Protein AF-A0A5W3F1K7-F1 (afdb_monomer_lite)

pLDDT: mean 73.41, std 22.52, range [25.25, 96.25]

Structure (mmCIF, N/CA/C/O backbone):
data_AF-A0A5W3F1K7-F1
#
_entry.id   AF-A0A5W3F1K7-F1
#
loop_
_atom_site.group_PDB
_atom_site.id
_atom_site.type_symbol
_atom_site.label_atom_id
_atom_site.label_alt_id
_atom_site.label_comp_id
_atom_site.label_asym_id
_atom_site.label_entity_id
_atom_site.label_seq_id
_atom_site.pdbx_PDB_ins_code
_atom_site.Cartn_x
_atom_site.Cartn_y
_atom_site.Cartn_z
_atom_site.occupancy
_atom_site.B_iso_or_equiv
_atom_site.auth_seq_id
_atom_site.auth_comp_id
_atom_site.auth_asym_id
_atom_site.auth_atom_id
_atom_site.pdbx_PDB_model_num
ATOM 1 N N . MET A 1 1 ? 1.608 -6.387 -35.316 1.00 31.89 1 MET A N 1
ATOM 2 C CA . MET A 1 1 ? 2.518 -5.251 -35.550 1.00 31.89 1 MET A CA 1
ATOM 3 C C . MET A 1 1 ? 3.594 -5.347 -34.490 1.00 31.89 1 MET A C 1
ATOM 5 O O . MET A 1 1 ? 3.282 -5.123 -33.333 1.00 31.89 1 MET A O 1
ATOM 9 N N . GLY A 1 2 ? 4.788 -5.819 -34.853 1.00 34.72 2 GLY A N 1
ATOM 10 C CA . GLY A 1 2 ? 5.923 -5.915 -33.933 1.00 34.72 2 GLY A CA 1
ATOM 11 C C . GLY A 1 2 ? 6.684 -4.600 -33.973 1.00 34.72 2 GLY A C 1
ATOM 12 O O . GLY A 1 2 ? 7.502 -4.395 -34.863 1.00 34.72 2 GLY A O 1
ATOM 13 N N . LEU A 1 3 ? 6.334 -3.673 -33.089 1.00 39.06 3 LEU A N 1
ATOM 14 C CA . LEU A 1 3 ? 7.047 -2.409 -32.954 1.00 39.06 3 LEU A CA 1
ATOM 15 C C . LEU A 1 3 ? 8.225 -2.642 -32.007 1.00 39.06 3 LEU A C 1
ATOM 17 O O . LEU A 1 3 ? 8.038 -2.975 -30.844 1.00 39.06 3 LEU A O 1
ATOM 21 N N . TYR A 1 4 ? 9.432 -2.514 -32.552 1.00 50.59 4 TYR A N 1
ATOM 22 C CA . TYR A 1 4 ? 10.702 -2.402 -31.829 1.00 50.59 4 TYR A CA 1
ATOM 23 C C . TYR A 1 4 ? 11.109 -3.557 -30.898 1.00 50.59 4 TYR A C 1
ATOM 25 O O . TYR A 1 4 ? 12.055 -3.418 -30.136 1.00 50.59 4 TYR A O 1
ATOM 33 N N . SER A 1 5 ? 10.494 -4.735 -31.009 1.00 47.91 5 SER A N 1
ATOM 34 C CA . SER A 1 5 ? 10.812 -5.904 -30.175 1.00 47.91 5 SER A CA 1
ATOM 35 C C . SER A 1 5 ? 12.094 -6.648 -30.580 1.00 47.91 5 SER A C 1
ATOM 37 O O . SER A 1 5 ? 12.280 -7.795 -30.172 1.00 47.91 5 SER A O 1
ATOM 39 N N . ALA A 1 6 ? 12.944 -6.045 -31.409 1.00 60.03 6 ALA A N 1
ATOM 40 C CA . ALA A 1 6 ? 14.171 -6.658 -31.896 1.00 60.03 6 ALA A CA 1
ATOM 41 C C . ALA A 1 6 ? 15.360 -6.308 -30.978 1.00 60.03 6 ALA A C 1
ATOM 43 O O . ALA A 1 6 ? 15.364 -5.232 -30.376 1.00 60.03 6 ALA A O 1
ATOM 44 N N . PRO A 1 7 ? 16.382 -7.175 -30.868 1.00 72.56 7 PRO A N 1
ATOM 45 C CA . PRO A 1 7 ? 17.605 -6.865 -30.131 1.00 72.56 7 PRO A CA 1
ATOM 46 C C . PRO A 1 7 ? 18.214 -5.521 -30.561 1.00 72.56 7 PRO A C 1
ATOM 48 O O . PRO A 1 7 ? 18.131 -5.148 -31.733 1.00 72.56 7 PRO A O 1
ATOM 51 N N . GLU A 1 8 ? 18.885 -4.814 -29.642 1.00 74.69 8 GLU A N 1
ATOM 52 C CA . GLU A 1 8 ? 19.428 -3.458 -29.874 1.00 74.69 8 GLU A CA 1
ATOM 53 C C . GLU A 1 8 ? 20.233 -3.336 -31.187 1.00 74.69 8 GLU A C 1
ATOM 55 O O . GLU A 1 8 ? 20.180 -2.317 -31.867 1.00 74.69 8 GLU A O 1
ATOM 60 N N . LEU A 1 9 ? 20.954 -4.382 -31.601 1.00 78.31 9 LEU A N 1
ATOM 61 C CA . LEU A 1 9 ? 21.750 -4.348 -32.830 1.00 78.31 9 LEU A CA 1
ATOM 62 C C . LEU A 1 9 ? 20.906 -4.438 -34.117 1.00 78.31 9 LEU A C 1
ATOM 64 O O . LEU A 1 9 ? 21.270 -3.854 -35.138 1.00 78.31 9 LEU A O 1
ATOM 68 N N . GLU A 1 10 ? 19.778 -5.146 -34.084 1.00 81.56 10 GLU A N 1
ATOM 69 C CA . GLU A 1 10 ? 18.846 -5.220 -35.215 1.00 81.56 10 GLU A CA 1
ATOM 70 C C . GLU A 1 10 ? 18.107 -3.895 -35.399 1.00 81.56 10 GLU A C 1
ATOM 72 O O . GLU A 1 10 ? 17.997 -3.398 -36.522 1.00 81.56 10 GLU A O 1
ATOM 77 N N . LEU A 1 11 ? 17.673 -3.283 -34.295 1.00 82.00 11 LEU A N 1
ATOM 78 C CA . LEU A 1 11 ? 17.058 -1.956 -34.306 1.00 82.00 11 LEU A CA 1
ATOM 79 C C . LEU A 1 11 ? 18.028 -0.887 -34.809 1.00 82.00 11 LEU A C 1
ATOM 81 O O . LEU A 1 11 ? 17.640 -0.054 -35.628 1.00 82.00 11 LEU A O 1
ATOM 85 N N . LEU A 1 12 ? 19.300 -0.954 -34.401 1.00 84.31 12 LEU A N 1
ATOM 86 C CA . LEU A 1 12 ? 20.344 -0.084 -34.937 1.00 84.31 12 LEU A CA 1
ATOM 87 C C . LEU A 1 12 ? 20.450 -0.222 -36.461 1.00 84.31 12 LEU A C 1
ATOM 89 O O . LEU A 1 12 ? 20.467 0.785 -37.164 1.00 84.31 12 LEU A O 1
ATOM 93 N N . CYS A 1 13 ? 20.488 -1.450 -36.992 1.00 83.06 13 CYS A N 1
ATOM 94 C CA . CYS A 1 13 ? 20.560 -1.671 -38.440 1.00 83.06 13 CYS A CA 1
ATOM 95 C C . CYS A 1 13 ? 19.361 -1.049 -39.166 1.00 83.06 13 CYS A C 1
ATOM 97 O O . CYS A 1 13 ? 19.538 -0.405 -40.197 1.00 83.06 13 CYS A O 1
ATOM 99 N N . GLN A 1 14 ? 18.151 -1.198 -38.623 1.00 83.75 14 GLN A N 1
ATOM 100 C CA . GLN A 1 14 ? 16.940 -0.616 -39.208 1.00 83.75 14 GLN A CA 1
ATOM 101 C C . GLN A 1 14 ? 16.981 0.918 -39.210 1.00 83.75 14 GLN A C 1
ATOM 103 O O . GLN A 1 14 ? 16.665 1.532 -40.228 1.00 83.75 14 GLN A O 1
ATOM 108 N N . GLN A 1 15 ? 17.410 1.542 -38.107 1.00 85.31 15 GLN A N 1
ATOM 109 C CA . GLN A 1 15 ? 17.556 2.999 -38.009 1.00 85.31 15 GLN A CA 1
ATOM 110 C C . GLN A 1 15 ? 18.620 3.525 -38.980 1.00 85.31 15 GLN A C 1
ATOM 112 O O . GLN A 1 15 ? 18.383 4.499 -39.692 1.00 85.31 15 GLN A O 1
ATOM 117 N N . VAL A 1 16 ? 19.767 2.846 -39.070 1.00 85.25 16 VAL A N 1
ATOM 118 C CA . VAL A 1 16 ? 20.843 3.223 -39.993 1.00 85.25 16 VAL A CA 1
ATOM 119 C C . VAL A 1 16 ? 20.390 3.093 -41.445 1.00 85.25 16 VAL A C 1
ATOM 121 O O . VAL A 1 16 ? 20.633 4.019 -42.209 1.00 85.25 16 VAL A O 1
ATOM 124 N N . VAL A 1 17 ? 19.705 2.009 -41.831 1.00 87.00 17 VAL A N 1
ATOM 125 C CA . VAL A 1 17 ? 19.189 1.822 -43.204 1.00 87.00 17 VAL A CA 1
ATOM 126 C C . VAL A 1 17 ? 18.092 2.831 -43.545 1.00 87.00 17 VAL A C 1
ATOM 128 O O . VAL A 1 17 ? 18.068 3.330 -44.667 1.00 87.00 17 VAL A O 1
ATOM 131 N N . ARG A 1 18 ? 17.208 3.172 -42.597 1.00 85.75 18 ARG A N 1
ATOM 132 C CA . ARG A 1 18 ? 16.209 4.241 -42.778 1.00 85.75 18 ARG A CA 1
ATOM 133 C C . ARG A 1 18 ? 16.887 5.562 -43.141 1.00 85.75 18 ARG A C 1
ATOM 135 O O . ARG A 1 18 ? 16.413 6.282 -44.014 1.00 85.75 18 ARG A O 1
ATOM 142 N N . ASP A 1 19 ? 17.986 5.865 -42.460 1.00 85.38 19 ASP A N 1
ATOM 143 C CA . ASP A 1 19 ? 18.653 7.159 -42.557 1.00 85.38 19 ASP A CA 1
ATOM 144 C C . ASP A 1 19 ? 19.750 7.221 -43.629 1.00 85.38 19 ASP A C 1
ATOM 146 O O . ASP A 1 19 ? 20.108 8.319 -44.062 1.00 85.38 19 ASP A O 1
ATOM 150 N N . ASN A 1 20 ? 20.238 6.055 -44.062 1.00 85.69 20 ASN A N 1
ATOM 151 C CA . ASN A 1 20 ? 21.285 5.832 -45.062 1.00 85.69 20 ASN A CA 1
ATOM 152 C C . ASN A 1 20 ? 20.852 4.672 -45.994 1.00 85.69 20 ASN A C 1
ATOM 154 O O . ASN A 1 20 ? 21.341 3.539 -45.856 1.00 85.69 20 ASN A O 1
ATOM 158 N N . PRO A 1 21 ? 19.892 4.899 -46.916 1.00 84.94 21 PRO A N 1
ATOM 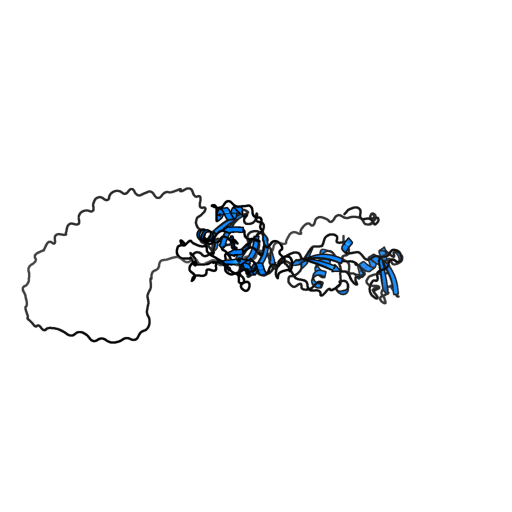159 C CA . PRO A 1 21 ? 19.308 3.845 -47.754 1.00 84.94 21 PRO A CA 1
ATOM 160 C C . PRO A 1 21 ? 20.319 3.082 -48.624 1.00 84.94 21 PRO A C 1
ATOM 162 O O . PRO A 1 21 ? 20.082 1.935 -48.995 1.00 84.94 21 PRO A O 1
ATOM 165 N N . GLU A 1 22 ? 21.475 3.670 -48.924 1.00 84.06 22 GLU A N 1
ATOM 166 C CA . GLU A 1 22 ? 22.583 3.053 -49.663 1.00 84.06 22 GLU A CA 1
ATOM 167 C C . GLU A 1 22 ? 23.257 1.881 -48.927 1.00 84.06 22 GLU A C 1
ATOM 169 O O . GLU A 1 22 ? 23.996 1.097 -49.534 1.00 84.06 22 GLU A O 1
ATOM 174 N N . LEU A 1 23 ? 23.014 1.748 -47.621 1.00 81.06 23 LEU A N 1
ATOM 175 C CA . LEU A 1 23 ? 23.479 0.628 -46.802 1.00 81.06 23 LEU A CA 1
ATOM 176 C C . LEU A 1 23 ? 22.462 -0.524 -46.744 1.00 81.06 23 LEU A C 1
ATOM 178 O O . LEU A 1 23 ? 22.773 -1.582 -46.185 1.00 81.06 23 LEU A O 1
ATOM 182 N N . ALA A 1 24 ? 21.276 -0.366 -47.346 1.00 80.44 24 ALA A N 1
ATOM 183 C CA . ALA A 1 24 ? 20.254 -1.408 -47.406 1.00 80.44 24 ALA A CA 1
ATOM 184 C C . ALA A 1 24 ? 20.806 -2.701 -48.034 1.00 80.44 24 ALA A C 1
ATOM 186 O O . ALA A 1 24 ? 21.442 -2.689 -49.087 1.00 80.44 24 ALA A O 1
ATOM 187 N N . GLY A 1 25 ? 20.590 -3.837 -47.363 1.00 77.31 25 GLY A N 1
ATOM 188 C CA . GLY A 1 25 ? 21.069 -5.152 -47.807 1.00 77.31 25 GLY A CA 1
ATOM 189 C C . GLY A 1 25 ? 22.576 -5.398 -47.638 1.00 77.31 25 GLY A C 1
ATOM 190 O O . GLY A 1 25 ? 23.028 -6.515 -47.875 1.00 77.31 25 GLY A O 1
ATOM 191 N N . ARG A 1 26 ? 23.357 -4.396 -47.205 1.00 77.00 26 ARG A N 1
ATOM 192 C CA . ARG A 1 26 ? 24.807 -4.519 -46.951 1.00 77.00 26 ARG A CA 1
ATOM 193 C C . ARG A 1 26 ? 25.146 -4.723 -45.477 1.00 77.00 26 ARG A C 1
ATOM 195 O O . ARG A 1 26 ? 26.200 -5.275 -45.170 1.00 77.00 26 ARG A O 1
ATOM 202 N N . ILE A 1 27 ? 24.269 -4.279 -44.580 1.00 81.31 27 ILE A N 1
ATOM 203 C CA . ILE A 1 27 ? 24.433 -4.405 -43.130 1.00 81.31 27 ILE A CA 1
ATOM 204 C C . ILE A 1 27 ? 23.324 -5.269 -42.528 1.00 81.31 27 ILE A C 1
ATOM 206 O O . ILE A 1 27 ? 22.162 -5.183 -42.922 1.00 81.31 27 ILE A O 1
ATOM 210 N N . SER A 1 28 ? 23.696 -6.110 -41.571 1.00 81.06 28 SER A N 1
ATOM 211 C CA . SER A 1 28 ? 22.798 -6.906 -40.739 1.00 81.06 28 SER A CA 1
ATOM 212 C C . SER A 1 28 ? 23.427 -7.077 -39.356 1.00 81.06 28 SER A C 1
ATOM 214 O O . SER A 1 28 ? 24.641 -6.932 -39.205 1.00 81.06 28 SER A O 1
ATOM 216 N N . ALA A 1 29 ? 22.630 -7.423 -38.342 1.00 78.06 29 ALA A N 1
ATOM 217 C CA . ALA A 1 29 ? 23.138 -7.622 -36.980 1.00 78.06 29 ALA A CA 1
ATOM 218 C C . ALA A 1 29 ? 24.255 -8.692 -36.904 1.00 78.06 29 ALA A C 1
ATOM 220 O O . ALA A 1 29 ? 25.193 -8.592 -36.105 1.00 78.06 29 ALA A O 1
ATOM 221 N N . ASP A 1 30 ? 24.216 -9.677 -37.801 1.00 78.75 30 ASP A N 1
ATOM 222 C CA . ASP A 1 30 ? 25.241 -10.716 -37.913 1.00 78.75 30 ASP A CA 1
ATOM 223 C C . ASP A 1 30 ? 26.513 -10.259 -38.638 1.00 78.75 30 ASP A C 1
ATOM 225 O O . ASP A 1 30 ? 27.569 -10.864 -38.436 1.00 78.75 30 ASP A O 1
ATOM 229 N N . SER A 1 31 ? 26.444 -9.214 -39.470 1.00 78.12 31 SER A N 1
ATOM 230 C CA . SER A 1 31 ? 27.573 -8.743 -40.282 1.00 78.12 31 SER A CA 1
ATOM 231 C C . SER A 1 31 ? 28.354 -7.590 -39.668 1.00 78.12 31 SER A C 1
ATOM 233 O O . SER A 1 31 ? 29.496 -7.361 -40.070 1.00 78.12 31 SER A O 1
ATOM 235 N N . ILE A 1 32 ? 27.793 -6.900 -38.671 1.00 81.81 32 ILE A N 1
ATOM 236 C CA . ILE A 1 32 ? 28.414 -5.721 -38.059 1.00 81.81 32 ILE A CA 1
ATOM 237 C C . ILE A 1 32 ? 28.608 -5.869 -36.545 1.00 81.81 32 ILE A C 1
ATOM 239 O O . ILE A 1 32 ? 27.873 -6.572 -35.850 1.00 81.81 32 ILE A O 1
ATOM 243 N N . GLY A 1 33 ? 29.619 -5.181 -36.031 1.00 80.38 33 GLY A N 1
ATOM 244 C CA . GLY A 1 33 ? 29.800 -4.819 -34.632 1.00 80.38 33 GLY A CA 1
ATOM 245 C C . GLY A 1 33 ? 29.885 -3.300 -34.488 1.00 80.38 33 GLY A C 1
ATOM 246 O O . GLY A 1 33 ? 30.044 -2.574 -35.470 1.00 80.38 33 GLY A O 1
ATOM 247 N N . VAL A 1 34 ? 29.782 -2.818 -33.255 1.00 83.19 34 VAL A N 1
ATOM 248 C CA . VAL A 1 34 ? 29.863 -1.391 -32.927 1.00 83.19 34 VAL A CA 1
ATOM 249 C C . VAL A 1 34 ? 31.197 -1.112 -32.245 1.00 83.19 34 VAL A C 1
ATOM 251 O O . VAL A 1 34 ? 31.593 -1.848 -31.340 1.00 83.19 34 VAL A O 1
ATOM 254 N N . ARG A 1 35 ? 31.894 -0.052 -32.668 1.00 81.06 35 ARG A N 1
ATOM 255 C CA . ARG A 1 35 ? 33.133 0.410 -32.035 1.00 81.06 35 ARG A CA 1
ATOM 256 C C . ARG A 1 35 ? 32.896 1.732 -31.314 1.00 81.06 35 ARG A C 1
ATOM 258 O O . ARG A 1 35 ? 32.593 2.741 -31.943 1.00 81.06 35 ARG A O 1
ATOM 265 N N . GLY A 1 36 ? 33.109 1.721 -29.999 1.00 79.88 36 GLY A N 1
ATOM 266 C CA . GLY A 1 36 ? 32.899 2.882 -29.133 1.00 79.88 36 GLY A CA 1
ATOM 267 C C . GLY A 1 36 ? 31.440 3.054 -28.705 1.00 79.88 36 GLY A C 1
ATOM 268 O O . GLY A 1 36 ? 30.644 2.123 -28.801 1.00 79.88 36 GLY A O 1
ATOM 269 N N . ILE A 1 37 ? 31.116 4.250 -28.213 1.00 84.38 37 ILE A N 1
ATOM 270 C CA . ILE A 1 37 ? 29.768 4.638 -27.780 1.00 84.38 37 ILE A CA 1
ATOM 271 C C . ILE A 1 37 ? 29.162 5.649 -28.768 1.00 84.38 37 ILE A C 1
ATOM 273 O O . ILE A 1 37 ? 29.914 6.420 -29.372 1.00 84.38 37 ILE A O 1
ATOM 277 N N . PRO A 1 38 ? 27.830 5.670 -28.952 1.00 86.94 38 PRO A N 1
ATOM 278 C CA . PRO A 1 38 ? 27.174 6.662 -29.799 1.00 86.94 38 PRO A CA 1
ATOM 279 C C . PRO A 1 38 ? 27.434 8.083 -29.287 1.00 86.94 38 PRO A C 1
ATOM 281 O O . PRO A 1 38 ? 27.225 8.362 -28.106 1.00 86.94 38 PRO A O 1
ATOM 284 N N . ALA A 1 39 ? 27.843 8.988 -30.174 1.00 87.44 39 ALA A N 1
ATOM 285 C CA . ALA A 1 39 ? 28.064 10.392 -29.837 1.00 87.44 39 ALA A CA 1
ATOM 286 C C . ALA A 1 39 ? 26.958 11.277 -30.421 1.00 87.44 39 ALA A C 1
ATOM 288 O O . ALA A 1 39 ? 26.474 11.035 -31.529 1.00 87.44 39 ALA A O 1
ATOM 289 N N . GLU A 1 40 ? 26.567 12.316 -29.683 1.00 87.75 40 GLU A N 1
ATOM 290 C CA . GLU A 1 40 ? 25.610 13.307 -30.176 1.00 87.75 40 GLU A CA 1
ATOM 291 C C . GLU A 1 40 ? 26.223 14.145 -31.303 1.00 87.75 40 GLU A C 1
ATOM 293 O O . GLU A 1 40 ? 27.400 14.517 -31.276 1.00 87.75 40 GLU A O 1
ATOM 298 N N . THR A 1 41 ? 25.423 14.447 -32.319 1.00 88.38 41 THR A N 1
ATOM 299 C CA . THR A 1 41 ? 25.839 15.291 -33.438 1.00 88.38 41 THR A CA 1
ATOM 300 C C . THR A 1 41 ? 24.652 16.067 -33.994 1.00 88.38 41 THR A C 1
ATOM 302 O O . THR A 1 41 ? 23.507 15.782 -33.670 1.00 88.38 41 THR A O 1
ATOM 305 N N . THR A 1 42 ? 24.940 17.072 -34.814 1.00 86.69 42 THR A N 1
ATOM 306 C CA . THR A 1 42 ? 23.955 17.793 -35.639 1.00 86.69 42 THR A CA 1
ATOM 307 C C . THR A 1 42 ? 24.349 17.772 -37.118 1.00 86.69 42 THR A C 1
ATOM 309 O O . THR A 1 42 ? 23.733 18.428 -37.960 1.00 86.69 42 THR A O 1
ATOM 312 N N . LYS A 1 43 ? 25.411 17.026 -37.456 1.00 81.88 43 LYS A N 1
ATOM 313 C CA . LYS A 1 43 ? 25.895 16.895 -38.829 1.00 81.88 43 LYS A CA 1
ATOM 314 C C . LYS A 1 43 ? 24.863 16.154 -39.674 1.00 81.88 43 LYS A C 1
ATOM 316 O O . LYS A 1 43 ? 24.262 15.184 -39.224 1.00 81.88 43 LYS A O 1
ATOM 321 N N . ASN A 1 44 ? 24.683 16.614 -40.911 1.00 79.12 44 ASN A N 1
ATOM 322 C CA . ASN A 1 44 ? 23.749 16.044 -41.887 1.00 79.12 44 ASN A CA 1
ATOM 323 C C . ASN A 1 44 ? 22.286 15.988 -41.403 1.00 79.12 44 ASN A C 1
ATOM 325 O O . ASN A 1 44 ? 21.525 15.144 -41.863 1.00 79.12 44 ASN A O 1
ATOM 329 N N . GLY A 1 45 ? 21.900 16.861 -40.461 1.00 82.31 45 GLY A N 1
ATOM 330 C CA . GLY A 1 45 ? 20.554 16.861 -39.881 1.00 82.31 45 GLY A CA 1
ATOM 331 C C . GLY A 1 45 ? 20.250 15.642 -39.005 1.00 82.31 45 GLY A C 1
ATOM 332 O O . GLY A 1 45 ? 19.088 15.408 -38.701 1.00 82.31 45 GLY A O 1
ATOM 333 N N . ARG A 1 46 ? 21.275 14.872 -38.614 1.00 87.31 46 ARG A N 1
ATOM 334 C CA . ARG A 1 46 ? 21.153 13.677 -37.772 1.00 87.31 46 ARG A CA 1
ATOM 335 C C . ARG A 1 46 ? 21.571 13.965 -36.343 1.00 87.31 46 ARG A C 1
ATOM 337 O O . ARG A 1 46 ? 22.436 14.809 -36.117 1.00 87.31 46 ARG A O 1
ATOM 344 N N . ASN A 1 47 ? 20.997 13.226 -35.401 1.00 86.69 47 ASN A N 1
ATOM 345 C CA . ASN A 1 47 ? 21.214 13.419 -33.971 1.00 86.69 47 ASN A CA 1
ATOM 346 C C . ASN A 1 47 ? 22.350 12.562 -33.379 1.00 86.69 47 ASN A C 1
ATOM 348 O O . ASN A 1 47 ? 22.824 12.857 -32.279 1.00 86.69 47 ASN A O 1
ATOM 352 N N . THR A 1 48 ? 22.801 11.515 -34.080 1.00 91.06 48 THR A N 1
ATOM 353 C CA . THR A 1 48 ? 23.803 10.563 -33.575 1.00 91.06 48 THR A CA 1
ATOM 354 C C . THR A 1 48 ? 24.837 10.185 -34.640 1.00 91.06 48 THR A C 1
ATOM 356 O O . THR A 1 48 ? 24.530 10.079 -35.828 1.00 91.06 48 THR A O 1
ATOM 359 N N . VAL A 1 49 ? 26.081 9.955 -34.205 1.00 91.81 49 VAL A N 1
ATOM 360 C CA . VAL A 1 49 ? 27.166 9.365 -35.004 1.00 91.81 49 VAL A CA 1
ATOM 361 C C . VAL A 1 49 ? 27.748 8.135 -34.305 1.00 91.81 49 VAL A C 1
ATOM 363 O O . VAL A 1 49 ? 27.913 8.126 -33.082 1.00 91.81 49 VAL A O 1
ATOM 366 N N . ILE A 1 50 ? 28.064 7.090 -35.076 1.00 91.06 50 ILE A N 1
ATOM 367 C CA . ILE A 1 50 ? 28.713 5.872 -34.570 1.00 91.06 50 ILE A CA 1
ATOM 368 C C . ILE A 1 50 ? 29.603 5.221 -35.634 1.00 91.06 50 ILE A C 1
ATOM 370 O O . ILE A 1 50 ? 29.376 5.400 -36.831 1.00 91.06 50 ILE A O 1
ATOM 374 N N . THR A 1 51 ? 30.596 4.441 -35.201 1.00 89.50 51 THR A N 1
ATOM 375 C CA . THR A 1 51 ? 31.451 3.652 -36.097 1.00 89.50 51 THR A CA 1
ATOM 376 C C . THR A 1 51 ? 31.044 2.182 -36.064 1.00 89.50 51 THR A C 1
ATOM 378 O O . THR A 1 51 ? 31.116 1.519 -35.026 1.00 89.50 51 THR A O 1
ATOM 381 N N . LEU A 1 52 ? 30.634 1.669 -37.220 1.00 86.88 52 LEU A N 1
ATOM 382 C CA . LEU A 1 52 ? 30.337 0.261 -37.458 1.00 86.88 52 LEU A CA 1
ATOM 383 C C . LEU A 1 52 ? 31.594 -0.452 -37.961 1.00 86.88 52 LEU A C 1
ATOM 385 O O . LEU A 1 52 ? 32.339 0.093 -38.776 1.00 86.88 52 LEU A O 1
ATOM 389 N N . VAL A 1 53 ? 31.812 -1.682 -37.509 1.00 84.56 53 VAL A N 1
ATOM 390 C CA . VAL A 1 53 ? 32.946 -2.528 -37.907 1.00 84.56 53 VAL A CA 1
ATOM 391 C C . VAL A 1 53 ? 32.418 -3.840 -38.461 1.00 84.56 53 VAL A C 1
ATOM 393 O O . VAL A 1 53 ? 31.575 -4.482 -37.841 1.00 84.56 53 VAL A O 1
ATOM 396 N N . GLY A 1 54 ? 32.914 -4.263 -39.620 1.00 82.69 54 GLY A N 1
ATOM 397 C CA . GLY A 1 54 ? 32.541 -5.551 -40.199 1.00 82.69 54 GLY A CA 1
ATOM 398 C C . GLY A 1 54 ? 33.055 -6.745 -39.414 1.00 82.69 54 GLY A C 1
ATOM 399 O O . GLY A 1 54 ? 34.233 -6.822 -39.066 1.00 82.69 54 GLY A O 1
ATOM 400 N N . LYS A 1 55 ? 32.164 -7.707 -39.172 1.00 79.19 55 LYS A N 1
ATOM 401 C CA . LYS A 1 55 ? 32.520 -9.024 -38.650 1.00 79.19 55 LYS A CA 1
ATOM 402 C C . LYS A 1 55 ? 33.136 -9.853 -39.788 1.00 79.19 55 LYS A C 1
ATOM 404 O O . LYS A 1 55 ? 32.505 -10.007 -40.840 1.00 79.19 55 LYS A O 1
ATOM 409 N N . PRO A 1 56 ? 34.348 -10.412 -39.606 1.00 72.69 56 PRO A N 1
ATOM 410 C CA . PRO A 1 56 ? 35.003 -11.214 -40.636 1.00 72.69 56 PRO A CA 1
ATOM 411 C C . PRO A 1 56 ? 34.110 -12.352 -41.154 1.00 72.69 56 PRO A C 1
ATOM 413 O O . PRO A 1 56 ? 33.470 -13.057 -40.377 1.00 72.69 56 PRO A O 1
ATOM 416 N N . GLY A 1 57 ? 34.072 -12.540 -42.477 1.00 68.62 57 GLY A N 1
ATOM 417 C CA . GLY A 1 57 ? 33.348 -13.648 -43.117 1.00 68.62 57 GLY A CA 1
ATOM 418 C C . GLY A 1 57 ? 31.824 -13.489 -43.217 1.00 68.62 57 GLY A C 1
ATOM 419 O O . GLY A 1 57 ? 31.151 -14.443 -43.599 1.00 68.62 57 GLY A O 1
ATOM 420 N N . LYS A 1 58 ? 31.264 -12.312 -42.898 1.00 73.00 58 LYS A N 1
ATOM 421 C CA . LYS A 1 58 ? 29.807 -12.065 -42.885 1.00 73.00 58 LYS A CA 1
ATOM 422 C C . LYS A 1 58 ? 29.327 -10.993 -43.876 1.00 73.00 58 LYS A C 1
ATOM 424 O O . LYS A 1 58 ? 28.246 -10.443 -43.716 1.00 73.00 58 LYS A O 1
ATOM 429 N N . GLY A 1 59 ? 30.105 -10.713 -44.925 1.00 64.25 59 GLY A N 1
ATOM 430 C CA . GLY A 1 59 ? 29.670 -9.888 -46.066 1.00 64.25 59 GLY A CA 1
ATOM 431 C C . GLY A 1 59 ? 29.849 -8.369 -45.920 1.00 64.25 59 GLY A C 1
ATOM 432 O O . GLY A 1 59 ? 29.738 -7.661 -46.918 1.00 64.25 59 GLY A O 1
ATOM 433 N N . PHE A 1 60 ? 30.206 -7.866 -44.734 1.00 71.56 60 PHE A N 1
ATOM 434 C CA . PHE A 1 60 ? 30.630 -6.478 -44.516 1.00 71.56 60 PHE A CA 1
ATOM 435 C C . PHE A 1 60 ? 32.074 -6.465 -43.997 1.00 71.56 60 PHE A C 1
ATOM 437 O O . PHE A 1 60 ? 32.418 -7.231 -43.098 1.00 71.56 60 PHE A O 1
ATOM 444 N N . SER A 1 61 ? 32.938 -5.633 -44.583 1.00 71.06 61 SER A N 1
ATOM 445 C CA . SER A 1 61 ? 34.365 -5.563 -44.244 1.00 71.06 61 SER A CA 1
ATOM 446 C C . SER A 1 61 ? 34.820 -4.112 -44.154 1.00 71.06 61 SER A C 1
ATOM 448 O O . SER A 1 61 ? 34.468 -3.299 -45.007 1.00 71.06 61 SER A O 1
ATOM 450 N N . GLY A 1 62 ? 35.643 -3.817 -43.149 1.00 80.75 62 GLY A N 1
ATOM 451 C CA . GLY A 1 62 ? 36.152 -2.476 -42.865 1.00 80.75 62 GLY A CA 1
ATOM 452 C C . GLY A 1 62 ? 35.363 -1.741 -41.781 1.00 80.75 62 GLY A C 1
ATOM 453 O O . GLY A 1 62 ? 34.462 -2.300 -41.153 1.00 80.75 62 GLY A O 1
ATOM 454 N N . GLU A 1 63 ? 35.746 -0.487 -41.555 1.00 86.19 63 GLU A N 1
ATOM 455 C CA . GLU A 1 63 ? 35.080 0.426 -40.627 1.00 86.19 63 GLU A CA 1
ATOM 456 C C . GLU A 1 63 ? 34.294 1.479 -41.413 1.00 86.19 63 GLU A C 1
ATOM 458 O O . GLU A 1 63 ? 34.767 1.987 -42.432 1.00 86.19 63 GLU A O 1
ATOM 463 N N . CYS A 1 64 ? 33.095 1.815 -40.946 1.00 85.62 64 CYS A N 1
ATOM 464 C CA . CYS A 1 64 ? 32.242 2.827 -41.555 1.00 85.62 64 CYS A CA 1
ATOM 465 C C . CYS A 1 64 ? 31.631 3.712 -40.468 1.00 85.62 64 CYS A C 1
ATOM 467 O O . CYS A 1 64 ? 30.989 3.214 -39.544 1.00 85.62 64 CYS A O 1
ATOM 469 N N . THR A 1 65 ? 31.824 5.024 -40.585 1.00 88.62 65 THR A N 1
ATOM 470 C CA . THR A 1 65 ? 31.175 6.006 -39.714 1.00 88.62 65 THR A CA 1
ATOM 471 C C . THR A 1 65 ? 29.832 6.395 -40.313 1.00 88.62 65 THR A C 1
ATOM 473 O O . THR A 1 65 ? 29.785 6.890 -41.439 1.00 88.62 65 THR A O 1
ATOM 476 N N . VAL A 1 66 ? 28.755 6.200 -39.556 1.00 88.88 66 VAL A N 1
ATOM 477 C CA . VAL A 1 66 ? 27.382 6.486 -39.992 1.00 88.88 66 VAL A CA 1
ATOM 478 C C . VAL A 1 66 ? 26.740 7.561 -39.122 1.00 88.88 66 VAL A C 1
ATOM 480 O O . VAL A 1 66 ? 27.020 7.661 -37.925 1.00 88.88 66 VAL A O 1
ATOM 483 N N . TYR A 1 67 ? 25.862 8.348 -39.742 1.00 91.06 67 TYR A N 1
ATOM 484 C CA . TYR A 1 67 ? 25.045 9.374 -39.098 1.00 91.06 67 TYR A CA 1
ATOM 485 C C . TYR A 1 67 ? 23.579 8.934 -39.160 1.00 91.06 67 TYR A C 1
ATOM 487 O O . TYR A 1 67 ? 23.087 8.602 -40.237 1.00 91.06 67 TYR A O 1
ATOM 495 N N . TYR A 1 68 ? 22.886 8.896 -38.026 1.00 90.81 68 TYR A N 1
ATOM 496 C CA . TYR A 1 68 ? 21.508 8.398 -37.930 1.00 90.81 68 TYR A CA 1
ATOM 497 C C . TYR A 1 68 ? 20.782 9.015 -36.730 1.00 90.81 68 TYR A C 1
ATOM 499 O O . TYR A 1 68 ? 21.405 9.651 -35.876 1.00 90.81 68 TYR A O 1
ATOM 507 N N . ASP A 1 69 ? 19.466 8.826 -36.668 1.00 87.12 69 ASP A N 1
ATOM 508 C CA . ASP A 1 69 ? 18.620 9.340 -35.595 1.00 87.12 69 ASP A CA 1
ATOM 509 C C . ASP A 1 69 ? 18.200 8.241 -34.614 1.00 87.12 69 ASP A C 1
ATOM 511 O O . ASP A 1 69 ? 17.368 7.382 -34.936 1.00 87.12 69 ASP A O 1
ATOM 515 N N . ARG A 1 70 ? 18.730 8.321 -33.383 1.00 89.75 70 ARG A N 1
ATOM 516 C CA . ARG A 1 70 ? 18.252 7.541 -32.230 1.00 89.75 70 ARG A CA 1
ATOM 517 C C . ARG A 1 70 ? 16.858 7.996 -31.816 1.00 89.75 70 ARG A C 1
ATOM 519 O O . ARG A 1 70 ? 16.534 9.183 -31.900 1.00 89.75 70 ARG A O 1
ATOM 526 N N . LEU A 1 71 ? 16.067 7.054 -31.311 1.00 87.94 71 LEU A N 1
ATOM 527 C CA . LEU A 1 71 ? 14.717 7.301 -30.817 1.00 87.94 71 LEU A CA 1
ATOM 528 C C . LEU A 1 71 ? 14.760 7.936 -29.424 1.00 87.94 71 LEU A C 1
ATOM 530 O O . LEU A 1 71 ? 15.410 7.423 -28.510 1.00 87.94 71 LEU A O 1
ATOM 534 N N . THR A 1 72 ? 14.043 9.041 -29.244 1.00 88.31 72 THR A N 1
ATOM 535 C CA . THR A 1 72 ? 13.917 9.701 -27.942 1.00 88.31 72 THR A CA 1
ATOM 536 C C . THR A 1 72 ? 12.838 9.009 -27.110 1.00 88.31 72 THR A C 1
ATOM 538 O O . THR A 1 72 ? 11.654 9.063 -27.440 1.00 88.31 72 THR A O 1
ATOM 541 N N . LEU A 1 73 ? 13.227 8.374 -26.003 1.00 87.19 73 LEU A N 1
ATOM 542 C CA . LEU A 1 73 ? 12.306 7.609 -25.153 1.00 87.19 73 LEU A CA 1
ATOM 543 C C . LEU A 1 73 ? 11.197 8.472 -24.540 1.00 87.19 73 LEU A C 1
ATOM 545 O O . LEU A 1 73 ? 10.050 8.040 -24.487 1.00 87.19 73 LEU A O 1
ATOM 549 N N . SER A 1 74 ? 11.505 9.712 -24.161 1.00 86.38 74 SER A N 1
ATOM 550 C CA . SER A 1 74 ? 10.525 10.658 -23.615 1.00 86.38 74 SER A CA 1
ATOM 551 C C . SER A 1 74 ? 9.523 11.162 -24.659 1.00 86.38 74 SER A C 1
ATOM 553 O O . SER A 1 74 ? 8.512 11.771 -24.307 1.00 86.38 74 SER A O 1
ATOM 555 N N . ASP A 1 75 ? 9.797 10.939 -25.947 1.00 86.31 75 ASP A N 1
ATOM 556 C CA . ASP A 1 75 ? 8.848 11.216 -27.026 1.00 86.31 75 ASP A CA 1
ATOM 557 C C . ASP A 1 75 ? 7.963 10.016 -27.332 1.00 86.31 75 ASP A C 1
ATOM 559 O O . ASP A 1 75 ? 6.779 10.198 -27.604 1.00 86.31 75 ASP A O 1
ATOM 563 N N . LEU A 1 76 ? 8.506 8.805 -27.195 1.00 83.62 76 LEU A N 1
ATOM 564 C CA . LEU A 1 76 ? 7.757 7.559 -27.342 1.00 83.62 76 LEU A CA 1
ATOM 565 C C . LEU A 1 76 ? 6.815 7.290 -26.157 1.00 83.62 76 LEU A C 1
ATOM 567 O O . LEU A 1 76 ? 5.705 6.806 -26.357 1.00 83.62 76 LEU A O 1
ATOM 571 N N . PHE A 1 77 ? 7.234 7.620 -24.933 1.00 84.19 77 PHE A N 1
ATOM 572 C CA . PHE A 1 77 ? 6.500 7.336 -23.697 1.00 84.19 77 PHE A CA 1
ATOM 573 C C . PHE A 1 77 ? 6.112 8.628 -22.974 1.00 84.19 77 PHE A C 1
ATOM 575 O O . PHE A 1 77 ? 6.704 9.009 -21.964 1.00 84.19 77 PHE A O 1
ATOM 582 N N . LYS A 1 78 ? 5.092 9.316 -23.505 1.00 80.56 78 LYS A N 1
ATOM 583 C CA . LYS A 1 78 ? 4.505 10.517 -22.877 1.00 80.56 78 LYS A CA 1
ATOM 584 C C . LYS A 1 78 ? 3.766 10.201 -21.575 1.00 80.56 78 LYS A C 1
ATOM 586 O O . LYS A 1 78 ? 3.727 11.031 -20.671 1.00 80.56 78 LYS A O 1
ATOM 591 N N . ILE A 1 79 ? 3.207 8.996 -21.478 1.00 84.31 79 ILE A N 1
ATOM 592 C CA . ILE A 1 79 ? 2.611 8.441 -20.262 1.00 84.31 79 ILE A CA 1
ATOM 593 C C . ILE A 1 79 ? 3.572 7.382 -19.730 1.00 84.31 79 ILE A C 1
ATOM 595 O O . ILE A 1 79 ? 4.071 6.568 -20.506 1.00 84.31 79 ILE A O 1
ATOM 599 N N . ALA A 1 80 ? 3.827 7.400 -18.420 1.00 87.00 80 ALA A N 1
ATOM 600 C CA . ALA A 1 80 ? 4.699 6.427 -17.776 1.00 87.00 80 ALA A CA 1
ATOM 601 C C . ALA A 1 80 ? 4.100 5.011 -17.900 1.00 87.00 80 ALA A C 1
ATOM 603 O O . ALA A 1 80 ? 3.030 4.768 -17.331 1.00 87.00 80 ALA A O 1
ATOM 604 N N . PRO A 1 81 ? 4.738 4.074 -18.627 1.00 88.62 81 PRO A N 1
ATOM 605 C CA . PRO A 1 81 ? 4.351 2.672 -18.611 1.00 88.62 81 PRO A CA 1
ATOM 606 C C . PRO A 1 81 ? 4.332 2.112 -17.193 1.00 88.62 81 PRO A C 1
ATOM 608 O O . PRO A 1 81 ? 5.237 2.367 -16.393 1.00 88.62 81 PRO A O 1
ATOM 611 N N . ARG A 1 82 ? 3.315 1.295 -16.915 1.00 89.50 82 ARG A N 1
ATOM 612 C CA . ARG A 1 82 ? 3.217 0.536 -15.673 1.00 89.50 82 ARG A CA 1
ATOM 613 C C . ARG A 1 82 ? 3.820 -0.851 -15.847 1.00 89.50 82 ARG A C 1
ATOM 615 O O . ARG A 1 82 ? 3.489 -1.538 -16.814 1.00 89.50 82 ARG A O 1
ATOM 622 N N . VAL A 1 83 ? 4.678 -1.253 -14.916 1.00 89.75 83 VAL A N 1
ATOM 623 C CA . VAL A 1 83 ? 5.300 -2.584 -14.885 1.00 89.75 83 VAL A CA 1
ATOM 624 C C . VAL A 1 83 ? 5.117 -3.231 -13.520 1.00 89.75 83 VAL A C 1
ATOM 626 O O . VAL A 1 83 ? 5.178 -2.561 -12.490 1.00 89.75 83 VAL A O 1
ATOM 629 N N . TYR A 1 84 ? 4.900 -4.542 -13.532 1.00 88.00 84 TYR A N 1
ATOM 630 C CA . TYR A 1 84 ? 4.866 -5.360 -12.328 1.00 88.00 84 TYR A CA 1
ATOM 631 C C . TYR A 1 84 ? 6.211 -6.056 -12.177 1.00 88.00 84 TYR A C 1
ATOM 633 O O . TYR A 1 84 ? 6.770 -6.534 -13.166 1.00 88.00 84 TYR A O 1
ATOM 641 N N . VAL A 1 85 ? 6.750 -6.052 -10.961 1.00 87.81 85 VAL A N 1
ATOM 642 C CA . VAL A 1 85 ? 8.080 -6.593 -10.675 1.00 87.81 85 VAL A CA 1
ATOM 643 C C . VAL A 1 85 ? 8.004 -7.689 -9.619 1.00 87.81 85 VAL A C 1
ATOM 645 O O . VAL A 1 85 ? 7.205 -7.578 -8.683 1.00 87.81 85 VAL A O 1
ATOM 648 N N . PRO A 1 86 ? 8.844 -8.732 -9.716 1.00 85.81 86 PRO A N 1
ATOM 649 C CA . PRO A 1 86 ? 8.923 -9.745 -8.675 1.00 85.81 86 PRO A CA 1
ATOM 650 C C . PRO A 1 86 ? 9.278 -9.123 -7.321 1.00 85.81 86 PRO A C 1
ATOM 652 O O . PRO A 1 86 ? 10.095 -8.206 -7.246 1.00 85.81 86 PRO A O 1
ATOM 655 N N . GLN A 1 87 ? 8.759 -9.689 -6.231 1.00 81.75 87 GLN A N 1
ATOM 656 C CA . GLN A 1 87 ? 9.056 -9.245 -4.856 1.00 81.75 87 GLN A CA 1
ATOM 657 C C . GLN A 1 87 ? 10.561 -9.299 -4.514 1.00 81.75 87 GLN A C 1
ATOM 659 O O . GLN A 1 87 ? 11.028 -8.640 -3.589 1.00 81.75 87 GLN A O 1
ATOM 664 N N . THR A 1 88 ? 11.343 -10.079 -5.266 1.00 84.56 88 THR A N 1
ATOM 665 C CA . THR A 1 88 ? 12.799 -10.199 -5.117 1.00 84.56 88 THR A CA 1
ATOM 666 C C . THR A 1 88 ? 13.592 -9.113 -5.843 1.00 84.56 88 THR A C 1
ATOM 668 O O . THR A 1 88 ? 14.816 -9.100 -5.709 1.00 84.56 88 THR A O 1
ATOM 671 N N . ALA A 1 89 ? 12.944 -8.245 -6.625 1.00 86.50 89 ALA A N 1
ATOM 672 C CA . ALA A 1 89 ? 13.602 -7.163 -7.349 1.00 86.50 89 ALA A CA 1
ATOM 673 C C . ALA A 1 89 ? 14.242 -6.174 -6.364 1.00 86.50 89 ALA A C 1
ATOM 675 O O . ALA A 1 89 ? 13.622 -5.772 -5.376 1.00 86.50 89 ALA A O 1
ATOM 676 N N . LYS A 1 90 ? 15.500 -5.805 -6.615 1.00 88.31 90 LYS A N 1
ATOM 677 C CA . LYS A 1 90 ? 16.299 -4.925 -5.743 1.00 88.31 90 LYS A CA 1
ATOM 678 C C . LYS A 1 90 ? 16.951 -3.777 -6.489 1.00 88.31 90 LYS A C 1
ATOM 680 O O . LYS A 1 90 ? 17.325 -2.793 -5.857 1.00 88.31 90 LYS A O 1
ATOM 685 N N . THR A 1 91 ? 17.116 -3.890 -7.803 1.00 92.25 91 THR A N 1
ATOM 686 C CA . THR A 1 91 ? 17.842 -2.904 -8.609 1.00 92.25 91 THR A CA 1
ATOM 687 C C . THR A 1 91 ? 17.095 -2.535 -9.884 1.00 92.25 91 THR A C 1
ATOM 689 O O . THR A 1 91 ? 16.201 -3.251 -10.328 1.00 92.25 91 THR A O 1
ATOM 692 N N . VAL A 1 92 ? 17.492 -1.425 -10.509 1.00 90.81 92 VAL A N 1
ATOM 693 C CA . VAL A 1 92 ? 16.956 -0.984 -11.810 1.00 90.81 92 VAL A CA 1
ATOM 694 C C . VAL A 1 92 ? 17.078 -2.066 -12.890 1.00 90.81 92 VAL A C 1
ATOM 696 O O . VAL A 1 92 ? 16.185 -2.200 -13.726 1.00 90.81 92 VAL A O 1
ATOM 699 N N . ARG A 1 93 ? 18.138 -2.877 -12.844 1.00 91.44 93 ARG A N 1
ATOM 700 C CA . ARG A 1 93 ? 18.339 -4.056 -13.700 1.00 91.44 93 ARG A CA 1
ATOM 701 C C . ARG A 1 93 ? 17.120 -4.976 -13.755 1.00 91.44 93 ARG A C 1
ATOM 703 O O . ARG A 1 93 ? 16.766 -5.463 -14.826 1.00 91.44 93 ARG A O 1
ATOM 710 N N . ASP A 1 94 ? 16.465 -5.180 -12.616 1.00 90.12 94 ASP A N 1
ATOM 711 C CA . ASP A 1 94 ? 15.344 -6.112 -12.479 1.00 90.12 94 ASP A CA 1
ATOM 712 C C . ASP A 1 94 ? 14.076 -5.605 -13.193 1.00 90.12 94 ASP A C 1
ATOM 714 O O . ASP A 1 94 ? 13.166 -6.383 -13.471 1.00 90.12 94 ASP A O 1
ATOM 718 N N . LEU A 1 95 ? 14.030 -4.314 -13.552 1.00 88.69 95 LEU A N 1
ATOM 719 C CA . LEU A 1 95 ? 12.937 -3.696 -14.312 1.00 88.69 95 LEU A CA 1
ATOM 720 C C . LEU A 1 95 ? 13.054 -3.937 -15.825 1.00 88.69 95 LEU A C 1
ATOM 722 O O . LEU A 1 95 ? 12.050 -3.907 -16.541 1.00 88.69 95 LEU A O 1
ATOM 726 N N . LEU A 1 96 ? 14.275 -4.148 -16.332 1.00 89.38 96 LEU A N 1
ATOM 727 C CA . LEU A 1 96 ? 14.551 -4.202 -17.773 1.00 89.38 96 LEU A CA 1
ATOM 728 C C . LEU A 1 96 ? 13.840 -5.369 -18.483 1.00 89.38 96 LEU A C 1
ATOM 730 O O . LEU A 1 96 ? 13.272 -5.134 -19.553 1.00 89.38 96 LEU A O 1
ATOM 734 N N . PRO A 1 97 ? 13.788 -6.597 -17.921 1.00 88.81 97 PRO A N 1
ATOM 735 C CA . PRO A 1 97 ? 13.035 -7.694 -18.527 1.00 88.81 97 PRO A CA 1
ATOM 736 C C . PRO A 1 97 ? 11.542 -7.381 -18.671 1.00 88.81 97 PRO A C 1
ATOM 738 O O . PRO A 1 97 ? 10.977 -7.612 -19.735 1.00 88.81 97 PRO A O 1
ATOM 741 N N . ALA A 1 98 ? 10.919 -6.786 -17.648 1.00 87.06 98 ALA A N 1
ATOM 742 C CA . ALA A 1 98 ? 9.496 -6.447 -17.681 1.00 87.06 98 ALA A CA 1
ATOM 743 C C . ALA A 1 98 ? 9.181 -5.390 -18.754 1.00 87.06 98 ALA A C 1
ATOM 745 O O . ALA A 1 98 ? 8.188 -5.506 -19.473 1.00 87.06 98 ALA A O 1
ATOM 746 N N . LEU A 1 99 ? 10.047 -4.383 -18.916 1.00 87.75 99 LEU A N 1
ATOM 747 C CA . LEU A 1 99 ? 9.906 -3.373 -19.972 1.00 87.75 99 LEU A CA 1
ATOM 748 C C . LEU A 1 99 ? 10.058 -3.965 -21.373 1.00 87.75 99 LEU A C 1
ATOM 750 O O . LEU A 1 99 ? 9.315 -3.595 -22.286 1.00 87.75 99 LEU A O 1
ATOM 754 N N . ARG A 1 100 ? 10.997 -4.896 -21.540 1.00 86.38 100 ARG A N 1
ATOM 755 C CA . ARG A 1 100 ? 11.189 -5.617 -22.796 1.00 86.38 100 ARG A CA 1
ATOM 756 C C . ARG A 1 100 ? 9.964 -6.456 -23.141 1.00 86.38 100 ARG A C 1
ATOM 758 O O . ARG A 1 100 ? 9.476 -6.370 -24.263 1.00 86.38 100 ARG A O 1
ATOM 765 N N . ASP A 1 101 ? 9.472 -7.246 -22.195 1.00 84.31 101 ASP A N 1
ATOM 766 C CA . ASP A 1 101 ? 8.429 -8.236 -22.463 1.00 84.31 101 ASP A CA 1
ATOM 767 C C . ASP A 1 101 ? 7.052 -7.573 -22.668 1.00 84.31 101 ASP A C 1
ATOM 769 O O . ASP A 1 101 ? 6.280 -8.019 -23.516 1.00 84.31 101 ASP A O 1
ATOM 773 N N . LEU A 1 102 ? 6.758 -6.475 -21.957 1.00 83.06 102 LEU A N 1
ATOM 774 C CA . LEU A 1 102 ? 5.476 -5.760 -22.058 1.00 83.06 102 LEU A CA 1
ATOM 775 C C . LEU A 1 102 ? 5.452 -4.686 -23.151 1.00 83.06 102 LEU A C 1
ATOM 777 O O . LEU A 1 102 ? 4.453 -4.547 -23.854 1.00 83.06 102 LEU A O 1
ATOM 781 N N . TYR A 1 103 ? 6.530 -3.909 -23.284 1.00 83.31 103 TYR A N 1
ATOM 782 C CA . TYR A 1 103 ? 6.563 -2.724 -24.149 1.00 83.31 103 TYR A CA 1
ATOM 783 C C . TYR A 1 103 ? 7.529 -2.860 -25.330 1.00 83.31 103 TYR A C 1
ATOM 785 O O . TYR A 1 103 ? 7.631 -1.941 -26.141 1.00 83.31 103 TYR A O 1
ATOM 793 N N . GLY A 1 104 ? 8.246 -3.982 -25.448 1.00 81.19 104 GLY A N 1
ATOM 794 C CA . GLY A 1 104 ? 9.214 -4.205 -26.522 1.00 81.19 104 GLY A CA 1
ATOM 795 C C . GLY A 1 104 ? 10.465 -3.333 -26.415 1.00 81.19 104 GLY A C 1
ATOM 796 O O . GLY A 1 104 ? 11.220 -3.245 -27.377 1.00 81.19 104 GLY A O 1
ATOM 797 N N . VAL A 1 105 ? 10.706 -2.671 -25.279 1.00 84.00 105 VAL A N 1
ATOM 798 C CA . VAL A 1 105 ? 11.850 -1.764 -25.115 1.00 84.00 105 VAL A CA 1
ATOM 799 C C . VAL A 1 105 ? 13.084 -2.561 -24.709 1.00 84.00 105 VAL A C 1
ATOM 801 O O . VAL A 1 105 ? 13.240 -2.965 -23.559 1.00 84.00 105 VAL A O 1
ATOM 804 N N . TRP A 1 106 ? 13.984 -2.778 -25.664 1.00 81.94 106 TRP A N 1
ATOM 805 C CA . TRP A 1 106 ? 15.251 -3.467 -25.430 1.00 81.94 106 TRP A CA 1
ATOM 806 C C . TRP A 1 106 ? 16.324 -2.504 -24.924 1.00 81.94 106 TRP A C 1
ATOM 808 O O . TRP A 1 106 ? 16.950 -1.804 -25.712 1.00 81.94 106 TRP A O 1
ATOM 818 N N . LEU A 1 107 ? 16.547 -2.492 -23.611 1.00 85.69 107 LEU A N 1
ATOM 819 C CA . LEU A 1 107 ? 17.662 -1.793 -22.972 1.00 85.69 107 LEU A CA 1
ATOM 820 C C . LEU A 1 107 ? 18.565 -2.817 -22.282 1.00 85.69 107 LEU A C 1
ATOM 822 O O . LEU A 1 107 ? 18.113 -3.550 -21.405 1.00 85.69 107 LEU A O 1
ATOM 826 N N . SER A 1 108 ? 19.831 -2.880 -22.689 1.00 85.75 108 SER A N 1
ATOM 827 C CA . SER A 1 108 ? 20.854 -3.674 -21.998 1.00 85.75 108 SER A CA 1
ATOM 828 C C . SER A 1 108 ? 21.405 -2.952 -20.762 1.00 85.75 108 SER A C 1
ATOM 830 O O . SER A 1 108 ? 21.252 -1.739 -20.617 1.00 85.75 108 SER A O 1
ATOM 832 N N . ASP A 1 109 ? 22.109 -3.673 -19.885 1.00 86.94 109 ASP A N 1
ATOM 833 C CA . ASP A 1 109 ? 22.705 -3.089 -18.673 1.00 86.94 109 ASP A CA 1
ATOM 834 C C . ASP A 1 109 ? 23.626 -1.901 -18.980 1.00 86.94 109 ASP A C 1
ATOM 836 O O . ASP A 1 109 ? 23.612 -0.888 -18.286 1.00 86.94 109 ASP A O 1
ATOM 840 N N . SER A 1 110 ? 24.410 -2.001 -20.059 1.00 86.19 110 SER A N 1
ATOM 841 C CA . SER A 1 110 ? 25.299 -0.929 -20.514 1.00 86.19 110 SER A CA 1
ATOM 842 C C . SER A 1 110 ? 24.556 0.271 -21.103 1.00 86.19 110 SER A C 1
ATOM 844 O O . SER A 1 110 ? 25.122 1.363 -21.182 1.00 86.19 110 SER A O 1
ATOM 846 N N . SER A 1 111 ? 23.309 0.076 -21.533 1.00 86.62 111 SER A N 1
ATOM 847 C CA . SER A 1 111 ? 22.474 1.092 -22.172 1.00 86.62 111 SER A CA 1
ATOM 848 C C . SER A 1 111 ? 21.756 1.997 -21.172 1.00 86.62 111 SER A C 1
ATOM 850 O O . SER A 1 111 ? 21.225 3.028 -21.587 1.00 86.62 111 SER A O 1
ATOM 852 N N . VAL A 1 112 ? 21.759 1.659 -19.880 1.00 90.62 112 VAL A N 1
ATOM 853 C CA . VAL A 1 112 ? 21.029 2.377 -18.827 1.00 90.62 112 VAL A CA 1
ATOM 854 C C . VAL A 1 112 ? 21.997 2.987 -17.820 1.00 90.62 112 VAL A C 1
ATOM 856 O O . VAL A 1 112 ? 22.952 2.356 -17.370 1.00 90.62 112 VAL A O 1
ATOM 859 N N . GLN A 1 113 ? 21.755 4.241 -17.452 1.00 91.94 113 GLN A N 1
ATOM 860 C CA . GLN A 1 113 ? 22.522 4.902 -16.404 1.00 91.94 113 GLN A CA 1
ATOM 861 C C . GLN A 1 113 ? 22.190 4.307 -15.029 1.00 91.94 113 GLN A C 1
ATOM 863 O O . GLN A 1 113 ? 21.021 4.142 -14.693 1.00 91.94 113 GLN A O 1
ATOM 868 N N . SER A 1 114 ? 23.214 4.049 -14.208 1.00 90.12 114 SER A N 1
ATOM 869 C CA . SER A 1 114 ? 23.052 3.579 -12.822 1.00 90.12 114 SER A CA 1
ATOM 870 C C . SER A 1 114 ? 22.176 2.322 -12.699 1.00 90.12 114 SER A C 1
ATOM 872 O O . SER A 1 114 ? 21.302 2.252 -11.841 1.00 90.12 114 SER A O 1
ATOM 874 N N . VAL A 1 115 ? 22.406 1.319 -13.551 1.00 90.38 115 VAL A N 1
ATOM 875 C CA . VAL A 1 115 ? 21.605 0.079 -13.606 1.00 90.38 115 VAL A CA 1
ATOM 876 C C . VAL A 1 115 ? 21.559 -0.706 -12.282 1.00 90.38 115 VAL A C 1
ATOM 878 O O . VAL A 1 115 ? 20.575 -1.384 -11.994 1.00 90.38 115 VAL A O 1
ATOM 881 N N . ASP A 1 116 ? 22.584 -0.570 -11.441 1.00 92.25 116 ASP A N 1
ATOM 882 C CA . ASP A 1 116 ? 22.644 -1.207 -10.120 1.00 92.25 116 ASP A CA 1
ATOM 883 C C . ASP A 1 116 ? 22.105 -0.296 -8.996 1.00 92.25 116 ASP A C 1
ATOM 885 O O . ASP A 1 116 ? 22.268 -0.597 -7.813 1.00 92.25 116 ASP A O 1
ATOM 889 N N . ALA A 1 117 ? 21.469 0.833 -9.340 1.00 90.38 117 ALA A N 1
ATOM 890 C CA . ALA A 1 117 ? 20.815 1.687 -8.356 1.00 90.38 117 ALA A CA 1
ATOM 891 C C . ALA A 1 117 ? 19.705 0.905 -7.633 1.00 90.38 117 ALA A C 1
ATOM 893 O O . ALA A 1 117 ? 18.926 0.201 -8.290 1.00 90.38 117 ALA A O 1
ATOM 894 N N . PRO A 1 118 ? 19.617 1.026 -6.296 1.00 89.50 118 PRO A N 1
ATOM 895 C CA . PRO A 1 118 ? 18.625 0.304 -5.522 1.00 89.50 118 PRO A CA 1
ATOM 896 C C . PRO A 1 118 ? 17.220 0.822 -5.834 1.00 89.50 118 PRO A C 1
ATOM 898 O O . PRO A 1 118 ? 16.993 2.032 -5.906 1.00 89.50 118 PRO A O 1
ATOM 901 N N . ILE A 1 119 ? 16.273 -0.100 -5.967 1.00 88.69 119 ILE A N 1
ATOM 902 C CA . ILE A 1 119 ? 14.839 0.195 -5.998 1.00 88.69 119 ILE A CA 1
ATOM 903 C C . ILE A 1 119 ? 14.186 -0.359 -4.735 1.00 88.69 119 ILE A C 1
ATOM 905 O O . ILE A 1 119 ? 14.666 -1.333 -4.150 1.00 88.69 119 ILE A O 1
ATOM 909 N N . LYS A 1 120 ? 13.088 0.270 -4.307 1.00 81.69 120 LYS A N 1
ATOM 910 C CA . LYS A 1 120 ? 12.274 -0.237 -3.203 1.00 81.69 120 LYS A CA 1
ATOM 911 C C . LYS A 1 120 ? 11.004 -0.831 -3.786 1.00 81.69 120 LYS A C 1
ATOM 913 O O . LYS A 1 120 ? 10.184 -0.118 -4.351 1.00 81.69 120 LYS A O 1
ATOM 918 N N . SER A 1 121 ? 10.878 -2.139 -3.660 1.00 79.25 121 SER A N 1
ATOM 919 C CA . SER A 1 121 ? 9.737 -2.913 -4.132 1.00 79.25 121 SER A CA 1
ATOM 920 C C . SER A 1 121 ? 8.529 -2.625 -3.235 1.00 79.25 121 SER A C 1
ATOM 922 O O . SER A 1 121 ? 8.454 -3.144 -2.124 1.00 79.25 121 SER A O 1
ATOM 924 N N . LEU A 1 122 ? 7.613 -1.766 -3.696 1.00 86.00 122 LEU A N 1
ATOM 925 C CA . LEU A 1 122 ? 6.444 -1.290 -2.945 1.00 86.00 122 LEU A CA 1
ATOM 926 C C . LEU A 1 122 ? 5.124 -1.754 -3.581 1.00 86.00 122 LEU A C 1
ATOM 928 O O . LEU A 1 122 ? 4.997 -1.864 -4.802 1.00 86.00 122 LEU A O 1
ATOM 932 N N . ALA A 1 123 ? 4.103 -1.940 -2.742 1.00 86.06 123 ALA A N 1
ATOM 933 C CA . ALA A 1 123 ? 2.719 -2.214 -3.141 1.00 86.06 123 ALA A CA 1
ATOM 934 C C . ALA A 1 123 ? 2.035 -1.017 -3.829 1.00 86.06 123 ALA A C 1
ATOM 936 O O . ALA A 1 123 ? 1.009 -1.169 -4.490 1.00 86.06 123 ALA A O 1
ATOM 937 N N . THR A 1 124 ? 2.591 0.183 -3.671 1.00 86.50 124 THR A N 1
ATOM 938 C CA . THR A 1 124 ? 2.128 1.411 -4.324 1.00 86.50 124 THR A CA 1
ATOM 939 C C . THR A 1 124 ? 3.007 1.734 -5.529 1.00 86.50 124 THR A C 1
ATOM 941 O O . THR A 1 124 ? 4.234 1.677 -5.397 1.00 86.50 124 THR A O 1
ATOM 944 N N . PRO A 1 125 ? 2.421 2.140 -6.673 1.00 87.75 125 PRO A N 1
ATOM 945 C CA . PRO A 1 125 ? 3.188 2.506 -7.857 1.00 87.75 125 PRO A CA 1
ATOM 946 C C . PRO A 1 125 ? 4.246 3.564 -7.549 1.00 87.75 125 PRO A C 1
ATOM 948 O O . PRO A 1 125 ? 3.933 4.640 -7.037 1.00 87.75 125 PRO A O 1
ATOM 951 N N . THR A 1 126 ? 5.494 3.258 -7.884 1.00 87.50 126 THR A N 1
ATOM 952 C CA . THR A 1 126 ? 6.637 4.145 -7.676 1.00 87.50 126 THR A CA 1
ATOM 953 C C . THR A 1 126 ? 7.223 4.535 -9.021 1.00 87.50 126 THR A C 1
ATOM 955 O O . THR A 1 126 ? 7.474 3.684 -9.872 1.00 87.50 126 THR A O 1
ATOM 958 N N . ARG A 1 127 ? 7.437 5.837 -9.224 1.00 88.75 127 ARG A N 1
ATOM 959 C CA . ARG A 1 127 ? 7.986 6.360 -10.474 1.00 88.75 127 ARG A CA 1
ATOM 960 C C . ARG A 1 127 ? 9.506 6.376 -10.448 1.00 88.75 127 ARG A C 1
ATOM 962 O O . ARG A 1 127 ? 10.108 6.883 -9.505 1.00 88.75 127 ARG A O 1
ATOM 969 N N . ILE A 1 128 ? 10.117 5.908 -11.528 1.00 89.25 128 ILE A N 1
ATOM 970 C CA . ILE A 1 128 ? 11.548 6.033 -11.794 1.00 89.25 128 ILE A CA 1
ATOM 971 C C . ILE A 1 128 ? 11.781 6.485 -13.234 1.00 89.25 128 ILE A C 1
ATOM 973 O O . ILE A 1 128 ? 11.075 6.067 -14.145 1.00 89.25 128 ILE A O 1
ATOM 977 N N . ASN A 1 129 ? 12.776 7.342 -13.452 1.00 91.31 129 ASN A N 1
ATOM 978 C CA . ASN A 1 129 ? 13.193 7.735 -14.795 1.00 91.31 129 ASN A CA 1
ATOM 979 C C . ASN A 1 129 ? 14.424 6.919 -15.184 1.00 91.31 129 ASN A C 1
ATOM 981 O O . ASN A 1 129 ? 15.496 7.106 -14.607 1.00 91.31 129 ASN A O 1
ATOM 985 N N . LEU A 1 130 ? 14.277 6.025 -16.161 1.00 91.88 130 LEU A N 1
ATOM 986 C CA . LEU A 1 130 ? 15.394 5.247 -16.689 1.00 91.88 130 LEU A CA 1
ATOM 987 C C . LEU A 1 130 ? 16.055 6.030 -17.818 1.00 91.88 130 LEU A C 1
ATOM 989 O O . LEU A 1 130 ? 15.494 6.162 -18.907 1.00 91.88 130 LEU A O 1
ATOM 993 N N . THR A 1 131 ? 17.239 6.571 -17.550 1.00 92.19 131 THR A N 1
ATOM 994 C CA . THR A 1 131 ? 17.998 7.360 -18.524 1.00 92.19 131 THR A CA 1
ATOM 995 C C . THR A 1 131 ? 18.820 6.447 -19.427 1.00 92.19 131 THR A C 1
ATOM 997 O O . THR A 1 131 ? 19.648 5.665 -18.951 1.00 92.19 131 THR A O 1
ATOM 1000 N N . ALA A 1 132 ? 18.624 6.573 -20.739 1.00 90.88 132 ALA A N 1
ATOM 1001 C CA . ALA A 1 132 ? 19.464 5.927 -21.735 1.00 90.88 132 ALA A CA 1
ATOM 1002 C C . ALA A 1 132 ? 20.843 6.604 -21.767 1.00 90.88 132 ALA A C 1
ATOM 1004 O O . ALA A 1 132 ? 20.938 7.822 -21.927 1.00 90.88 132 ALA A O 1
ATOM 1005 N N . TYR A 1 133 ? 21.908 5.812 -21.632 1.00 87.38 133 TYR A N 1
ATOM 1006 C CA . TYR A 1 133 ? 23.290 6.295 -21.587 1.00 87.38 133 TYR A CA 1
ATOM 1007 C C . TYR A 1 133 ? 24.076 5.865 -22.833 1.00 87.38 133 TYR A C 1
ATOM 1009 O O . TYR A 1 133 ? 24.148 6.621 -23.801 1.00 87.38 133 TYR A O 1
ATOM 1017 N N . ASN A 1 134 ? 24.587 4.629 -22.876 1.00 86.81 134 ASN A N 1
ATOM 1018 C CA . ASN A 1 134 ? 25.338 4.118 -24.034 1.00 86.81 134 ASN A CA 1
ATOM 1019 C C . ASN A 1 134 ? 24.460 3.390 -25.062 1.00 86.81 134 ASN A C 1
ATOM 1021 O O . ASN A 1 134 ? 24.977 2.645 -25.896 1.00 86.81 134 ASN A O 1
ATOM 1025 N N . SER A 1 135 ? 23.137 3.577 -25.013 1.00 88.31 135 SER A N 1
ATOM 1026 C CA . SER A 1 135 ? 22.237 2.888 -25.935 1.00 88.31 135 SER A CA 1
ATOM 1027 C C . SER A 1 135 ? 22.458 3.345 -27.372 1.00 88.31 135 SER A C 1
ATOM 1029 O O . SER A 1 135 ? 22.388 4.536 -27.690 1.00 88.31 135 SER A O 1
ATOM 1031 N N . VAL A 1 136 ? 22.670 2.370 -28.256 1.00 86.94 136 VAL A N 1
ATOM 1032 C CA . VAL A 1 136 ? 22.804 2.587 -29.701 1.00 86.94 136 VAL A CA 1
ATOM 1033 C C . VAL A 1 136 ? 21.471 2.929 -30.369 1.00 86.94 136 VAL A C 1
ATOM 1035 O O . VAL A 1 136 ? 21.471 3.521 -31.434 1.00 86.94 136 VAL A O 1
ATOM 1038 N N . CYS A 1 137 ? 20.334 2.611 -29.747 1.00 86.56 137 CYS A N 1
ATOM 1039 C CA . CYS A 1 137 ? 19.010 2.837 -30.344 1.00 86.56 137 CYS A CA 1
ATOM 1040 C C . CYS A 1 137 ? 18.257 4.011 -29.732 1.00 86.56 137 CYS A C 1
ATOM 1042 O O . CYS A 1 137 ? 17.441 4.644 -30.408 1.00 86.56 137 CYS A O 1
ATOM 1044 N N . TYR A 1 138 ? 18.503 4.263 -28.447 1.00 89.88 138 TYR A N 1
ATOM 1045 C CA . TYR A 1 138 ? 17.669 5.120 -27.621 1.00 89.88 138 TYR A CA 1
ATOM 1046 C C . TYR A 1 138 ? 18.460 6.289 -27.038 1.00 89.88 138 TYR A C 1
ATOM 1048 O O . TYR A 1 138 ? 19.658 6.188 -26.766 1.00 89.88 138 TYR A O 1
ATOM 1056 N N . ARG A 1 139 ? 17.772 7.409 -26.823 1.00 90.50 139 ARG A N 1
ATOM 1057 C CA . ARG A 1 139 ? 18.274 8.572 -26.082 1.00 90.50 139 ARG A CA 1
ATOM 1058 C C . ARG A 1 139 ? 17.199 9.134 -25.151 1.00 90.50 139 ARG A C 1
ATOM 1060 O O . ARG A 1 139 ? 16.017 8.823 -25.295 1.00 90.50 139 ARG A O 1
ATOM 1067 N N . GLY A 1 140 ? 17.608 10.004 -24.231 1.00 90.81 140 GLY A N 1
ATOM 1068 C CA . GLY A 1 140 ? 16.708 10.607 -23.247 1.00 90.81 140 GLY A CA 1
ATOM 1069 C C . GLY A 1 140 ? 16.390 9.641 -22.110 1.00 90.81 140 GLY A C 1
ATOM 1070 O O . GLY A 1 140 ? 17.244 8.851 -21.714 1.00 90.81 140 GLY A O 1
ATOM 1071 N N . TYR A 1 141 ? 15.172 9.701 -21.579 1.00 92.00 141 TYR A N 1
ATOM 1072 C CA . TYR A 1 141 ? 14.731 8.832 -20.490 1.00 92.00 141 TYR A CA 1
ATOM 1073 C C . TYR A 1 141 ? 13.331 8.281 -20.750 1.00 92.00 141 TYR A C 1
ATOM 1075 O O . TYR A 1 141 ? 12.539 8.905 -21.456 1.00 92.00 141 TYR A O 1
ATOM 1083 N N . ILE A 1 142 ? 13.026 7.131 -20.156 1.00 91.12 142 ILE A N 1
ATOM 1084 C CA . ILE A 1 142 ? 11.671 6.584 -20.069 1.00 91.12 142 ILE A CA 1
ATOM 1085 C C . ILE A 1 142 ? 11.186 6.697 -18.616 1.00 91.12 142 ILE A C 1
ATOM 1087 O O . ILE A 1 142 ? 11.853 6.176 -17.718 1.00 91.12 142 ILE A O 1
ATOM 1091 N N . PRO A 1 143 ? 10.072 7.401 -18.340 1.00 91.38 143 PRO A N 1
ATOM 1092 C CA . PRO A 1 143 ? 9.441 7.342 -17.028 1.00 91.38 143 PRO A CA 1
ATOM 1093 C C . PRO A 1 143 ? 8.743 5.988 -16.872 1.00 91.38 143 PRO A C 1
ATOM 1095 O O . PRO A 1 143 ? 8.013 5.572 -17.761 1.00 91.38 143 PRO A O 1
ATOM 1098 N N . VAL A 1 144 ? 8.946 5.295 -15.759 1.00 90.94 144 VAL A N 1
ATOM 1099 C CA . VAL A 1 144 ? 8.371 3.971 -15.493 1.00 90.94 144 VAL A CA 1
ATOM 1100 C C . VAL A 1 144 ? 7.709 3.990 -14.126 1.00 90.94 144 VAL A C 1
ATOM 1102 O O . VAL A 1 144 ? 8.344 4.362 -13.141 1.00 90.94 144 VAL A O 1
ATOM 1105 N N . ASP A 1 145 ? 6.450 3.567 -14.067 1.00 91.19 145 ASP A N 1
ATOM 1106 C CA . ASP A 1 145 ? 5.739 3.322 -12.815 1.00 91.19 145 ASP A CA 1
ATOM 1107 C C . ASP A 1 145 ? 5.828 1.830 -12.497 1.00 91.19 145 ASP A C 1
ATOM 1109 O O . ASP A 1 145 ? 5.112 1.018 -13.085 1.00 91.19 145 ASP A O 1
ATOM 1113 N N . TYR A 1 146 ? 6.710 1.452 -11.579 1.00 90.06 146 TYR A N 1
ATOM 1114 C CA . TYR A 1 146 ? 6.847 0.060 -11.162 1.00 90.06 146 TYR A CA 1
ATOM 1115 C C . TYR A 1 146 ? 6.063 -0.206 -9.876 1.00 90.06 146 TYR A C 1
ATOM 1117 O O . TYR A 1 146 ? 5.928 0.672 -9.021 1.00 90.06 146 TYR A O 1
ATOM 1125 N N . LEU A 1 147 ? 5.529 -1.418 -9.747 1.00 88.81 147 LEU A N 1
ATOM 1126 C CA . LEU A 1 147 ? 4.900 -1.907 -8.523 1.00 88.81 147 LEU A CA 1
ATOM 1127 C C . LEU A 1 147 ? 5.139 -3.407 -8.357 1.00 88.81 147 LEU A C 1
ATOM 1129 O O . LEU A 1 147 ? 5.393 -4.103 -9.340 1.00 88.81 147 LEU A O 1
ATOM 1133 N N . ASN A 1 148 ? 5.030 -3.922 -7.138 1.00 87.12 148 ASN A N 1
ATOM 1134 C CA . ASN A 1 148 ? 5.240 -5.350 -6.930 1.00 87.12 148 ASN A CA 1
ATOM 1135 C C . ASN A 1 148 ? 4.101 -6.197 -7.499 1.00 87.12 148 ASN A C 1
ATOM 1137 O O . ASN A 1 148 ? 2.924 -5.839 -7.432 1.00 87.12 148 ASN A O 1
ATOM 1141 N N . GLU A 1 149 ? 4.459 -7.373 -7.997 1.00 88.69 149 GLU A N 1
ATOM 1142 C CA . GLU A 1 149 ? 3.506 -8.447 -8.236 1.00 88.69 149 GLU A CA 1
ATOM 1143 C C . GLU A 1 149 ? 2.822 -8.863 -6.935 1.00 88.69 149 GLU A C 1
ATOM 1145 O O . GLU A 1 149 ? 3.424 -8.868 -5.858 1.00 88.69 149 GLU A O 1
ATOM 1150 N N . ALA A 1 150 ? 1.552 -9.247 -7.038 1.00 89.12 150 ALA A N 1
ATOM 1151 C CA . ALA A 1 150 ? 0.818 -9.765 -5.898 1.00 89.12 150 ALA A CA 1
ATOM 1152 C C . ALA A 1 150 ? 1.493 -11.030 -5.344 1.00 89.12 150 ALA A C 1
ATOM 1154 O O . ALA A 1 150 ? 1.831 -11.947 -6.089 1.00 89.12 150 ALA A O 1
ATOM 1155 N N . VAL A 1 151 ? 1.628 -11.095 -4.022 1.00 89.69 151 VAL A N 1
ATOM 1156 C CA . VAL A 1 151 ? 2.152 -12.250 -3.282 1.00 89.69 151 VAL A CA 1
ATOM 1157 C C . VAL A 1 151 ? 1.203 -13.446 -3.391 1.00 89.69 151 VAL A C 1
ATOM 1159 O O . VAL A 1 151 ? 1.639 -14.592 -3.456 1.00 89.69 151 VAL A O 1
ATOM 1162 N N . GLY A 1 152 ? -0.107 -13.193 -3.409 1.00 90.31 152 GLY A N 1
ATOM 1163 C CA . GLY A 1 152 ? -1.116 -14.244 -3.483 1.00 90.31 152 GLY A CA 1
ATOM 1164 C C . GLY A 1 152 ? -2.518 -13.710 -3.745 1.00 90.31 152 GLY A C 1
ATOM 1165 O O . GLY A 1 152 ? -2.771 -12.510 -3.638 1.00 90.31 152 GLY A O 1
ATOM 1166 N N . TYR A 1 153 ? -3.433 -14.616 -4.088 1.00 92.81 153 TYR A N 1
ATOM 1167 C CA . TYR A 1 153 ? -4.836 -14.310 -4.362 1.00 92.81 153 TYR A CA 1
ATOM 1168 C C . TYR A 1 153 ? -5.747 -14.988 -3.334 1.00 92.81 153 TYR A C 1
ATOM 1170 O O . TYR A 1 153 ? -5.711 -16.206 -3.174 1.00 92.81 153 TYR A O 1
ATOM 1178 N N . TYR A 1 154 ? -6.575 -14.187 -2.663 1.00 91.44 154 TYR A N 1
ATOM 1179 C CA . TYR A 1 154 ? -7.464 -14.593 -1.576 1.00 91.44 154 TYR A CA 1
ATOM 1180 C C . TYR A 1 154 ? -8.902 -14.139 -1.886 1.00 91.44 154 TYR A C 1
ATOM 1182 O O . TYR A 1 154 ? -9.319 -13.060 -1.445 1.00 91.44 154 TYR A O 1
ATOM 1190 N N . PRO A 1 155 ? -9.679 -14.923 -2.658 1.00 87.88 155 PRO A N 1
ATOM 1191 C CA . PRO A 1 155 ? -11.009 -14.519 -3.128 1.00 87.88 155 PRO A CA 1
ATOM 1192 C C . PRO A 1 155 ? -12.001 -14.264 -1.982 1.00 87.88 155 PRO A C 1
ATOM 1194 O O . PRO A 1 155 ? -12.797 -13.325 -2.041 1.00 87.88 155 PRO A O 1
ATOM 1197 N N . ASP A 1 156 ? -11.892 -15.042 -0.905 1.00 83.88 156 ASP A N 1
ATOM 1198 C CA . ASP A 1 156 ? -12.796 -14.998 0.247 1.00 83.88 156 ASP A CA 1
ATOM 1199 C C . ASP A 1 156 ? -12.362 -14.035 1.362 1.00 83.88 156 ASP A C 1
ATOM 1201 O O . ASP A 1 156 ? -12.963 -14.030 2.430 1.00 83.88 156 ASP A O 1
ATOM 1205 N N . SER A 1 157 ? -11.366 -13.178 1.119 1.00 86.81 157 SER A N 1
ATOM 1206 C CA . SER A 1 157 ? -10.785 -12.257 2.116 1.00 86.81 157 SER A CA 1
ATOM 1207 C C . SER A 1 157 ? -11.672 -11.063 2.520 1.00 86.81 157 SER A C 1
ATOM 1209 O O . SER A 1 157 ? -11.142 -10.044 2.948 1.00 86.81 157 SER A O 1
ATOM 1211 N N . GLY A 1 158 ? -12.989 -11.125 2.316 1.00 85.94 158 GLY A N 1
ATOM 1212 C CA . GLY A 1 158 ? -13.890 -9.996 2.586 1.00 85.94 158 GLY A CA 1
ATOM 1213 C C . GLY A 1 158 ? -13.698 -8.796 1.642 1.00 85.94 158 GLY A C 1
ATOM 1214 O O . GLY A 1 158 ? -12.962 -8.914 0.655 1.00 85.94 158 GLY A O 1
ATOM 1215 N N . PRO A 1 159 ? -14.382 -7.664 1.876 1.00 88.94 159 PRO A N 1
ATOM 1216 C CA . PRO A 1 159 ? -14.418 -6.505 0.976 1.00 88.94 159 PRO A CA 1
ATOM 1217 C C . PRO A 1 159 ? -13.053 -5.960 0.521 1.00 88.94 159 PRO A C 1
ATOM 1219 O O . PRO A 1 159 ? -12.011 -6.184 1.143 1.00 88.94 159 PRO A O 1
ATOM 1222 N N . GLY A 1 160 ? -13.063 -5.241 -0.603 1.00 89.31 160 GLY A N 1
ATOM 1223 C CA . GLY A 1 160 ? -11.872 -4.641 -1.207 1.00 89.31 160 GLY A CA 1
ATOM 1224 C C . GLY A 1 160 ? -10.968 -5.624 -1.958 1.00 89.31 160 GLY A C 1
ATOM 1225 O O . GLY A 1 160 ? -11.386 -6.714 -2.364 1.00 89.31 160 GLY A O 1
ATOM 1226 N N . ASN A 1 161 ? -9.704 -5.231 -2.159 1.00 91.06 161 ASN A N 1
ATOM 1227 C CA . ASN A 1 161 ? -8.747 -5.985 -2.971 1.00 91.06 161 ASN A CA 1
ATOM 1228 C C . ASN A 1 161 ? -8.552 -7.429 -2.461 1.00 91.06 161 ASN A C 1
ATOM 1230 O O . ASN A 1 161 ? -8.470 -7.686 -1.257 1.00 91.06 161 ASN A O 1
ATOM 1234 N N . LYS A 1 162 ? -8.478 -8.379 -3.400 1.00 92.50 162 LYS A N 1
ATOM 1235 C CA . LYS A 1 162 ? -8.294 -9.820 -3.148 1.00 92.50 162 LYS A CA 1
ATOM 1236 C C . LYS A 1 162 ? -6.846 -10.269 -3.304 1.00 92.50 162 LYS A C 1
ATOM 1238 O O . LYS A 1 162 ? -6.513 -11.397 -2.957 1.00 92.50 162 LYS A O 1
ATOM 1243 N N . TYR A 1 163 ? -5.997 -9.407 -3.848 1.00 92.75 163 TYR A N 1
ATOM 1244 C CA . TYR A 1 163 ? -4.582 -9.675 -4.025 1.00 92.75 163 TYR A CA 1
ATOM 1245 C C . TYR A 1 163 ? -3.798 -9.159 -2.824 1.00 92.75 163 TYR A C 1
ATOM 1247 O O . TYR A 1 163 ? -3.898 -7.986 -2.467 1.00 92.75 163 TYR A O 1
ATOM 1255 N N . LEU A 1 164 ? -3.003 -10.037 -2.220 1.00 93.44 164 LEU A N 1
ATOM 1256 C CA . LEU A 1 164 ? -2.041 -9.656 -1.197 1.00 93.44 164 LEU A CA 1
ATOM 1257 C C . LEU A 1 164 ? -0.868 -8.953 -1.883 1.00 93.44 164 LEU A C 1
ATOM 1259 O O . LEU A 1 164 ? -0.212 -9.553 -2.729 1.00 93.44 164 LEU A O 1
ATOM 1263 N N . LEU A 1 165 ? -0.623 -7.687 -1.560 1.00 92.06 165 LEU A N 1
ATOM 1264 C CA . LEU A 1 165 ? 0.363 -6.852 -2.252 1.00 92.06 165 LEU A CA 1
ATOM 1265 C C . LEU A 1 165 ? 1.740 -6.876 -1.575 1.00 92.06 165 LEU A C 1
ATOM 1267 O O . LEU A 1 165 ? 2.761 -6.750 -2.250 1.00 92.06 165 LEU A O 1
ATOM 1271 N N . ALA A 1 166 ? 1.774 -7.047 -0.254 1.00 91.56 166 ALA A N 1
ATOM 1272 C CA . ALA A 1 166 ? 3.003 -7.153 0.527 1.00 91.56 166 ALA A CA 1
ATOM 1273 C C . ALA A 1 166 ? 2.797 -8.019 1.780 1.00 91.56 166 ALA A C 1
ATOM 1275 O O . ALA A 1 166 ? 1.668 -8.177 2.248 1.00 91.56 166 ALA A O 1
ATOM 1276 N N . GLY A 1 167 ? 3.891 -8.548 2.332 1.00 90.88 167 GLY A N 1
ATOM 1277 C CA . GLY A 1 167 ? 3.870 -9.425 3.506 1.00 90.88 167 GLY A CA 1
ATOM 1278 C C . GLY A 1 167 ? 3.364 -10.837 3.198 1.00 90.88 167 GLY A C 1
ATOM 1279 O O . GLY A 1 167 ? 3.522 -11.328 2.082 1.00 90.88 167 GLY A O 1
ATOM 1280 N N . ASP A 1 168 ? 2.777 -11.497 4.193 1.00 91.62 168 ASP A N 1
ATOM 1281 C CA . ASP A 1 168 ? 2.289 -12.876 4.118 1.00 91.62 168 ASP A CA 1
ATOM 1282 C C . ASP A 1 168 ? 0.921 -13.047 4.814 1.00 91.62 168 ASP A C 1
ATOM 1284 O O . ASP A 1 168 ? 0.256 -12.073 5.172 1.00 91.62 168 ASP A O 1
ATOM 1288 N N . SER A 1 169 ? 0.463 -14.293 4.973 1.00 88.88 169 SER A N 1
ATOM 1289 C CA . SER A 1 169 ? -0.798 -14.605 5.659 1.00 88.88 169 SER A CA 1
ATOM 1290 C C . SER A 1 169 ? -0.758 -14.349 7.168 1.00 88.88 169 SER A C 1
ATOM 1292 O O . SER A 1 169 ? -1.807 -14.281 7.800 1.00 88.88 169 SER A O 1
ATOM 1294 N N . THR A 1 170 ? 0.426 -14.224 7.768 1.00 92.31 170 THR A N 1
ATOM 1295 C CA . THR A 1 170 ? 0.577 -13.846 9.177 1.00 92.31 170 THR A CA 1
ATOM 1296 C C . THR A 1 170 ? 0.423 -12.342 9.305 1.00 92.31 170 THR A C 1
ATOM 1298 O O . THR A 1 170 ? -0.411 -11.877 10.069 1.00 92.31 170 THR A O 1
ATOM 1301 N N . ASN A 1 171 ? 1.192 -11.573 8.538 1.00 93.69 171 ASN A N 1
ATOM 1302 C CA . ASN A 1 171 ? 1.099 -10.123 8.506 1.00 93.69 171 ASN A CA 1
ATOM 1303 C C . ASN A 1 171 ? 1.303 -9.631 7.081 1.00 93.69 171 ASN A C 1
ATOM 1305 O O . ASN A 1 171 ? 2.381 -9.798 6.506 1.00 93.69 171 ASN A O 1
ATOM 1309 N N . GLY A 1 172 ? 0.290 -8.981 6.523 1.00 94.00 172 GLY A N 1
ATOM 1310 C CA . GLY A 1 172 ? 0.343 -8.579 5.127 1.00 94.00 172 GLY A CA 1
ATOM 1311 C C . GLY A 1 172 ? -0.648 -7.491 4.771 1.00 94.00 172 GLY A C 1
ATOM 1312 O O . GLY A 1 172 ? -1.533 -7.161 5.554 1.00 94.00 172 GLY A O 1
ATOM 1313 N N . TYR A 1 173 ? -0.478 -6.912 3.590 1.00 95.00 173 TYR A N 1
ATOM 1314 C CA . TYR A 1 173 ? -1.187 -5.720 3.146 1.00 95.00 173 TYR A CA 1
ATOM 1315 C C . TYR A 1 173 ? -1.872 -5.946 1.800 1.00 95.00 173 TYR A C 1
ATOM 1317 O O . TYR A 1 173 ? -1.235 -6.356 0.830 1.00 95.00 173 TYR A O 1
ATOM 1325 N N . PHE A 1 174 ? -3.170 -5.654 1.736 1.00 94.50 174 PHE A N 1
ATOM 1326 C CA . PHE A 1 174 ? -3.991 -5.800 0.529 1.00 94.50 174 PHE A CA 1
ATOM 1327 C C . PHE A 1 174 ? -4.193 -4.488 -0.230 1.00 94.50 174 PHE A C 1
ATOM 1329 O O . PHE A 1 174 ? -4.541 -4.516 -1.411 1.00 94.50 174 PHE A O 1
ATOM 1336 N N . GLY A 1 175 ? -3.998 -3.343 0.422 1.00 93.56 175 GLY A N 1
ATOM 1337 C CA . GLY A 1 175 ? -4.304 -2.042 -0.163 1.00 93.56 175 GLY A CA 1
ATOM 1338 C C . GLY A 1 175 ? -5.459 -1.319 0.522 1.00 93.56 175 GLY A C 1
ATOM 1339 O O . GLY A 1 175 ? -5.905 -1.679 1.616 1.00 93.56 175 GLY A O 1
ATOM 1340 N N . HIS A 1 176 ? -5.939 -0.300 -0.183 1.00 93.50 176 HIS A N 1
ATOM 1341 C CA . HIS A 1 176 ? -7.071 0.523 0.214 1.00 93.50 176 HIS A CA 1
ATOM 1342 C C . HIS A 1 176 ? -8.395 -0.156 -0.142 1.00 93.50 176 HIS A C 1
ATOM 1344 O O . HIS A 1 176 ? -8.495 -0.921 -1.105 1.00 93.50 176 HIS A O 1
ATOM 1350 N N . VAL A 1 177 ? -9.413 0.168 0.640 1.00 93.75 177 VAL A N 1
ATOM 1351 C CA . VAL A 1 177 ? -10.801 -0.252 0.497 1.00 93.75 177 VAL A CA 1
ATOM 1352 C C . VAL A 1 177 ? -11.664 0.986 0.688 1.00 93.75 177 VAL A C 1
ATOM 1354 O O . VAL A 1 177 ? -11.488 1.756 1.639 1.00 93.75 177 VAL A O 1
ATOM 1357 N N . SER A 1 178 ? -12.592 1.212 -0.235 1.00 91.19 178 SER A N 1
ATOM 1358 C CA . SER A 1 178 ? -13.445 2.394 -0.171 1.00 91.19 178 SER A CA 1
ATOM 1359 C C . SER A 1 178 ? -14.457 2.288 0.977 1.00 91.19 178 SER A C 1
ATOM 1361 O O . SER A 1 178 ? -14.844 1.202 1.410 1.00 91.19 178 SER A O 1
ATOM 1363 N N . GLN A 1 179 ? -14.956 3.431 1.456 1.00 88.56 179 GLN A N 1
ATOM 1364 C CA . GLN A 1 179 ? -16.035 3.450 2.456 1.00 88.56 179 GLN A CA 1
ATOM 1365 C C . GLN A 1 179 ? -17.315 2.757 1.976 1.00 88.56 179 GLN A C 1
ATOM 1367 O O . GLN A 1 179 ? -18.079 2.247 2.787 1.00 88.56 179 GLN A O 1
ATOM 1372 N N . GLN A 1 180 ? -17.566 2.774 0.666 1.00 85.44 180 GLN A N 1
ATOM 1373 C CA . GLN A 1 180 ? -18.769 2.186 0.079 1.00 85.44 180 GLN A CA 1
ATOM 1374 C C . GLN A 1 180 ? -18.719 0.656 0.120 1.00 85.44 180 GLN A C 1
ATOM 1376 O O . GLN A 1 180 ? -19.747 0.025 0.346 1.00 85.44 180 GLN A O 1
ATOM 1381 N N . GLU A 1 181 ? -17.528 0.078 -0.055 1.00 87.62 181 GLU A N 1
ATOM 1382 C CA . GLU A 1 181 ? -17.308 -1.371 -0.014 1.00 87.62 181 GLU A CA 1
ATOM 1383 C C . GLU A 1 181 ? -17.342 -1.936 1.412 1.00 87.62 181 GLU A C 1
ATOM 1385 O O . GLU A 1 181 ? -17.759 -3.073 1.597 1.00 87.62 181 GLU A O 1
ATOM 1390 N N . LEU A 1 182 ? -16.925 -1.161 2.423 1.00 89.81 182 LEU A N 1
ATOM 1391 C CA . LEU A 1 182 ? -16.920 -1.604 3.822 1.00 89.81 182 LEU A CA 1
ATOM 1392 C C . LEU A 1 182 ? -17.943 -0.835 4.672 1.00 89.81 182 LEU A C 1
ATOM 1394 O O . LEU A 1 182 ? -19.120 -1.188 4.697 1.00 89.81 182 LEU A O 1
ATOM 1398 N N .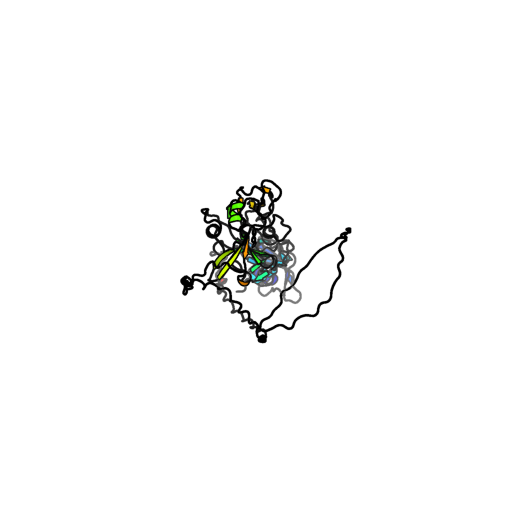 PHE A 1 183 ? -17.520 0.226 5.360 1.00 89.56 183 PHE A N 1
ATOM 1399 C CA . PHE A 1 183 ? -18.408 1.090 6.136 1.00 89.56 183 PHE A CA 1
ATOM 1400 C C . PHE A 1 183 ? -18.135 2.558 5.847 1.00 89.56 183 PHE A C 1
ATOM 1402 O O . PHE A 1 183 ? -16.998 3.034 5.935 1.00 89.56 183 PHE A O 1
ATOM 1409 N N . THR A 1 184 ? -19.200 3.300 5.578 1.00 88.50 184 THR A N 1
ATOM 1410 C CA . THR A 1 184 ? -19.175 4.755 5.655 1.00 88.50 184 THR A CA 1
ATOM 1411 C C . THR A 1 184 ? -19.138 5.201 7.109 1.00 88.50 184 THR A C 1
ATOM 1413 O O . THR A 1 184 ? -19.550 4.485 8.024 1.00 88.50 184 THR A O 1
ATOM 1416 N N . PHE A 1 185 ? -18.678 6.433 7.324 1.00 80.75 185 PHE A N 1
ATOM 1417 C CA . PHE A 1 185 ? -18.676 7.031 8.654 1.00 80.75 185 PHE A CA 1
ATOM 1418 C C . PHE A 1 185 ? -20.066 7.008 9.317 1.00 80.75 185 PHE A C 1
ATOM 1420 O O . PHE A 1 185 ? -20.193 6.661 10.488 1.00 80.75 185 PHE A O 1
ATOM 1427 N N . ALA A 1 186 ? -21.110 7.355 8.560 1.00 84.38 186 ALA A N 1
ATOM 1428 C CA . ALA A 1 186 ? -22.471 7.424 9.080 1.00 84.38 186 ALA A CA 1
ATOM 1429 C C . ALA A 1 186 ? -23.010 6.042 9.479 1.00 84.38 186 ALA A C 1
ATOM 1431 O O . ALA A 1 186 ? -23.633 5.921 10.528 1.00 84.38 186 ALA A O 1
ATOM 1432 N N . GLU A 1 187 ? -22.743 5.005 8.679 1.00 87.69 187 GLU A N 1
ATOM 1433 C CA . GLU A 1 187 ? -23.137 3.629 9.007 1.00 87.69 187 GLU A CA 1
ATOM 1434 C C . GLU A 1 187 ? -22.472 3.162 10.302 1.00 87.69 187 GLU A C 1
ATOM 1436 O O . GLU A 1 187 ? -23.160 2.707 11.212 1.00 87.69 187 GLU A O 1
ATOM 1441 N N . LEU A 1 188 ? -21.152 3.338 10.421 1.00 86.25 188 LEU A N 1
ATOM 1442 C CA . LEU A 1 188 ? -20.414 2.909 11.607 1.00 86.25 188 LEU A CA 1
ATOM 1443 C C . LEU A 1 188 ? -20.857 3.674 12.861 1.00 86.25 188 LEU A C 1
ATOM 1445 O O . LEU A 1 188 ? -21.051 3.079 13.918 1.00 86.25 188 LEU A O 1
ATOM 1449 N N . ASN A 1 189 ? -21.069 4.986 12.742 1.00 86.06 189 ASN A N 1
ATOM 1450 C CA . ASN A 1 189 ? -21.566 5.799 13.845 1.00 86.06 189 ASN A CA 1
ATOM 1451 C C . ASN A 1 189 ? -22.970 5.363 14.282 1.00 86.06 189 ASN A C 1
ATOM 1453 O O . ASN A 1 189 ? -23.205 5.208 15.471 1.00 86.06 189 ASN A O 1
ATOM 1457 N N . ASN A 1 190 ? -23.890 5.107 13.352 1.00 86.25 190 ASN A N 1
ATOM 1458 C CA . ASN A 1 190 ? -25.248 4.682 13.699 1.00 86.25 190 ASN A CA 1
ATOM 1459 C C . ASN A 1 190 ? -25.290 3.314 14.397 1.00 86.25 190 ASN A C 1
ATOM 1461 O O . ASN A 1 190 ? -26.195 3.071 15.189 1.00 86.25 190 ASN A O 1
ATOM 1465 N N . LEU A 1 191 ? -24.319 2.438 14.125 1.00 84.25 191 LEU A N 1
ATOM 1466 C CA . LEU A 1 191 ? -24.221 1.124 14.764 1.00 84.25 191 LEU A CA 1
ATOM 1467 C C . LEU A 1 191 ? -23.664 1.186 16.194 1.00 84.25 191 LEU A C 1
ATOM 1469 O O . LEU A 1 191 ? -23.964 0.309 16.995 1.00 84.25 191 LEU A O 1
ATOM 1473 N N . ILE A 1 192 ? -22.854 2.198 16.518 1.00 83.06 192 ILE A N 1
ATOM 1474 C CA . ILE A 1 192 ? -22.062 2.227 17.764 1.00 83.06 192 ILE A CA 1
ATOM 1475 C C . ILE A 1 192 ? -22.476 3.385 18.676 1.00 83.06 192 ILE A C 1
ATOM 1477 O O . ILE A 1 192 ? -22.513 3.244 19.896 1.00 83.06 192 ILE A O 1
ATOM 1481 N N . ARG A 1 193 ? -22.773 4.546 18.089 1.00 83.31 193 ARG A N 1
ATOM 1482 C CA . ARG A 1 193 ? -23.138 5.805 18.752 1.00 83.31 193 ARG A CA 1
ATOM 1483 C C . ARG A 1 193 ? -24.294 6.504 18.018 1.00 83.31 193 ARG A C 1
ATOM 1485 O O . ARG A 1 193 ? -24.123 7.615 17.510 1.00 83.31 193 ARG A O 1
ATOM 1492 N N . PRO A 1 194 ? -25.492 5.887 17.969 1.00 81.56 194 PRO A N 1
ATOM 1493 C CA . PRO A 1 194 ? -26.671 6.503 17.352 1.00 81.56 194 PRO A CA 1
ATOM 1494 C C . PRO A 1 194 ? -27.125 7.786 18.071 1.00 81.56 194 PRO A C 1
ATOM 1496 O O . PRO A 1 194 ? -27.903 8.561 17.521 1.00 81.56 194 PRO A O 1
ATOM 1499 N N . ASP A 1 195 ? -26.641 8.023 19.292 1.00 79.88 195 ASP A N 1
ATOM 1500 C CA . ASP A 1 195 ? -26.890 9.222 20.092 1.00 79.88 195 ASP A CA 1
ATOM 1501 C C . ASP A 1 195 ? -26.150 10.471 19.578 1.00 79.88 195 ASP A C 1
ATOM 1503 O O . ASP A 1 195 ? -26.480 11.589 19.977 1.00 79.88 195 ASP A O 1
ATOM 1507 N N . VAL A 1 196 ? -25.166 10.305 18.689 1.00 76.50 196 VAL A N 1
ATOM 1508 C CA . VAL A 1 196 ? -24.373 11.400 18.123 1.00 76.50 196 VAL A CA 1
ATOM 1509 C C . VAL A 1 196 ? -24.688 11.554 16.642 1.00 76.50 196 VAL A C 1
ATOM 1511 O O . VAL A 1 196 ? -24.543 10.614 15.868 1.00 76.50 196 VAL A O 1
ATOM 1514 N N . SER A 1 197 ? -25.060 12.762 16.214 1.00 78.69 197 SER A N 1
ATOM 1515 C CA . SER A 1 197 ? -25.229 13.055 14.788 1.00 78.69 197 SER A CA 1
ATOM 1516 C C . SER A 1 197 ? -23.878 13.003 14.061 1.00 78.69 197 SER A C 1
ATOM 1518 O O . SER A 1 197 ? -22.967 13.750 14.432 1.00 78.69 197 SER A O 1
ATOM 1520 N N . PRO A 1 198 ? -23.728 12.187 13.004 1.00 71.69 198 PRO A N 1
ATOM 1521 C CA . PRO A 1 198 ? -22.461 12.074 12.301 1.00 71.69 198 PRO A CA 1
ATOM 1522 C C . PRO A 1 198 ? -22.159 13.343 11.486 1.00 71.69 198 PRO A C 1
ATOM 1524 O O . PRO A 1 198 ? -22.896 13.704 10.568 1.00 71.69 198 PRO A O 1
ATOM 1527 N N . THR A 1 199 ? -21.026 13.993 11.759 1.00 68.56 199 THR A N 1
ATOM 1528 C CA . THR A 1 199 ? -20.453 15.014 10.866 1.00 68.56 199 THR A CA 1
ATOM 1529 C C . THR A 1 199 ? -19.673 14.323 9.752 1.00 68.56 199 THR A C 1
ATOM 1531 O O . THR A 1 199 ? -18.775 13.536 10.034 1.00 68.56 199 THR A O 1
ATOM 1534 N N . LYS A 1 200 ? -20.002 14.595 8.483 1.00 62.44 200 LYS A N 1
ATOM 1535 C CA . LYS A 1 200 ? -19.380 13.923 7.330 1.00 62.44 200 LYS A CA 1
ATOM 1536 C C . LYS A 1 200 ? -17.846 13.980 7.407 1.00 62.44 200 LYS A C 1
ATOM 1538 O O . LYS A 1 200 ? -17.265 15.056 7.294 1.00 62.44 200 LYS A O 1
ATOM 1543 N N . MET A 1 201 ? -17.219 12.813 7.540 1.00 71.38 201 MET A N 1
ATOM 1544 C CA . MET A 1 201 ? -15.771 12.630 7.473 1.00 71.38 201 MET A CA 1
ATOM 1545 C C . MET A 1 201 ? -15.415 11.672 6.339 1.00 71.38 201 MET A C 1
ATOM 1547 O O . MET A 1 201 ? -16.019 10.607 6.186 1.00 71.38 201 MET A O 1
ATOM 1551 N N . THR A 1 202 ? -14.437 12.074 5.532 1.00 79.62 202 THR A N 1
ATOM 1552 C CA . THR A 1 202 ? -13.909 11.268 4.430 1.00 79.62 202 THR A CA 1
ATOM 1553 C C . THR A 1 202 ? -12.631 10.591 4.896 1.00 79.62 202 THR A C 1
ATOM 1555 O O . THR A 1 202 ? -11.715 11.256 5.371 1.00 79.62 202 THR A O 1
ATOM 1558 N N . PHE A 1 203 ? -12.580 9.276 4.756 1.00 88.44 203 PHE A N 1
ATOM 1559 C CA . PHE A 1 203 ? -11.428 8.437 5.057 1.00 88.44 203 PHE A CA 1
ATOM 1560 C C . PHE A 1 203 ? -11.495 7.184 4.183 1.00 88.44 203 PHE A C 1
ATOM 1562 O O . PHE A 1 203 ? -12.535 6.915 3.587 1.00 88.44 203 PHE A O 1
ATOM 1569 N N . GLU A 1 204 ? -10.424 6.409 4.118 1.00 92.19 204 GLU A N 1
ATOM 1570 C CA . GLU A 1 204 ? -10.415 5.108 3.444 1.00 92.19 204 GLU A CA 1
ATOM 1571 C C . GLU A 1 204 ? -10.074 4.016 4.451 1.00 92.19 204 GLU A C 1
ATOM 1573 O O . GLU A 1 204 ? -9.506 4.287 5.510 1.00 92.19 204 GLU A O 1
ATOM 1578 N N . TRP A 1 205 ? -10.450 2.782 4.144 1.00 94.31 205 TRP A N 1
ATOM 1579 C CA . TRP A 1 205 ? -10.053 1.627 4.933 1.00 94.31 205 TRP A CA 1
ATOM 1580 C C . TRP A 1 205 ? -8.794 1.017 4.335 1.00 94.31 205 TRP A C 1
ATOM 1582 O O . TRP A 1 205 ? -8.642 0.928 3.124 1.00 94.31 205 TRP A O 1
ATOM 1592 N N . LEU A 1 206 ? -7.898 0.561 5.189 1.00 95.25 206 LEU A N 1
ATOM 1593 C CA . LEU A 1 206 ? -6.720 -0.207 4.836 1.00 95.25 206 LEU A CA 1
ATOM 1594 C C . LEU A 1 206 ? -6.954 -1.640 5.273 1.00 95.25 206 LEU A C 1
ATOM 1596 O O . LEU A 1 206 ? -7.357 -1.881 6.412 1.00 95.25 206 LEU A O 1
ATOM 1600 N N . LYS A 1 207 ? -6.703 -2.582 4.371 1.00 95.88 207 LYS A N 1
ATOM 1601 C CA . LYS A 1 207 ? -6.942 -4.003 4.605 1.00 95.88 207 LYS A CA 1
ATOM 1602 C C . LYS A 1 207 ? -5.632 -4.746 4.814 1.00 95.88 207 LYS A C 1
ATOM 1604 O O . LYS A 1 207 ? -4.713 -4.653 3.995 1.00 95.88 207 LYS A O 1
ATOM 1609 N N . PHE A 1 208 ? -5.586 -5.539 5.877 1.00 96.25 208 PHE A N 1
ATOM 1610 C CA . PHE A 1 208 ? -4.413 -6.298 6.281 1.00 96.25 208 PHE A CA 1
ATOM 1611 C C . PHE A 1 208 ? -4.747 -7.745 6.631 1.00 96.25 208 PHE A C 1
ATOM 1613 O O . PHE A 1 208 ? -5.869 -8.062 7.023 1.00 96.25 208 PHE A O 1
ATOM 1620 N N . PHE A 1 209 ? -3.732 -8.600 6.553 1.00 95.38 209 PHE A N 1
ATOM 1621 C CA . PHE A 1 209 ? -3.648 -9.791 7.386 1.00 95.38 209 PHE A CA 1
ATOM 1622 C C . PHE A 1 209 ? -3.008 -9.438 8.726 1.00 95.38 209 PHE A C 1
ATOM 1624 O O . PHE A 1 209 ? -2.000 -8.729 8.763 1.00 95.38 209 PHE A O 1
ATOM 1631 N N . LYS A 1 210 ? -3.571 -9.983 9.802 1.00 92.94 210 LYS A N 1
ATOM 1632 C CA . LYS A 1 210 ? -2.990 -9.997 11.139 1.00 92.94 210 LYS A CA 1
ATOM 1633 C C . LYS A 1 210 ? -3.265 -11.348 11.794 1.00 92.94 210 LYS A C 1
ATOM 1635 O O . LYS A 1 210 ? -4.416 -11.696 12.042 1.00 92.94 210 LYS A O 1
ATOM 1640 N N . ASP A 1 211 ? -2.209 -12.099 12.071 1.00 89.75 211 ASP A N 1
ATOM 1641 C CA . ASP A 1 211 ? -2.237 -13.442 12.655 1.00 89.75 211 ASP A CA 1
ATOM 1642 C C . ASP A 1 211 ? -3.209 -14.398 11.927 1.00 89.75 211 ASP A C 1
ATOM 1644 O O . ASP A 1 211 ? -3.968 -15.135 12.554 1.00 89.75 211 ASP A O 1
ATOM 1648 N N . GLY A 1 212 ? -3.231 -14.363 10.587 1.00 87.69 212 GLY A N 1
ATOM 1649 C CA . GLY A 1 212 ? -4.129 -15.191 9.767 1.00 87.69 212 GLY A CA 1
ATOM 1650 C C . GLY A 1 212 ? -5.542 -14.636 9.580 1.00 87.69 212 GLY A C 1
ATOM 1651 O O . GLY A 1 212 ? -6.312 -15.191 8.798 1.00 87.69 212 GLY A O 1
ATOM 1652 N N . LYS A 1 213 ? -5.892 -13.538 10.255 1.00 90.88 213 LYS A N 1
ATOM 1653 C CA . LYS A 1 213 ? -7.214 -12.908 10.173 1.00 90.88 213 LYS A CA 1
ATOM 1654 C C . LYS A 1 213 ? -7.183 -11.645 9.331 1.00 90.88 213 LYS A C 1
ATOM 1656 O O . LYS A 1 213 ? -6.158 -10.971 9.252 1.00 90.88 213 LYS A O 1
ATOM 1661 N N . ILE A 1 214 ? -8.317 -11.306 8.726 1.00 94.00 214 ILE A N 1
ATOM 1662 C CA . ILE A 1 214 ? -8.457 -10.054 7.985 1.00 94.00 214 ILE A CA 1
ATOM 1663 C C . ILE A 1 214 ? -8.814 -8.935 8.960 1.00 94.00 214 ILE A C 1
ATOM 1665 O O . ILE A 1 214 ? -9.769 -9.047 9.728 1.00 94.00 214 ILE A O 1
ATOM 1669 N N . VAL A 1 215 ? -8.044 -7.852 8.916 1.00 95.56 215 VAL A N 1
ATOM 1670 C CA . VAL A 1 215 ? -8.251 -6.665 9.745 1.00 95.56 215 VAL A CA 1
ATOM 1671 C C . VAL A 1 215 ? -8.334 -5.427 8.861 1.00 95.56 215 VAL A C 1
ATOM 1673 O O . VAL A 1 215 ? -7.532 -5.259 7.940 1.00 95.56 215 VAL A O 1
ATOM 1676 N N . TYR A 1 216 ? -9.283 -4.545 9.167 1.00 95.88 216 TYR A N 1
ATOM 1677 C CA . TYR A 1 216 ? -9.453 -3.255 8.512 1.00 95.88 216 TYR A CA 1
ATOM 1678 C C . TYR A 1 216 ? -9.166 -2.117 9.488 1.00 95.88 216 TYR A C 1
ATOM 1680 O O . TYR A 1 216 ? -9.648 -2.111 10.624 1.00 95.88 216 TYR A O 1
ATOM 1688 N N . LEU A 1 217 ? -8.381 -1.148 9.026 1.00 94.31 217 LEU A N 1
ATOM 1689 C CA . LEU A 1 217 ? -7.930 0.012 9.791 1.00 94.31 217 LEU A CA 1
ATOM 1690 C C . LEU A 1 217 ? -8.208 1.285 8.987 1.00 94.31 217 LEU A C 1
ATOM 1692 O O . LEU A 1 217 ? -7.872 1.316 7.807 1.00 94.31 217 LEU A O 1
ATOM 1696 N N . PRO A 1 218 ? -8.802 2.343 9.551 1.00 93.25 218 PRO A N 1
ATOM 1697 C CA . PRO A 1 218 ? -9.086 3.544 8.781 1.00 93.25 218 PRO A CA 1
ATOM 1698 C C . PRO A 1 218 ? -7.832 4.412 8.634 1.00 93.25 218 PRO A C 1
ATOM 1700 O O . PRO A 1 218 ? -6.961 4.428 9.507 1.00 93.25 218 PRO A O 1
ATOM 1703 N N . THR A 1 219 ? -7.759 5.199 7.562 1.00 91.88 219 THR A N 1
ATOM 1704 C CA . THR A 1 219 ? -6.618 6.091 7.294 1.00 91.88 219 THR A CA 1
ATOM 1705 C C . THR A 1 219 ? -6.540 7.298 8.238 1.00 91.88 219 THR A C 1
ATOM 1707 O O . THR A 1 219 ? -5.514 7.977 8.310 1.00 91.88 219 THR A O 1
ATOM 1710 N N . THR A 1 220 ? -7.610 7.567 8.993 1.00 88.88 220 THR A N 1
ATOM 1711 C CA . THR A 1 220 ? -7.701 8.657 9.972 1.00 88.88 220 THR A CA 1
ATOM 1712 C C . THR A 1 220 ? -8.584 8.291 11.166 1.00 88.88 220 THR A C 1
ATOM 1714 O O . THR A 1 220 ? -9.246 7.253 11.177 1.00 88.88 220 THR A O 1
ATOM 1717 N N . GLY A 1 221 ? -8.586 9.146 12.190 1.00 83.31 221 GLY A N 1
ATOM 1718 C CA . GLY A 1 221 ? -9.524 9.054 13.305 1.00 83.31 221 GLY A CA 1
ATOM 1719 C C . GLY A 1 221 ? -10.951 9.290 12.819 1.00 83.31 221 GLY A C 1
ATOM 1720 O O . GLY A 1 221 ? -11.217 10.249 12.104 1.00 83.31 221 GLY A O 1
ATOM 1721 N N . THR A 1 222 ? -11.865 8.403 13.195 1.00 80.62 222 THR A N 1
ATOM 1722 C CA . THR A 1 222 ? -13.209 8.350 12.610 1.00 80.62 222 THR A CA 1
ATOM 1723 C C . THR A 1 222 ? -14.217 9.215 13.350 1.00 80.62 222 THR A C 1
ATOM 1725 O O . THR A 1 222 ? -14.953 9.928 12.695 1.00 80.62 222 THR A O 1
ATOM 1728 N N . LEU A 1 223 ? -14.261 9.190 14.685 1.00 81.19 223 LEU A N 1
ATOM 1729 C CA . LEU A 1 223 ? -15.227 9.924 15.521 1.00 81.19 223 LEU A CA 1
ATOM 1730 C C . LEU A 1 223 ? -14.506 10.534 16.720 1.00 81.19 223 LEU A C 1
ATOM 1732 O O . LEU A 1 223 ? -13.586 9.915 17.226 1.00 81.19 223 LEU A O 1
ATOM 1736 N N . THR A 1 224 ? -14.940 11.669 17.258 1.00 85.38 224 THR A N 1
ATOM 1737 C CA . THR A 1 224 ? -14.456 12.126 18.572 1.00 85.38 224 THR A CA 1
ATOM 1738 C C . THR A 1 224 ? -15.359 11.576 19.683 1.00 85.38 224 THR A C 1
ATOM 1740 O O . THR A 1 224 ? -16.563 11.824 19.674 1.00 85.38 224 THR A O 1
ATOM 1743 N N . ALA A 1 225 ? -14.805 10.836 20.645 1.00 88.00 225 ALA A N 1
ATOM 1744 C CA . ALA A 1 225 ? -15.554 10.241 21.755 1.00 88.00 225 ALA A CA 1
ATOM 1745 C C . ALA A 1 225 ? -14.736 10.227 23.056 1.00 88.00 225 ALA A C 1
ATOM 1747 O O . ALA A 1 225 ? -13.521 10.428 23.048 1.00 88.00 225 ALA A O 1
ATOM 1748 N N . THR A 1 226 ? -15.412 10.001 24.183 1.00 91.44 226 THR A N 1
ATOM 1749 C CA . THR A 1 226 ? -14.764 9.688 25.464 1.00 91.44 226 THR A CA 1
ATOM 1750 C C . THR A 1 226 ? -14.551 8.184 25.582 1.00 91.44 226 THR A C 1
ATOM 1752 O O . THR A 1 226 ? -15.270 7.396 24.959 1.00 91.44 226 THR A O 1
ATOM 1755 N N . TRP A 1 227 ? -13.581 7.770 26.399 1.00 91.94 227 TRP A N 1
ATOM 1756 C CA . TRP A 1 227 ? -13.301 6.349 26.596 1.00 91.94 227 TRP A CA 1
ATOM 1757 C C . TRP A 1 227 ? -14.509 5.628 27.194 1.00 91.94 227 TRP A C 1
ATOM 1759 O O . TRP A 1 227 ? -14.912 4.580 26.699 1.00 91.94 227 TRP A O 1
ATOM 1769 N N . THR A 1 228 ? -15.147 6.236 28.200 1.00 90.06 228 THR A N 1
ATOM 1770 C CA . THR A 1 228 ? -16.329 5.669 28.863 1.00 90.06 228 THR A CA 1
ATOM 1771 C C . THR A 1 228 ? -17.470 5.414 27.883 1.00 90.06 228 THR A C 1
ATOM 1773 O O . THR A 1 228 ? -18.104 4.368 27.957 1.00 90.06 228 THR A O 1
ATOM 1776 N N . ALA A 1 229 ? -17.719 6.325 26.938 1.00 90.19 229 ALA A N 1
ATOM 1777 C CA . ALA A 1 229 ? -18.805 6.148 25.978 1.00 90.19 229 ALA A CA 1
ATOM 1778 C C . ALA A 1 229 ? -18.535 5.005 24.983 1.00 90.19 229 ALA A C 1
ATOM 1780 O O . ALA A 1 229 ? -19.458 4.294 24.603 1.00 90.19 229 ALA A O 1
ATOM 1781 N N . LEU A 1 230 ? -17.276 4.804 24.582 1.00 90.44 230 LEU A N 1
ATOM 1782 C CA . LEU A 1 230 ? -16.885 3.680 23.725 1.00 90.44 230 LEU A CA 1
ATOM 1783 C C . LEU A 1 230 ? -16.879 2.346 24.485 1.00 90.44 230 LEU A C 1
ATOM 1785 O O . LEU A 1 230 ? -17.258 1.323 23.921 1.00 90.44 230 LEU A O 1
ATOM 1789 N N . TYR A 1 231 ? -16.489 2.360 25.762 1.00 92.25 231 TYR A N 1
ATOM 1790 C CA . TYR A 1 231 ? -16.545 1.184 26.630 1.00 92.25 231 TYR A CA 1
ATOM 1791 C C . TYR A 1 231 ? -17.988 0.711 26.838 1.00 92.25 231 TYR A C 1
ATOM 1793 O O . TYR A 1 231 ? -18.268 -0.472 26.686 1.00 92.25 231 TYR A O 1
ATOM 1801 N N . GLN A 1 232 ? -18.919 1.633 27.104 1.00 90.38 232 GLN A N 1
ATOM 1802 C CA . GLN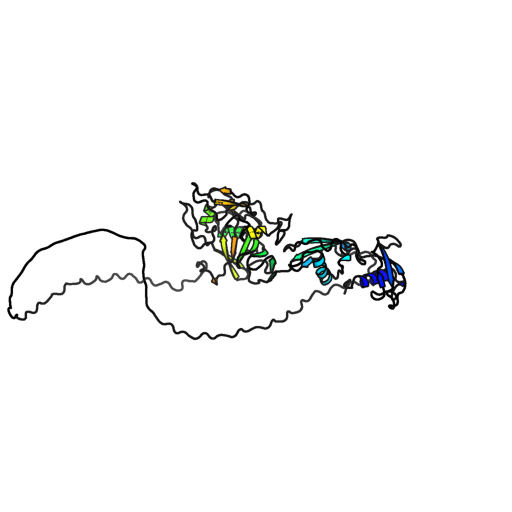 A 1 232 ? -20.348 1.320 27.246 1.00 90.38 232 GLN A CA 1
ATOM 1803 C C . GLN A 1 232 ? -20.986 0.815 25.942 1.00 90.38 232 GLN A C 1
ATOM 1805 O O . GLN A 1 232 ? -21.986 0.108 25.984 1.00 90.38 232 GLN A O 1
ATOM 1810 N N . ALA A 1 233 ? -20.396 1.138 24.788 1.00 89.31 233 ALA A N 1
ATOM 1811 C CA . ALA A 1 233 ? -20.785 0.564 23.503 1.00 89.31 233 ALA A CA 1
ATOM 1812 C C . ALA A 1 233 ? -20.151 -0.819 23.231 1.00 89.31 233 ALA A C 1
ATOM 1814 O O . ALA A 1 233 ? -20.478 -1.437 22.225 1.00 89.31 233 ALA A O 1
ATOM 1815 N N . GLY A 1 234 ? -19.232 -1.302 24.078 1.00 91.00 234 GLY A N 1
ATOM 1816 C CA . GLY A 1 234 ? -18.526 -2.576 23.885 1.00 91.00 234 GLY A CA 1
ATOM 1817 C C . GLY A 1 234 ? -17.406 -2.538 22.834 1.00 91.00 234 GLY A C 1
ATOM 1818 O O . GLY A 1 234 ? -17.018 -3.580 22.315 1.00 91.00 234 GLY A O 1
ATOM 1819 N N . ALA A 1 235 ? -16.898 -1.350 22.478 1.00 91.19 235 ALA A N 1
ATOM 1820 C CA . ALA A 1 235 ? -16.030 -1.135 21.311 1.00 91.19 235 ALA A CA 1
ATOM 1821 C C . ALA A 1 235 ? -14.527 -0.961 21.634 1.00 91.19 235 ALA A C 1
ATOM 1823 O O . ALA A 1 235 ? -13.769 -0.502 20.774 1.00 91.19 235 ALA A O 1
ATOM 1824 N N . ILE A 1 236 ? -14.077 -1.259 22.862 1.00 91.94 236 ILE A N 1
ATOM 1825 C CA . ILE A 1 236 ? -12.681 -1.030 23.284 1.00 91.94 236 ILE A CA 1
ATOM 1826 C C . ILE A 1 236 ? -11.819 -2.282 23.110 1.00 91.94 236 ILE A C 1
ATOM 1828 O O . ILE A 1 236 ? -10.820 -2.240 22.389 1.00 91.94 236 ILE A O 1
ATOM 1832 N N . PHE A 1 237 ? -12.172 -3.384 23.774 1.00 90.12 237 PHE A N 1
ATOM 1833 C CA . PHE A 1 237 ? -11.249 -4.513 23.936 1.00 90.12 237 PHE A CA 1
ATOM 1834 C C . PHE A 1 237 ? -11.402 -5.608 22.875 1.00 90.12 237 PHE A C 1
ATOM 1836 O O . PHE A 1 237 ? -10.410 -6.245 22.523 1.00 90.12 237 PHE A O 1
ATOM 1843 N N . GLY A 1 238 ? -12.600 -5.810 22.319 1.00 88.25 238 GLY A N 1
ATOM 1844 C CA . GLY A 1 238 ? -12.845 -6.909 21.381 1.00 88.25 238 GLY A CA 1
ATOM 1845 C C . GLY A 1 238 ? -12.809 -8.287 22.059 1.00 88.25 238 GLY A C 1
ATOM 1846 O O . GLY A 1 238 ? -12.401 -9.276 21.439 1.00 88.25 238 GLY A O 1
ATOM 1847 N N . THR A 1 239 ? -13.201 -8.372 23.329 1.00 86.19 239 THR A N 1
ATOM 1848 C CA . THR A 1 239 ? -13.211 -9.599 24.140 1.00 86.19 239 THR A CA 1
ATOM 1849 C C . THR A 1 239 ? -14.631 -9.924 24.587 1.00 86.19 239 THR A C 1
ATOM 1851 O O . THR A 1 239 ? -15.411 -9.018 24.827 1.00 86.19 239 THR A O 1
ATOM 1854 N N . GLY A 1 240 ? -14.977 -11.211 24.705 1.00 84.38 240 GLY A N 1
ATOM 1855 C CA . GLY A 1 240 ? -16.297 -11.661 25.194 1.00 84.38 240 GLY A CA 1
ATOM 1856 C C . GLY A 1 240 ? -16.472 -11.531 26.711 1.00 84.38 240 GLY A C 1
ATOM 1857 O O . GLY A 1 240 ? -17.127 -12.363 27.334 1.00 84.38 240 GLY A O 1
ATOM 1858 N N . ASP A 1 241 ? -15.776 -10.572 27.315 1.00 87.31 241 ASP A N 1
ATOM 1859 C CA . ASP A 1 241 ? -15.777 -10.265 28.737 1.00 87.31 241 ASP A CA 1
ATOM 1860 C C . ASP A 1 241 ? -15.785 -8.742 28.928 1.00 87.31 241 ASP A C 1
ATOM 1862 O O . ASP A 1 241 ? -15.745 -7.969 27.971 1.00 87.31 241 ASP A O 1
ATOM 1866 N N . ALA A 1 242 ? -15.851 -8.291 30.179 1.00 85.81 242 ALA A N 1
ATOM 1867 C CA . ALA A 1 242 ? -15.852 -6.865 30.488 1.00 85.81 242 ALA A CA 1
ATOM 1868 C C . ALA A 1 242 ? -14.478 -6.189 30.303 1.00 85.81 242 ALA A C 1
ATOM 1870 O O . ALA A 1 242 ? -14.388 -4.961 30.388 1.00 85.81 242 ALA A O 1
ATOM 1871 N N . GLY A 1 243 ? -13.404 -6.955 30.091 1.00 85.44 243 GLY A N 1
ATOM 1872 C CA . GLY A 1 243 ? -12.032 -6.464 30.166 1.00 85.44 243 GLY A CA 1
ATOM 1873 C C . GLY A 1 243 ? -11.688 -5.814 31.520 1.00 85.44 243 GLY A C 1
ATOM 1874 O O . GLY A 1 243 ? -12.431 -5.930 32.499 1.00 85.44 243 GLY A O 1
ATOM 1875 N N . PRO A 1 244 ? -10.547 -5.113 31.610 1.00 83.19 244 PRO A N 1
ATOM 1876 C CA . PRO A 1 244 ? -10.234 -4.270 32.755 1.00 83.19 244 PRO A CA 1
ATOM 1877 C C . PRO A 1 244 ? -11.116 -3.013 32.727 1.00 83.19 244 PRO A C 1
ATOM 1879 O O . PRO A 1 244 ? -11.051 -2.229 31.779 1.00 83.19 244 PRO A O 1
ATOM 1882 N N . TYR A 1 245 ? -11.913 -2.799 33.777 1.00 81.88 245 TYR A N 1
ATOM 1883 C CA . TYR A 1 245 ? -12.777 -1.626 33.909 1.00 81.88 245 TYR A CA 1
ATOM 1884 C C . TYR A 1 245 ? -12.483 -0.837 35.201 1.00 81.88 245 TYR A C 1
ATOM 1886 O O . TYR A 1 245 ? -12.160 -1.429 36.231 1.00 81.88 245 TYR A O 1
ATOM 1894 N N . PRO A 1 246 ? -12.545 0.506 35.160 1.00 77.06 246 PRO A N 1
ATOM 1895 C CA . PRO A 1 246 ? -12.429 1.368 36.339 1.00 77.06 246 PRO A CA 1
ATOM 1896 C C . PRO A 1 246 ? -13.599 1.211 37.322 1.00 77.06 246 PRO A C 1
ATOM 1898 O O . PRO A 1 246 ? -14.740 1.015 36.904 1.00 77.06 246 PRO A O 1
ATOM 1901 N N . ASP A 1 247 ? -13.336 1.415 38.616 1.00 75.31 247 ASP A N 1
ATOM 1902 C CA . ASP A 1 247 ? -14.380 1.456 39.647 1.00 75.31 247 ASP A CA 1
ATOM 1903 C C . ASP A 1 247 ? -15.437 2.533 39.340 1.00 75.31 247 ASP A C 1
ATOM 1905 O O . ASP A 1 247 ? -15.111 3.676 39.007 1.00 75.31 247 ASP A O 1
ATOM 1909 N N . GLY A 1 248 ? -16.716 2.173 39.482 1.00 76.56 248 GLY A N 1
ATOM 1910 C CA . GLY A 1 248 ? -17.850 3.072 39.234 1.00 76.56 248 GLY A CA 1
ATOM 1911 C C . GLY A 1 248 ? -18.332 3.128 37.780 1.00 76.56 248 GLY A C 1
ATOM 1912 O O . GLY A 1 248 ? -19.219 3.925 37.476 1.00 76.56 248 GLY A O 1
ATOM 1913 N N . ILE A 1 249 ? -17.783 2.296 36.891 1.00 83.25 249 ILE A N 1
ATOM 1914 C CA . ILE A 1 249 ? -18.310 2.070 35.540 1.00 83.25 249 ILE A CA 1
ATOM 1915 C C . ILE A 1 249 ? -18.987 0.697 35.504 1.00 83.25 249 ILE A C 1
ATOM 1917 O O . ILE A 1 249 ? -18.390 -0.294 35.917 1.00 83.25 249 ILE A O 1
ATOM 1921 N N . GLU A 1 250 ? -20.225 0.643 35.004 1.00 86.31 250 GLU A N 1
ATOM 1922 C CA . GLU A 1 250 ? -20.952 -0.619 34.823 1.00 86.31 250 GLU A CA 1
ATOM 1923 C C . GLU A 1 250 ? -20.221 -1.512 33.805 1.00 86.31 250 GLU A C 1
ATOM 1925 O O . GLU A 1 250 ? -19.961 -1.043 32.688 1.00 86.31 250 GLU A O 1
ATOM 1930 N N . PRO A 1 251 ? -19.879 -2.765 34.161 1.00 89.31 251 PRO A N 1
ATOM 1931 C CA . PRO A 1 251 ? -19.223 -3.700 33.253 1.00 89.31 251 PRO A CA 1
ATOM 1932 C C . PRO A 1 251 ? -20.118 -4.035 32.054 1.00 89.31 251 PRO A C 1
ATOM 1934 O O . PRO A 1 251 ? -21.276 -4.414 32.224 1.00 89.31 251 PRO A O 1
ATOM 1937 N N . VAL A 1 252 ? -19.568 -3.943 30.843 1.00 91.19 252 VAL A N 1
ATOM 1938 C CA . VAL A 1 252 ? -20.269 -4.268 29.587 1.00 91.19 252 VAL A CA 1
ATOM 1939 C C . VAL A 1 252 ? -19.416 -5.231 28.773 1.00 91.19 252 VAL A C 1
ATOM 1941 O O . VAL A 1 252 ? -18.202 -5.050 28.714 1.00 91.19 252 VAL A O 1
ATOM 1944 N N . ASP A 1 253 ? -20.044 -6.221 28.133 1.00 90.50 253 ASP A N 1
ATOM 1945 C CA . ASP A 1 253 ? -19.382 -7.142 27.200 1.00 90.50 253 ASP A CA 1
ATOM 1946 C C . ASP A 1 253 ? -18.690 -6.371 26.061 1.00 90.50 253 ASP A C 1
ATOM 1948 O O . ASP A 1 253 ? -19.298 -5.534 25.392 1.00 90.50 253 ASP A O 1
ATOM 1952 N N . GLN A 1 254 ? -17.399 -6.627 25.861 1.00 91.75 254 GLN A N 1
ATOM 1953 C CA . GLN A 1 254 ? -16.538 -5.896 24.930 1.00 91.75 254 GLN A CA 1
ATOM 1954 C C . GLN A 1 254 ? -16.412 -6.583 23.565 1.00 91.75 254 GLN A C 1
ATOM 1956 O O . GLN A 1 254 ? -15.480 -6.296 22.810 1.00 91.75 254 GLN A O 1
ATOM 1961 N N . ALA A 1 255 ? -17.330 -7.494 23.235 1.00 88.69 255 ALA A N 1
ATOM 1962 C CA . ALA A 1 255 ? -17.393 -8.201 21.963 1.00 88.69 255 ALA A CA 1
ATOM 1963 C C . ALA A 1 255 ? -18.419 -7.580 21.004 1.00 88.69 255 ALA A C 1
ATOM 1965 O O . ALA A 1 255 ? -19.224 -8.296 20.408 1.00 88.69 255 ALA A O 1
ATOM 1966 N N . LEU A 1 256 ? -18.392 -6.255 20.817 1.00 90.12 256 LEU A N 1
ATOM 1967 C CA . LEU A 1 256 ? -19.271 -5.605 19.846 1.00 90.12 256 LEU A CA 1
ATOM 1968 C C . LEU A 1 256 ? -19.016 -6.147 18.430 1.00 90.12 256 LEU A C 1
ATOM 1970 O O . LEU A 1 256 ? -17.899 -6.070 17.905 1.00 90.12 256 LEU A O 1
ATOM 1974 N N . ILE A 1 257 ? -20.079 -6.663 17.809 1.00 89.88 257 ILE A N 1
ATOM 1975 C CA . ILE A 1 257 ? -20.079 -7.153 16.430 1.00 89.88 257 ILE A CA 1
ATOM 1976 C C . ILE A 1 257 ? -20.915 -6.209 15.571 1.00 89.88 257 ILE A C 1
ATOM 1978 O O . ILE A 1 257 ? -22.085 -5.967 15.859 1.00 89.88 257 ILE A O 1
ATOM 1982 N N . VAL A 1 258 ? -20.320 -5.723 14.485 1.00 89.62 258 VAL A N 1
ATOM 1983 C CA . VAL A 1 258 ? -21.018 -4.975 13.435 1.00 89.62 258 VAL A CA 1
ATOM 1984 C C . VAL A 1 258 ? -21.104 -5.813 12.167 1.00 89.62 258 VAL A C 1
ATOM 1986 O O . VAL A 1 258 ? -20.216 -6.621 11.883 1.00 89.62 258 VAL A O 1
ATOM 1989 N N . THR A 1 259 ? -22.174 -5.633 11.398 1.00 87.94 259 THR A N 1
ATOM 1990 C CA . THR A 1 259 ? -22.434 -6.421 10.190 1.00 87.94 259 THR A CA 1
ATOM 1991 C C . THR A 1 259 ? -22.477 -5.544 8.949 1.00 87.94 259 THR A C 1
ATOM 1993 O O . THR A 1 259 ? -22.971 -4.416 8.974 1.00 87.94 259 THR A O 1
ATOM 1996 N N . LYS A 1 260 ? -21.955 -6.071 7.840 1.00 83.75 260 LYS A N 1
ATOM 1997 C CA . LYS A 1 260 ? -22.128 -5.488 6.507 1.00 83.75 260 LYS A CA 1
ATOM 1998 C C . LYS A 1 260 ? -22.601 -6.572 5.559 1.00 83.75 260 LYS A C 1
ATOM 2000 O O . LYS A 1 260 ? -21.971 -7.621 5.457 1.00 83.75 260 LYS A O 1
ATOM 2005 N N . THR A 1 261 ? -23.692 -6.309 4.853 1.00 79.88 261 THR A N 1
ATOM 2006 C CA . THR A 1 261 ? -24.182 -7.211 3.809 1.00 79.88 261 THR A CA 1
ATOM 2007 C C . THR A 1 261 ? -23.778 -6.669 2.447 1.00 79.88 261 THR A C 1
ATOM 2009 O O . THR A 1 261 ? -24.149 -5.555 2.083 1.00 79.88 261 THR A O 1
ATOM 2012 N N . GLU A 1 262 ? -23.037 -7.471 1.689 1.00 71.62 262 GLU A N 1
ATOM 2013 C CA . GLU A 1 262 ? -22.619 -7.182 0.319 1.00 71.62 262 GLU A CA 1
ATOM 2014 C C . GLU A 1 262 ? -22.949 -8.395 -0.558 1.00 71.62 262 GLU A C 1
ATOM 2016 O O . GLU A 1 262 ? -22.641 -9.526 -0.193 1.00 71.62 262 GLU A O 1
ATOM 2021 N N . ASN A 1 263 ? -23.588 -8.198 -1.716 1.00 69.44 263 ASN A N 1
ATOM 2022 C CA . ASN A 1 263 ? -23.872 -9.277 -2.677 1.00 69.44 263 ASN A CA 1
ATOM 2023 C C . ASN A 1 263 ? -24.535 -10.531 -2.052 1.00 69.44 263 ASN A C 1
ATOM 2025 O O . ASN A 1 263 ? -24.193 -11.660 -2.401 1.00 69.44 263 ASN A O 1
ATOM 2029 N N . ASN A 1 264 ? -25.478 -10.338 -1.120 1.00 73.31 264 ASN A N 1
ATOM 2030 C CA . ASN A 1 264 ? -26.149 -11.391 -0.334 1.00 73.31 264 ASN A CA 1
ATOM 2031 C C . ASN A 1 264 ? -25.234 -12.211 0.600 1.00 73.31 264 ASN A C 1
ATOM 2033 O O . ASN A 1 264 ? -25.655 -13.248 1.114 1.00 73.31 264 ASN A O 1
ATOM 2037 N N . LYS A 1 265 ? -24.003 -11.757 0.851 1.00 78.31 265 LYS A N 1
ATOM 2038 C CA . LYS A 1 265 ? -23.104 -12.289 1.877 1.00 78.31 265 LYS A CA 1
ATOM 2039 C C . LYS A 1 265 ? -23.016 -11.285 3.022 1.00 78.31 265 LYS A C 1
ATOM 2041 O O . LYS A 1 265 ? -22.671 -10.124 2.820 1.00 78.31 265 LYS A O 1
ATOM 2046 N N . THR A 1 266 ? -23.344 -11.732 4.228 1.00 83.19 266 THR A N 1
ATOM 2047 C CA . THR A 1 266 ? -23.175 -10.929 5.443 1.00 83.19 266 THR A CA 1
ATOM 2048 C C . THR A 1 266 ? -21.808 -11.214 6.042 1.00 83.19 266 THR A C 1
ATOM 2050 O O . THR A 1 266 ? -21.469 -12.363 6.327 1.00 83.19 266 THR A O 1
ATOM 2053 N N . HIS A 1 267 ? -21.030 -10.154 6.208 1.00 85.56 267 HIS A N 1
ATOM 2054 C CA . HIS A 1 267 ? -19.748 -10.150 6.889 1.00 85.56 267 HIS A CA 1
ATOM 2055 C C . HIS A 1 267 ? -19.929 -9.627 8.313 1.00 85.56 267 HIS A C 1
ATOM 2057 O O . HIS A 1 267 ? -20.709 -8.699 8.546 1.00 85.56 267 HIS A O 1
ATOM 2063 N N . TYR A 1 268 ? -19.202 -10.227 9.251 1.00 88.75 268 TYR A N 1
ATOM 2064 C CA . TYR A 1 268 ? -19.243 -9.902 10.673 1.00 88.75 268 TYR A CA 1
ATOM 2065 C C . TYR A 1 268 ? -17.881 -9.370 11.093 1.00 88.75 268 TYR A C 1
ATOM 2067 O O . TYR A 1 268 ? -16.859 -9.986 10.791 1.00 88.75 268 TYR A O 1
ATOM 2075 N N . TYR A 1 269 ? -17.867 -8.249 11.805 1.00 91.94 269 TYR A N 1
ATOM 2076 C CA . TYR A 1 269 ? -16.635 -7.601 12.234 1.00 91.94 269 TYR A CA 1
ATOM 2077 C C . TYR A 1 269 ? -16.655 -7.356 13.730 1.00 91.94 269 TYR A C 1
ATOM 2079 O O . TYR A 1 269 ? -17.591 -6.744 14.248 1.00 91.94 269 TYR A O 1
ATOM 2087 N N . ARG A 1 270 ? -15.600 -7.790 14.416 1.00 92.44 270 ARG A N 1
ATOM 2088 C CA . ARG A 1 270 ? -15.350 -7.407 15.799 1.00 92.44 270 ARG A CA 1
ATOM 2089 C C . ARG A 1 270 ? -14.749 -6.016 15.836 1.00 92.44 270 ARG A C 1
ATOM 2091 O O . ARG A 1 270 ? -13.776 -5.752 15.132 1.00 92.44 270 ARG A O 1
ATOM 2098 N N . VAL A 1 271 ? -15.292 -5.163 16.693 1.00 93.25 271 VAL A N 1
ATOM 2099 C CA . VAL A 1 271 ? -14.796 -3.802 16.890 1.00 93.25 271 VAL A CA 1
ATOM 2100 C C . VAL A 1 271 ? -13.873 -3.751 18.105 1.00 93.25 271 VAL A C 1
ATOM 2102 O O . VAL A 1 271 ? -14.202 -4.264 19.171 1.00 93.25 271 VAL A O 1
ATOM 2105 N N . SER A 1 272 ? -12.716 -3.113 17.956 1.00 93.75 272 SER A N 1
ATOM 2106 C CA . SER A 1 272 ? -11.804 -2.809 19.065 1.00 93.75 272 SER A CA 1
ATOM 2107 C C . SER A 1 272 ? -10.996 -1.537 18.787 1.00 93.75 272 SER A C 1
ATOM 2109 O O . SER A 1 272 ? -11.121 -0.931 17.721 1.00 93.75 272 SER A O 1
ATOM 2111 N N . VAL A 1 273 ? -10.155 -1.123 19.734 1.00 92.94 273 VAL A N 1
ATOM 2112 C CA . VAL A 1 273 ? -9.104 -0.107 19.532 1.00 92.94 273 VAL A CA 1
ATOM 2113 C C . VAL A 1 273 ? -7.715 -0.743 19.691 1.00 92.94 273 VAL A C 1
ATOM 2115 O O . VAL A 1 273 ? -7.618 -1.875 20.169 1.00 92.94 273 VAL A O 1
ATOM 2118 N N . PRO A 1 274 ? -6.607 -0.079 19.318 1.00 92.19 274 PRO A N 1
ATOM 2119 C CA . PRO A 1 274 ? -5.285 -0.699 19.383 1.00 92.19 274 PRO A CA 1
ATOM 2120 C C . PRO A 1 274 ? -4.847 -1.048 20.796 1.00 92.19 274 PRO A C 1
ATOM 2122 O O . PRO A 1 274 ? -5.029 -0.277 21.735 1.00 92.19 274 PRO A O 1
ATOM 2125 N N . VAL A 1 275 ? -4.174 -2.186 20.925 1.00 87.88 275 VAL A N 1
ATOM 2126 C CA . VAL A 1 275 ? -3.734 -2.706 22.223 1.00 87.88 275 VAL A CA 1
ATOM 2127 C C . VAL A 1 275 ? -2.608 -1.871 22.833 1.00 87.88 275 VAL A C 1
ATOM 2129 O O . VAL A 1 275 ? -2.537 -1.747 24.049 1.00 87.88 275 VAL A O 1
ATOM 2132 N N . SER A 1 276 ? -1.694 -1.328 22.027 1.00 84.12 276 SER A N 1
ATOM 2133 C CA . SER A 1 276 ? -0.476 -0.668 22.513 1.00 84.12 276 SER A CA 1
ATOM 2134 C C . SER A 1 276 ? 0.125 0.248 21.440 1.00 84.12 276 SER A C 1
ATOM 2136 O O . SER A 1 276 ? -0.006 -0.085 20.263 1.00 84.12 276 SER A O 1
ATOM 2138 N N . PRO A 1 277 ? 0.826 1.340 21.818 1.00 84.75 277 PRO A N 1
ATOM 2139 C CA . PRO A 1 277 ? 1.638 2.157 20.909 1.00 84.75 277 PRO A CA 1
ATOM 2140 C C . PRO A 1 277 ? 2.926 1.462 20.434 1.00 84.75 277 PRO A C 1
ATOM 2142 O O . PRO A 1 277 ? 3.679 2.039 19.658 1.00 84.75 277 PRO A O 1
ATOM 2145 N N . ASP A 1 278 ? 3.218 0.255 20.922 1.00 84.06 278 ASP A N 1
ATOM 2146 C CA . ASP A 1 278 ? 4.443 -0.469 20.603 1.00 84.06 278 ASP A CA 1
ATOM 2147 C C . ASP A 1 278 ? 4.485 -0.925 19.133 1.00 84.06 278 ASP A C 1
ATOM 2149 O O . ASP A 1 278 ? 3.795 -1.865 18.726 1.00 84.06 278 ASP A O 1
ATOM 2153 N N . LEU A 1 279 ? 5.355 -0.275 18.357 1.00 86.50 279 LEU A N 1
ATOM 2154 C CA . LEU A 1 279 ? 5.652 -0.607 16.964 1.00 86.50 279 LEU A CA 1
ATOM 2155 C C . LEU A 1 279 ? 6.707 -1.717 16.812 1.00 86.50 279 LEU A C 1
ATOM 2157 O O . LEU A 1 279 ? 7.280 -1.872 15.744 1.00 86.50 279 LEU A O 1
ATOM 2161 N N . SER A 1 280 ? 7.052 -2.467 17.855 1.00 86.38 280 SER A N 1
ATOM 2162 C CA . SER A 1 280 ? 7.940 -3.638 17.726 1.00 86.38 280 SER A CA 1
ATOM 2163 C C . SER A 1 280 ? 7.180 -4.963 17.697 1.00 86.38 280 SER A C 1
ATOM 2165 O O . SER A 1 280 ? 7.734 -6.004 17.351 1.00 86.38 280 SER A O 1
ATOM 2167 N N . LYS A 1 281 ? 5.894 -4.927 18.045 1.00 83.62 281 LYS A N 1
ATOM 2168 C CA . LYS A 1 281 ? 4.994 -6.078 18.066 1.00 83.62 281 LYS A CA 1
ATOM 2169 C C . LYS A 1 281 ? 4.025 -5.905 16.916 1.00 83.62 281 LYS A C 1
ATOM 2171 O O . LYS A 1 281 ? 3.513 -4.801 16.786 1.00 83.62 281 LYS A O 1
ATOM 2176 N N . ALA A 1 282 ? 3.752 -6.954 16.138 1.00 85.38 282 ALA A N 1
ATOM 2177 C CA . ALA A 1 282 ? 2.854 -6.956 14.972 1.00 85.38 282 ALA A CA 1
ATOM 2178 C C . ALA A 1 282 ? 1.378 -6.637 15.316 1.00 85.38 282 ALA A C 1
ATOM 2180 O O . ALA A 1 282 ? 0.451 -7.426 15.163 1.00 85.38 282 ALA A O 1
ATOM 2181 N N . THR A 1 283 ? 1.168 -5.453 15.867 1.00 90.25 283 THR A N 1
ATOM 2182 C CA . THR A 1 283 ? -0.083 -4.860 16.303 1.00 90.25 283 THR A CA 1
ATOM 2183 C C . THR A 1 283 ? -0.687 -4.068 15.145 1.00 90.25 283 THR A C 1
ATOM 2185 O O . THR A 1 283 ? 0.004 -3.778 14.165 1.00 90.25 283 THR A O 1
ATOM 2188 N N . PRO A 1 284 ? -1.954 -3.638 15.257 1.00 90.75 284 PRO A N 1
ATOM 2189 C CA . PRO A 1 284 ? -2.557 -2.743 14.272 1.00 90.75 284 PRO A CA 1
ATOM 2190 C C . PRO A 1 284 ? -1.703 -1.512 13.926 1.00 90.75 284 PRO A C 1
ATOM 2192 O O . PRO A 1 284 ? -1.628 -1.122 12.765 1.00 90.75 284 PRO A O 1
ATOM 2195 N N . LEU A 1 285 ? -1.004 -0.927 14.907 1.00 91.00 285 LEU A N 1
ATOM 2196 C CA . LEU A 1 285 ? -0.134 0.229 14.664 1.00 91.00 285 LEU A CA 1
ATOM 2197 C C . LEU A 1 285 ? 1.167 -0.146 13.959 1.00 91.00 285 LEU A C 1
ATOM 2199 O O . LEU A 1 285 ? 1.631 0.598 13.098 1.00 91.00 285 LEU A O 1
ATOM 2203 N N . TRP A 1 286 ? 1.727 -1.317 14.262 1.00 92.69 286 TRP A N 1
ATOM 2204 C CA . TRP A 1 286 ? 2.889 -1.823 13.539 1.00 92.69 286 TRP A CA 1
ATOM 2205 C C . TRP A 1 286 ? 2.594 -2.109 12.063 1.00 92.69 286 TRP A C 1
ATOM 2207 O O . TRP A 1 286 ? 3.424 -1.808 11.209 1.00 92.69 286 TRP A O 1
ATOM 2217 N N . LEU A 1 287 ? 1.408 -2.636 11.737 1.00 92.75 287 LEU A N 1
ATOM 2218 C CA . LEU A 1 287 ? 1.000 -2.851 10.341 1.00 92.75 287 LEU A CA 1
ATOM 2219 C C . LEU A 1 287 ? 1.018 -1.535 9.551 1.00 92.75 287 LEU A C 1
ATOM 2221 O O . LEU A 1 287 ? 1.499 -1.482 8.422 1.00 92.75 287 LEU A O 1
ATOM 2225 N N . ILE A 1 288 ? 0.574 -0.445 10.176 1.00 91.19 288 ILE A N 1
ATOM 2226 C CA . ILE A 1 288 ? 0.597 0.895 9.575 1.00 91.19 288 ILE A CA 1
ATOM 2227 C C . ILE A 1 288 ? 1.998 1.487 9.528 1.00 91.19 288 ILE A C 1
ATOM 2229 O O . ILE A 1 288 ? 2.315 2.235 8.600 1.00 91.19 288 ILE A O 1
ATOM 2233 N N . SER A 1 289 ? 2.869 1.152 10.480 1.00 90.19 289 SER A N 1
ATOM 2234 C CA . SER A 1 289 ? 4.264 1.584 10.415 1.00 90.19 289 SER A CA 1
ATOM 2235 C C . SER A 1 289 ? 5.021 0.958 9.241 1.00 90.19 289 SER A C 1
ATOM 2237 O O . SER A 1 289 ? 6.040 1.510 8.840 1.00 90.19 289 SER A O 1
ATOM 2239 N N . GLN A 1 290 ? 4.527 -0.144 8.661 1.00 92.12 290 GLN A N 1
ATOM 2240 C CA . GLN A 1 290 ? 5.086 -0.713 7.427 1.00 92.12 290 GLN A CA 1
ATOM 2241 C C . GLN A 1 290 ? 4.742 0.113 6.181 1.00 92.12 290 GLN A C 1
ATOM 2243 O O . GLN A 1 290 ? 5.379 -0.035 5.136 1.00 92.12 290 GLN A O 1
ATOM 2248 N N . LEU A 1 291 ? 3.742 0.989 6.269 1.00 91.62 291 LEU A N 1
ATOM 2249 C CA . LEU A 1 291 ? 3.388 1.919 5.206 1.00 91.62 291 LEU A CA 1
ATOM 2250 C C . LEU A 1 291 ? 4.217 3.202 5.362 1.00 91.62 291 LEU A C 1
ATOM 2252 O O . LEU A 1 291 ? 4.460 3.668 6.475 1.00 91.62 291 LEU A O 1
ATOM 2256 N N . GLY A 1 292 ? 4.647 3.777 4.243 1.00 86.44 292 GLY A N 1
ATOM 2257 C CA . GLY A 1 292 ? 5.374 5.047 4.160 1.00 86.44 292 GLY A CA 1
ATOM 2258 C C . GLY A 1 292 ? 4.470 6.254 4.348 1.00 86.44 292 GLY A C 1
ATOM 2259 O O . GLY A 1 292 ? 3.250 6.117 4.366 1.00 86.44 292 GLY A O 1
ATOM 2260 N N . ASP A 1 293 ? 5.059 7.433 4.508 1.00 80.12 293 ASP A N 1
ATOM 2261 C CA . ASP A 1 293 ? 4.363 8.687 4.841 1.00 80.12 293 ASP A CA 1
ATOM 2262 C C . ASP A 1 293 ? 4.177 9.635 3.643 1.00 80.12 293 ASP A C 1
ATOM 2264 O O . ASP A 1 293 ? 3.924 10.829 3.809 1.00 80.12 293 ASP A O 1
ATOM 2268 N N . GLY A 1 294 ? 4.361 9.130 2.426 1.00 75.88 294 GLY A N 1
ATOM 2269 C CA . GLY A 1 294 ? 4.371 9.919 1.201 1.00 75.88 294 GLY A CA 1
ATOM 2270 C C . GLY A 1 294 ? 5.738 10.514 0.873 1.00 75.88 294 GLY A C 1
ATOM 2271 O O . GLY A 1 294 ? 6.086 10.593 -0.305 1.00 75.88 294 GLY A O 1
ATOM 2272 N N . SER A 1 295 ? 6.532 10.873 1.886 1.00 77.69 295 SER A N 1
ATOM 2273 C CA . SER A 1 295 ? 7.873 11.456 1.725 1.00 77.69 295 SER A CA 1
ATOM 2274 C C . SER A 1 295 ? 8.949 10.377 1.634 1.00 77.69 295 SER A C 1
ATOM 2276 O O . SER A 1 295 ? 9.879 10.488 0.837 1.00 77.69 295 SER A O 1
ATOM 2278 N N . THR A 1 296 ? 8.803 9.312 2.421 1.00 77.31 296 THR A N 1
ATOM 2279 C CA . THR A 1 296 ? 9.655 8.123 2.390 1.00 77.31 296 THR A CA 1
ATOM 2280 C C . THR A 1 296 ? 8.784 6.875 2.302 1.00 77.31 296 THR A C 1
ATOM 2282 O O . THR A 1 296 ? 7.865 6.688 3.097 1.00 77.31 296 THR A O 1
ATOM 2285 N N . GLY A 1 297 ? 9.093 5.988 1.352 1.00 79.44 297 GLY A N 1
ATOM 2286 C CA . GLY A 1 297 ? 8.410 4.700 1.243 1.00 79.44 297 GLY A CA 1
ATOM 2287 C C . GLY A 1 297 ? 8.686 3.810 2.456 1.00 79.44 297 GLY A C 1
ATOM 2288 O O . GLY A 1 297 ? 9.845 3.588 2.820 1.00 79.44 297 GLY A O 1
ATOM 2289 N N . GLY A 1 298 ? 7.627 3.265 3.052 1.00 85.69 298 GLY A N 1
ATOM 2290 C CA . GLY A 1 298 ? 7.698 2.239 4.093 1.00 85.69 298 GLY A CA 1
ATOM 2291 C C . GLY A 1 298 ? 8.111 0.901 3.495 1.00 85.69 298 GLY A C 1
ATOM 2292 O O . GLY A 1 298 ? 8.421 0.827 2.309 1.00 85.69 298 GLY A O 1
ATOM 2293 N N . ASP A 1 299 ? 8.186 -0.151 4.296 1.00 88.56 299 ASP A N 1
ATOM 2294 C CA . ASP A 1 299 ? 8.661 -1.456 3.820 1.00 88.56 299 ASP A CA 1
ATOM 2295 C C . ASP A 1 299 ? 7.652 -2.176 2.926 1.00 88.56 299 ASP A C 1
ATOM 2297 O O . ASP A 1 299 ? 8.048 -2.987 2.093 1.00 88.56 299 ASP A O 1
ATOM 2301 N N . TRP A 1 300 ? 6.367 -1.837 3.036 1.00 90.94 300 TRP A N 1
ATOM 2302 C CA . TRP A 1 300 ? 5.309 -2.422 2.212 1.00 90.94 300 TRP A CA 1
ATOM 2303 C C . TRP A 1 300 ? 4.763 -1.470 1.156 1.00 90.94 300 TRP A C 1
ATOM 2305 O O . TRP A 1 300 ? 4.465 -1.897 0.045 1.00 90.94 300 TRP A O 1
ATOM 2315 N N . ALA A 1 301 ? 4.607 -0.188 1.475 1.00 90.44 301 ALA A N 1
ATOM 2316 C CA . ALA A 1 301 ? 3.987 0.780 0.572 1.00 90.44 301 ALA A CA 1
ATOM 2317 C C . ALA A 1 301 ? 4.435 2.210 0.880 1.00 90.44 301 ALA A C 1
ATOM 2319 O O . ALA A 1 301 ? 5.072 2.461 1.900 1.00 90.44 301 ALA A O 1
ATOM 2320 N N . ASN A 1 302 ? 4.053 3.162 0.034 1.00 89.00 302 ASN A N 1
ATOM 2321 C CA . ASN A 1 302 ? 4.119 4.591 0.312 1.00 89.00 302 ASN A CA 1
ATOM 2322 C C . ASN A 1 302 ? 2.707 5.190 0.262 1.00 89.00 302 ASN A C 1
ATOM 2324 O O . ASN A 1 302 ? 2.156 5.363 -0.823 1.00 89.00 302 ASN A O 1
ATOM 2328 N N . ASP A 1 303 ? 2.119 5.482 1.421 1.00 88.00 303 ASP A N 1
ATOM 2329 C CA . ASP A 1 303 ? 0.724 5.916 1.536 1.00 88.00 303 ASP A CA 1
ATOM 2330 C C . ASP A 1 303 ? 0.649 7.392 1.953 1.00 88.00 303 ASP A C 1
ATOM 2332 O O . ASP A 1 303 ? 1.155 7.798 2.999 1.00 88.00 303 ASP A O 1
ATOM 2336 N N . THR A 1 304 ? 0.011 8.207 1.112 1.00 86.75 304 THR A N 1
ATOM 2337 C CA . THR A 1 304 ? -0.148 9.655 1.313 1.00 86.75 304 THR A CA 1
ATOM 2338 C C . THR A 1 304 ? -1.460 10.040 2.002 1.00 86.75 304 THR A C 1
ATOM 2340 O O . THR A 1 304 ? -1.696 11.221 2.242 1.00 86.75 304 THR A O 1
ATOM 2343 N N . THR A 1 305 ? -2.352 9.085 2.260 1.00 87.19 305 THR A N 1
ATOM 2344 C CA . THR A 1 305 ? -3.700 9.324 2.808 1.00 87.19 305 THR A CA 1
ATOM 2345 C C . THR A 1 305 ? -3.760 9.189 4.331 1.00 87.19 305 THR A C 1
ATOM 2347 O O . THR A 1 305 ? -4.679 9.711 4.962 1.00 87.19 305 THR A O 1
ATOM 2350 N N . LEU A 1 306 ? -2.775 8.514 4.929 1.00 88.50 306 LEU A N 1
ATOM 2351 C CA . LEU A 1 306 ? -2.665 8.307 6.369 1.00 88.50 306 LEU A CA 1
ATOM 2352 C C . LEU A 1 306 ? -2.441 9.624 7.125 1.00 88.50 306 LEU A C 1
ATOM 2354 O O . LEU A 1 306 ? -1.389 10.256 7.010 1.00 88.50 306 LEU A O 1
ATOM 2358 N N . THR A 1 307 ? -3.373 10.008 7.997 1.00 87.62 307 THR A N 1
ATOM 2359 C CA . THR A 1 307 ? -3.176 11.153 8.905 1.00 87.62 307 THR A CA 1
ATOM 2360 C C . THR A 1 307 ? -2.473 10.719 10.180 1.00 87.62 307 THR A C 1
ATOM 2362 O O . THR A 1 307 ? -3.093 10.275 11.147 1.00 87.62 307 THR A O 1
ATOM 2365 N N . ARG A 1 308 ? -1.158 10.886 10.209 1.00 84.62 308 ARG A N 1
ATOM 2366 C CA . ARG A 1 308 ? -0.335 10.258 11.245 1.00 84.62 308 ARG A CA 1
ATOM 2367 C C . ARG A 1 308 ? -0.291 10.981 12.591 1.00 84.62 308 ARG A C 1
ATOM 2369 O O . ARG A 1 308 ? 0.112 10.395 13.592 1.00 84.62 308 ARG A O 1
ATOM 2376 N N . THR A 1 309 ? -0.704 12.244 12.623 1.00 87.31 309 THR A N 1
ATOM 2377 C CA . THR A 1 309 ? -0.705 13.097 13.824 1.00 87.31 309 THR A CA 1
ATOM 2378 C C . THR A 1 309 ? -1.958 12.939 14.680 1.00 87.31 309 THR A C 1
ATOM 2380 O O . THR A 1 309 ? -1.974 13.393 15.823 1.00 87.31 309 THR A O 1
ATOM 2383 N N . THR A 1 310 ? -3.002 12.300 14.152 1.00 88.31 310 THR A N 1
ATOM 2384 C CA . THR A 1 310 ? -4.267 12.097 14.858 1.00 88.31 310 THR A CA 1
ATOM 2385 C C . THR A 1 310 ? -4.068 11.186 16.067 1.00 88.31 310 THR A C 1
ATOM 2387 O O . THR A 1 310 ? -3.510 10.098 15.934 1.00 88.31 310 THR A O 1
ATOM 2390 N N . VAL A 1 311 ? -4.534 11.633 17.237 1.00 91.12 311 VAL A N 1
ATOM 2391 C CA . VAL A 1 311 ? -4.389 10.927 18.520 1.00 91.12 311 VAL A CA 1
ATOM 2392 C C . VAL A 1 311 ? -5.679 10.193 18.888 1.00 91.12 311 VAL A C 1
ATOM 2394 O O . VAL A 1 311 ? -6.766 10.772 18.824 1.00 91.12 311 VAL A O 1
ATOM 2397 N N . PHE A 1 312 ? -5.556 8.941 19.323 1.00 91.56 312 PHE A N 1
ATOM 2398 C CA . PHE A 1 312 ? -6.667 8.065 19.702 1.00 91.56 312 PHE A CA 1
ATOM 2399 C C . PHE A 1 312 ? -6.353 7.238 20.954 1.00 91.56 312 PHE A C 1
ATOM 2401 O O . PHE A 1 312 ? -5.199 7.119 21.369 1.00 91.56 312 PHE A O 1
ATOM 2408 N N . PHE A 1 313 ? -7.394 6.676 21.571 1.00 91.81 313 PHE A N 1
ATOM 2409 C CA . PHE A 1 313 ? -7.250 5.782 22.721 1.00 91.81 313 PHE A CA 1
ATOM 2410 C C . PHE A 1 313 ? -6.664 4.426 22.335 1.00 91.81 313 PHE A C 1
ATOM 2412 O O . PHE A 1 313 ? -6.999 3.860 21.297 1.00 91.81 313 PHE A O 1
ATOM 2419 N N . THR A 1 314 ? -5.864 3.871 23.237 1.00 91.75 314 THR A N 1
ATOM 2420 C CA . THR A 1 314 ? -5.467 2.460 23.216 1.00 91.75 314 THR A CA 1
ATOM 2421 C C . THR A 1 314 ? -6.242 1.679 24.278 1.00 91.75 314 THR A C 1
ATOM 2423 O O . THR A 1 314 ? -6.944 2.260 25.107 1.00 91.75 314 THR A O 1
ATOM 2426 N N . GLN A 1 315 ? -6.087 0.358 24.293 1.00 91.06 315 GLN A N 1
ATOM 2427 C CA . GLN A 1 315 ? -6.651 -0.504 25.334 1.00 91.06 315 GLN A CA 1
ATOM 2428 C C . GLN A 1 315 ? -5.916 -0.386 26.687 1.00 91.06 315 GLN A C 1
ATOM 2430 O O . GLN A 1 315 ? -6.374 -0.943 27.680 1.00 91.06 315 GLN A O 1
ATOM 2435 N N . GLN A 1 316 ? -4.770 0.307 26.759 1.00 89.44 316 GLN A N 1
ATOM 2436 C CA . GLN A 1 316 ? -3.963 0.367 27.983 1.00 89.44 316 GLN A CA 1
ATOM 2437 C C . GLN A 1 316 ? -4.597 1.276 29.042 1.00 89.44 316 GLN A C 1
ATOM 2439 O O . GLN A 1 316 ? -4.814 2.471 28.817 1.00 89.44 316 GLN A O 1
ATOM 2444 N N . LEU A 1 317 ? -4.796 0.716 30.235 1.00 88.81 317 LEU A N 1
ATOM 2445 C CA . LEU A 1 317 ? -5.280 1.421 31.419 1.00 88.81 317 LEU A CA 1
ATOM 2446 C C . LEU A 1 317 ? -4.189 1.500 32.487 1.00 88.81 317 LEU A C 1
ATOM 2448 O O . LEU A 1 317 ? -3.464 0.540 32.737 1.00 88.81 317 LEU A O 1
ATOM 2452 N N . LEU A 1 318 ? -4.107 2.648 33.157 1.00 86.88 318 LEU A N 1
ATOM 2453 C CA . LEU A 1 318 ? -3.281 2.842 34.342 1.00 86.88 318 LEU A CA 1
ATOM 2454 C C . LEU A 1 318 ? -4.148 2.641 35.587 1.00 86.88 318 LEU A C 1
ATOM 2456 O O . LEU A 1 318 ? -4.699 3.592 36.148 1.00 86.88 318 LEU A O 1
ATOM 2460 N N . THR A 1 319 ? -4.272 1.383 36.005 1.00 72.25 319 THR A N 1
ATOM 2461 C CA . THR A 1 319 ? -5.003 0.961 37.205 1.00 72.25 319 THR A CA 1
ATOM 2462 C C . THR A 1 319 ? -4.089 1.100 38.424 1.00 72.25 319 THR A C 1
ATOM 2464 O O . THR A 1 319 ? -3.265 0.234 38.706 1.00 72.25 319 THR A O 1
ATOM 2467 N N . GLY A 1 320 ? -4.161 2.242 39.104 1.00 66.38 320 GLY A N 1
ATOM 2468 C CA . GLY A 1 320 ? -3.311 2.551 40.263 1.00 66.38 320 GLY A CA 1
ATOM 2469 C C . GLY A 1 320 ? -3.243 4.041 40.599 1.00 66.38 320 GLY A C 1
ATOM 2470 O O . GLY A 1 320 ? -2.906 4.407 41.721 1.00 66.38 320 GLY A O 1
ATOM 2471 N N . GLY A 1 321 ? -3.605 4.907 39.647 1.00 62.09 321 GLY A N 1
ATOM 2472 C CA . GLY A 1 321 ? -3.889 6.318 39.904 1.00 62.09 321 GLY A CA 1
ATOM 2473 C C . GLY A 1 321 ? -5.361 6.539 40.256 1.00 62.09 321 GLY A C 1
ATOM 2474 O O . GLY A 1 321 ? -6.233 5.866 39.712 1.00 62.09 321 GLY A O 1
ATOM 2475 N N . ASN A 1 322 ? -5.636 7.503 41.137 1.00 69.31 322 ASN A N 1
ATOM 2476 C CA . ASN A 1 322 ? -6.964 8.096 41.290 1.00 69.31 322 ASN A CA 1
ATOM 2477 C C . ASN A 1 322 ? -6.913 9.529 40.718 1.00 69.31 322 ASN A C 1
ATOM 2479 O O . ASN A 1 322 ? -6.227 10.371 41.307 1.00 69.31 322 ASN A O 1
ATOM 2483 N N . PRO A 1 323 ? -7.558 9.826 39.574 1.00 77.88 323 PRO A N 1
ATOM 2484 C CA . PRO A 1 323 ? -8.442 8.953 38.791 1.00 77.88 323 PRO A CA 1
ATOM 2485 C C . PRO A 1 323 ? -7.689 7.935 37.915 1.00 77.88 323 PRO A C 1
ATOM 2487 O O . PRO A 1 323 ? -6.524 8.151 37.563 1.00 77.88 323 PRO A O 1
ATOM 2490 N N . VAL A 1 324 ? -8.383 6.855 37.524 1.00 86.56 324 VAL A N 1
ATOM 2491 C CA . VAL A 1 324 ? -7.908 5.903 36.504 1.00 86.56 324 VAL A CA 1
ATOM 2492 C C . VAL A 1 324 ? -7.712 6.640 35.182 1.00 86.56 324 VAL A C 1
ATOM 2494 O O . VAL A 1 324 ? -8.526 7.484 34.796 1.00 86.56 324 VAL A O 1
ATOM 2497 N N . LYS A 1 325 ? -6.620 6.322 34.486 1.00 90.06 325 LYS A N 1
ATOM 2498 C CA . LYS A 1 325 ? -6.260 6.944 33.211 1.00 90.06 325 LYS A CA 1
ATOM 2499 C C . LYS A 1 325 ? -6.184 5.917 32.097 1.00 90.06 325 LYS A C 1
ATOM 2501 O O . LYS A 1 325 ? -5.808 4.771 32.332 1.00 90.06 325 LYS A O 1
ATOM 2506 N N . VAL A 1 326 ? -6.475 6.359 30.883 1.00 91.38 326 VAL A N 1
ATOM 2507 C CA . VAL A 1 326 ? -6.273 5.593 29.652 1.00 91.38 326 VAL A CA 1
ATOM 2508 C C . VAL A 1 326 ? -5.117 6.188 28.863 1.00 91.38 326 VAL A C 1
ATOM 2510 O O . VAL A 1 326 ? -4.905 7.404 28.859 1.00 91.38 326 VAL A O 1
ATOM 2513 N N . GLN A 1 327 ? -4.346 5.332 28.207 1.00 92.56 327 GLN A N 1
ATOM 2514 C CA . GLN A 1 327 ? -3.291 5.775 27.313 1.00 92.56 327 GLN A CA 1
ATOM 2515 C C . GLN A 1 327 ? -3.868 6.162 25.951 1.00 92.56 327 GLN A C 1
ATOM 2517 O O . GLN A 1 327 ? -4.625 5.402 25.339 1.00 92.56 327 GLN A O 1
ATOM 2522 N N . ARG A 1 328 ? -3.435 7.310 25.438 1.00 92.69 328 ARG A N 1
ATOM 2523 C CA . ARG A 1 328 ? -3.641 7.716 24.048 1.00 92.69 328 ARG A CA 1
ATOM 2524 C C . ARG A 1 328 ? -2.304 7.874 23.334 1.00 92.69 328 ARG A C 1
ATOM 2526 O O . ARG A 1 328 ? -1.300 8.198 23.968 1.00 92.69 328 ARG A O 1
ATOM 2533 N N . CYS A 1 329 ? -2.297 7.651 22.030 1.00 92.94 329 CYS A N 1
ATOM 2534 C CA . CYS A 1 329 ? -1.134 7.843 21.168 1.00 92.94 329 CYS A CA 1
ATOM 2535 C C . CYS A 1 329 ? -1.576 8.259 19.763 1.00 92.94 329 CYS A C 1
ATOM 2537 O O . CYS A 1 329 ? -2.763 8.215 19.433 1.00 92.94 329 CYS A O 1
ATOM 2539 N N . ASN A 1 330 ? -0.624 8.694 18.943 1.00 91.00 330 ASN A N 1
ATOM 2540 C CA . ASN A 1 330 ? -0.853 8.911 17.518 1.00 91.00 330 ASN A CA 1
ATOM 2541 C C . ASN A 1 330 ? -0.600 7.628 16.699 1.00 91.00 330 ASN A C 1
ATOM 2543 O O . ASN A 1 330 ? -0.134 6.617 17.227 1.00 91.00 330 ASN A O 1
ATOM 2547 N N . MET A 1 331 ? -0.870 7.663 15.389 1.00 86.44 331 MET A N 1
ATOM 2548 C CA . MET A 1 331 ? -0.758 6.476 14.517 1.00 86.44 331 MET A CA 1
ATOM 2549 C C . MET A 1 331 ? 0.678 5.957 14.342 1.00 86.44 331 MET A C 1
ATOM 2551 O O . MET A 1 331 ? 0.869 4.828 13.905 1.00 86.44 331 MET A O 1
ATOM 2555 N N . HIS A 1 332 ? 1.692 6.749 14.698 1.00 83.50 332 HIS A N 1
ATOM 2556 C CA . HIS A 1 332 ? 3.088 6.304 14.762 1.00 83.50 332 HIS A CA 1
ATOM 2557 C C . HIS A 1 332 ? 3.458 5.669 16.109 1.00 83.50 332 HIS A C 1
ATOM 2559 O O . HIS A 1 332 ? 4.637 5.457 16.377 1.00 83.50 332 HIS A O 1
ATOM 2565 N N . GLY A 1 333 ? 2.499 5.452 17.010 1.00 82.56 333 GLY A N 1
ATOM 2566 C CA . GLY A 1 333 ? 2.809 5.064 18.386 1.00 82.56 333 GLY A CA 1
ATOM 2567 C C . GLY A 1 333 ? 3.544 6.159 19.176 1.00 82.56 333 GLY A C 1
ATOM 2568 O O . GLY A 1 333 ? 4.051 5.898 20.263 1.00 82.56 333 GLY A O 1
ATOM 2569 N N . GLY A 1 334 ? 3.612 7.388 18.652 1.00 82.44 334 GLY A N 1
ATOM 2570 C CA . GLY A 1 334 ? 4.175 8.561 19.320 1.00 82.44 334 GLY A CA 1
ATOM 2571 C C . GLY A 1 334 ? 3.135 9.326 20.146 1.00 82.44 334 GLY A C 1
ATOM 2572 O O . GLY A 1 334 ? 1.971 8.934 20.219 1.00 82.44 334 GLY A O 1
ATOM 2573 N N . SER A 1 335 ? 3.552 10.440 20.764 1.00 84.00 335 SER A N 1
ATOM 2574 C CA . SER A 1 335 ? 2.686 11.291 21.610 1.00 84.00 335 SER A CA 1
ATOM 2575 C C . SER A 1 335 ? 1.941 10.497 22.692 1.00 84.00 335 SER A C 1
ATOM 2577 O O . SER A 1 335 ? 0.743 10.679 22.903 1.00 84.00 335 SER A O 1
ATOM 2579 N N . VAL A 1 336 ? 2.654 9.568 23.333 1.00 90.25 336 VAL A N 1
ATOM 2580 C CA . VAL A 1 336 ? 2.086 8.658 24.327 1.00 90.25 336 VAL A CA 1
ATOM 2581 C C . VAL A 1 336 ? 1.800 9.417 25.618 1.00 90.25 336 VAL A C 1
ATOM 2583 O O . VAL A 1 336 ? 2.718 9.864 26.305 1.00 90.25 336 VAL A O 1
ATOM 2586 N N . GLU A 1 337 ? 0.522 9.536 25.958 1.00 92.75 337 GLU A N 1
ATOM 2587 C CA . GLU A 1 337 ? 0.049 10.299 27.110 1.00 92.75 337 GLU A CA 1
ATOM 2588 C C . GLU A 1 337 ? -1.017 9.525 27.886 1.00 92.75 337 GLU A C 1
ATOM 2590 O O . GLU A 1 337 ? -1.794 8.763 27.312 1.00 92.75 337 GLU A O 1
ATOM 2595 N N . TRP A 1 338 ? -1.082 9.762 29.196 1.00 92.81 338 TRP A N 1
ATOM 2596 C CA . TRP A 1 338 ? -2.131 9.235 30.068 1.00 92.81 338 TRP A CA 1
ATOM 2597 C C . TRP A 1 338 ? -3.183 10.310 30.325 1.00 92.81 338 TRP A C 1
ATOM 2599 O O . TRP A 1 338 ? -2.883 11.333 30.947 1.00 92.81 338 TRP A O 1
ATOM 2609 N N . VAL A 1 339 ? -4.414 10.054 29.897 1.00 92.25 339 VAL A N 1
ATOM 2610 C CA . VAL A 1 339 ? -5.542 10.990 29.982 1.00 92.25 339 VAL A CA 1
ATOM 2611 C C . VAL A 1 339 ? -6.685 10.436 30.816 1.00 92.25 339 VAL A C 1
ATOM 2613 O O . VAL A 1 339 ? -6.757 9.236 31.085 1.00 92.25 339 VAL A O 1
ATOM 2616 N N . THR A 1 340 ? -7.575 11.318 31.250 1.00 91.69 340 THR A N 1
ATOM 2617 C CA . THR A 1 340 ? -8.760 10.934 32.015 1.00 91.69 340 THR A CA 1
ATOM 2618 C C . THR A 1 340 ? -9.776 10.279 31.082 1.00 91.69 340 THR A C 1
ATOM 2620 O O . THR A 1 340 ? -9.877 10.625 29.909 1.00 91.69 340 THR A O 1
ATOM 2623 N N . LEU A 1 341 ? -10.577 9.353 31.602 1.00 89.94 341 LEU A N 1
ATOM 2624 C CA . LEU A 1 341 ? -11.591 8.619 30.827 1.00 89.94 341 LEU A CA 1
ATOM 2625 C C . LEU A 1 341 ? -12.673 9.530 30.217 1.00 89.94 341 LEU A C 1
ATOM 2627 O O . LEU A 1 341 ? -13.324 9.163 29.237 1.00 89.94 341 LEU A O 1
ATOM 2631 N N . THR A 1 342 ? -12.851 10.717 30.801 1.00 89.06 342 THR A N 1
ATOM 2632 C CA . THR A 1 342 ? -13.779 11.768 30.367 1.00 89.06 342 THR A CA 1
ATOM 2633 C C . THR A 1 342 ? -13.205 12.682 29.289 1.00 89.06 342 THR A C 1
ATOM 2635 O O . THR A 1 342 ? -13.960 13.449 28.693 1.00 89.06 342 THR A O 1
ATOM 2638 N N . ASP A 1 343 ? -11.893 12.639 29.042 1.00 91.81 343 ASP A N 1
ATOM 2639 C CA . ASP A 1 343 ? -11.278 13.449 27.995 1.00 91.81 343 ASP A CA 1
ATOM 2640 C C . ASP A 1 343 ? -11.770 12.960 26.629 1.00 91.81 343 ASP A C 1
ATOM 2642 O O . ASP A 1 343 ? -11.993 11.769 26.415 1.00 91.81 343 ASP A O 1
ATOM 2646 N N . THR A 1 344 ? -11.988 13.882 25.694 1.00 90.50 344 THR A N 1
ATOM 2647 C CA . THR A 1 344 ? -12.458 13.533 24.348 1.00 90.50 344 THR A CA 1
ATOM 2648 C C . THR A 1 344 ? -11.269 13.416 23.398 1.00 90.50 344 THR A C 1
ATOM 2650 O O . THR A 1 344 ? -10.395 14.283 23.379 1.00 90.50 344 THR A O 1
ATOM 2653 N N . THR A 1 345 ? -11.226 12.358 22.591 1.00 89.62 345 THR A N 1
ATOM 2654 C CA . THR A 1 345 ? -10.190 12.150 21.565 1.00 89.62 345 THR A CA 1
ATOM 2655 C C . THR A 1 345 ? -10.783 11.439 20.354 1.00 89.62 345 THR A C 1
ATOM 2657 O O . THR A 1 345 ? -11.921 10.966 20.406 1.00 89.62 345 THR A O 1
ATOM 2660 N N . TYR A 1 346 ? -10.030 11.354 19.258 1.00 88.62 346 TYR A N 1
ATOM 2661 C CA . TYR A 1 346 ? -10.475 10.580 18.107 1.00 88.62 346 TYR A CA 1
ATOM 2662 C C . TYR A 1 346 ? -10.536 9.081 18.416 1.00 88.62 346 TYR A C 1
ATOM 2664 O O . TYR A 1 346 ? -9.729 8.523 19.153 1.00 88.62 346 TYR A O 1
ATOM 2672 N N . TRP A 1 347 ? -11.494 8.416 17.802 1.00 87.81 347 TRP A N 1
ATOM 2673 C CA . TRP A 1 347 ? -11.714 6.992 17.846 1.00 87.81 347 TRP A CA 1
ATOM 2674 C C . TRP A 1 347 ? -11.157 6.376 16.574 1.00 87.81 347 TRP A C 1
ATOM 2676 O O . TRP A 1 347 ? -11.455 6.818 15.460 1.00 87.81 347 TRP A O 1
ATOM 2686 N N . TRP A 1 348 ? -10.334 5.355 16.752 1.00 90.94 348 TRP A N 1
ATOM 2687 C CA . TRP A 1 348 ? -9.667 4.669 15.665 1.00 90.94 348 TRP A CA 1
ATOM 2688 C C . TRP A 1 348 ? -10.015 3.175 15.724 1.00 90.94 348 TRP A C 1
ATOM 2690 O O . TRP A 1 348 ? -9.372 2.431 16.468 1.00 90.94 348 TRP A O 1
ATOM 2700 N N . PRO A 1 349 ? -11.097 2.757 15.035 1.00 91.94 349 PRO A N 1
ATOM 2701 C CA . PRO A 1 349 ? -11.576 1.383 15.072 1.00 91.94 349 PRO A CA 1
ATOM 2702 C C . PRO A 1 349 ? -10.619 0.420 14.385 1.00 91.94 349 PRO A C 1
ATOM 2704 O O . PRO A 1 349 ? -10.180 0.647 13.260 1.00 91.94 349 PRO A O 1
ATOM 2707 N N . VAL A 1 350 ? -10.402 -0.711 15.037 1.00 94.44 350 VAL A N 1
ATOM 2708 C CA . VAL A 1 350 ? -9.824 -1.918 14.462 1.00 94.44 350 VAL A CA 1
ATOM 2709 C C . VAL A 1 350 ? -10.978 -2.881 14.211 1.00 94.44 350 VAL A C 1
ATOM 2711 O O . VAL A 1 350 ? -11.617 -3.329 15.165 1.00 94.44 350 VAL A O 1
ATOM 2714 N N . LEU A 1 351 ? -11.261 -3.165 12.939 1.00 94.62 351 LEU A N 1
ATOM 2715 C CA . LEU A 1 351 ? -12.304 -4.109 12.540 1.00 94.62 351 LEU A CA 1
ATOM 2716 C C . LEU A 1 351 ? -11.665 -5.445 12.172 1.00 94.62 351 LEU A C 1
ATOM 2718 O O . LEU A 1 351 ? -11.008 -5.547 11.140 1.00 94.62 351 LEU A O 1
ATOM 2722 N N . GLU A 1 352 ? -11.858 -6.467 12.996 1.00 93.75 352 GLU A N 1
ATOM 2723 C CA . GLU A 1 352 ? -11.407 -7.832 12.707 1.00 93.75 352 GLU A CA 1
ATOM 2724 C C . GLU A 1 352 ? -12.561 -8.630 12.099 1.00 93.75 352 GLU A C 1
ATOM 2726 O O . GLU A 1 352 ? -13.609 -8.772 12.726 1.00 93.75 352 GLU A O 1
ATOM 2731 N N . GLU A 1 353 ? -12.393 -9.142 10.881 1.00 91.00 353 GLU A N 1
ATOM 2732 C CA . GLU A 1 353 ? -13.396 -9.997 10.247 1.00 91.00 353 GLU A CA 1
ATOM 2733 C C . GLU A 1 353 ? -13.461 -11.350 10.957 1.00 91.00 353 GLU A C 1
ATOM 2735 O O . GLU A 1 353 ? -12.442 -12.007 11.186 1.00 91.00 353 GLU A O 1
ATOM 2740 N N . ILE A 1 354 ? -14.676 -11.769 11.299 1.00 87.88 354 ILE A N 1
ATOM 2741 C CA . ILE A 1 354 ? -14.936 -13.007 12.024 1.00 87.88 354 ILE A CA 1
ATOM 2742 C C . ILE A 1 354 ? -15.639 -13.995 11.099 1.00 87.88 354 ILE A C 1
ATOM 2744 O O . ILE A 1 354 ? -16.600 -13.646 10.408 1.00 87.88 354 ILE A O 1
ATOM 2748 N N . ASN A 1 355 ? -15.204 -15.254 11.131 1.00 76.25 355 ASN A N 1
ATOM 2749 C CA . ASN A 1 355 ? -15.946 -16.323 10.485 1.00 76.25 355 ASN A CA 1
ATOM 2750 C C . ASN A 1 355 ? -17.176 -16.692 11.328 1.00 76.25 355 ASN A C 1
ATOM 2752 O O . ASN A 1 355 ? -17.069 -16.926 12.530 1.00 76.25 355 ASN A O 1
ATOM 2756 N N . LYS A 1 356 ? -18.341 -16.793 10.682 1.00 67.06 356 LYS A N 1
ATOM 2757 C CA . LYS A 1 356 ? -19.609 -17.197 11.306 1.00 67.06 356 LYS A CA 1
ATOM 2758 C C . LYS A 1 356 ? -19.531 -18.559 12.005 1.00 67.06 356 LYS A C 1
ATOM 2760 O O . LYS A 1 356 ? -20.282 -18.796 12.941 1.00 67.06 356 LYS A O 1
ATOM 2765 N N . ASP A 1 357 ? -18.649 -19.442 11.536 1.00 64.56 357 ASP A N 1
ATOM 2766 C CA . ASP A 1 357 ? -18.521 -20.798 12.072 1.00 64.56 357 ASP A CA 1
ATOM 2767 C C . ASP A 1 357 ? -17.765 -20.812 13.416 1.00 64.56 357 ASP A C 1
ATOM 2769 O O . ASP A 1 357 ? -17.895 -21.762 14.185 1.00 64.56 357 ASP A O 1
ATOM 2773 N N . ASP A 1 358 ? -17.030 -19.735 13.727 1.00 60.09 358 ASP A N 1
ATOM 2774 C CA . ASP A 1 358 ? -16.193 -19.610 14.926 1.00 60.09 358 ASP A CA 1
ATOM 2775 C C . ASP A 1 358 ? -16.886 -18.849 16.073 1.00 60.09 358 ASP A C 1
ATOM 2777 O O . ASP A 1 358 ? -16.320 -18.722 17.163 1.00 60.09 358 ASP A O 1
ATOM 2781 N N . ILE A 1 359 ? -18.099 -18.319 15.857 1.00 62.44 359 ILE A N 1
ATOM 2782 C CA . ILE A 1 359 ? -18.820 -17.513 16.852 1.00 62.44 359 ILE A CA 1
ATOM 2783 C C . ILE A 1 359 ? -20.288 -17.904 17.007 1.00 62.44 359 ILE A C 1
ATOM 2785 O O . ILE A 1 359 ? -21.010 -18.148 16.044 1.00 62.44 359 ILE A O 1
ATOM 2789 N N . VAL A 1 360 ? -20.762 -17.865 18.254 1.00 57.59 360 VAL A N 1
ATOM 2790 C CA . VAL A 1 360 ? -22.197 -17.844 18.548 1.00 57.59 360 VAL A CA 1
ATOM 2791 C C . VAL A 1 360 ? -22.676 -16.414 18.328 1.00 57.59 360 VAL A C 1
ATOM 2793 O O . VAL A 1 360 ? -22.438 -15.535 19.154 1.00 57.59 360 VAL A O 1
ATOM 2796 N N . LEU A 1 361 ? -23.311 -16.169 17.184 1.0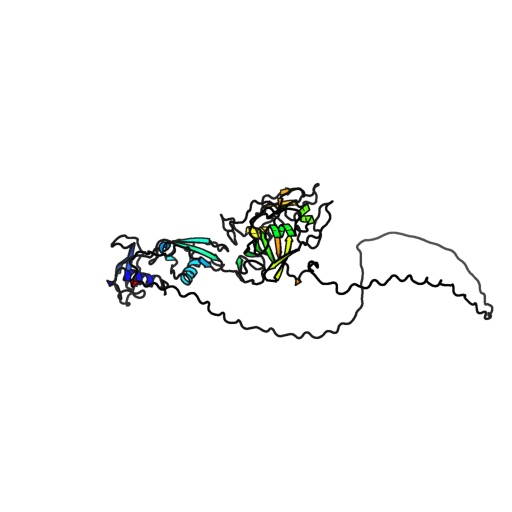0 58.34 361 LEU A N 1
ATOM 2797 C CA . LEU A 1 361 ? -23.939 -14.882 16.912 1.00 58.34 361 LEU A CA 1
ATOM 2798 C C . LEU A 1 361 ? -25.126 -14.686 17.867 1.00 58.34 361 LEU A C 1
ATOM 2800 O O . LEU A 1 361 ? -25.959 -15.594 17.980 1.00 58.34 361 LEU A O 1
ATOM 2804 N N . PRO A 1 362 ? -25.256 -13.526 18.537 1.00 52.19 362 PRO A N 1
ATOM 2805 C CA . PRO A 1 362 ? -26.512 -13.188 19.188 1.00 52.19 362 PRO A CA 1
ATOM 2806 C C . PRO A 1 362 ? -27.612 -13.189 18.117 1.00 52.19 362 PRO A C 1
ATOM 2808 O O . PRO A 1 362 ? -27.397 -12.715 17.002 1.00 52.19 362 PRO A O 1
ATOM 2811 N N . LEU A 1 363 ? -28.771 -13.773 18.432 1.00 49.38 363 LEU A N 1
ATOM 2812 C CA . LEU A 1 363 ? -29.947 -13.826 17.554 1.00 49.38 363 LEU A CA 1
ATOM 2813 C C . LEU A 1 363 ? -30.471 -12.401 17.307 1.00 49.38 363 LEU A C 1
ATOM 2815 O O . LEU A 1 363 ? -31.421 -11.974 17.954 1.00 49.38 363 LEU A O 1
ATOM 2819 N N . ALA A 1 364 ? -29.821 -11.643 16.427 1.00 44.66 364 ALA A N 1
ATOM 2820 C CA . ALA A 1 364 ? -30.194 -10.262 16.141 1.00 44.66 364 ALA A CA 1
ATOM 2821 C C . ALA A 1 364 ? -31.254 -10.159 15.031 1.00 44.66 364 ALA A C 1
ATOM 2823 O O . ALA A 1 364 ? -32.049 -9.233 15.072 1.00 44.66 364 ALA A O 1
ATOM 2824 N N . ASP A 1 365 ? -31.346 -11.141 14.122 1.00 40.06 365 ASP A N 1
ATOM 2825 C CA . ASP A 1 365 ? -32.218 -11.068 12.935 1.00 40.06 365 ASP A CA 1
ATOM 2826 C C . ASP A 1 365 ? -32.921 -12.404 12.612 1.00 40.06 365 ASP A C 1
ATOM 2828 O O . ASP A 1 365 ? -32.833 -12.928 11.501 1.00 40.06 365 ASP A O 1
ATOM 2832 N N . VAL A 1 366 ? -33.630 -12.998 13.578 1.00 37.59 366 VAL A N 1
ATOM 2833 C CA . VAL A 1 366 ? -34.648 -14.015 13.246 1.00 37.59 366 VAL A CA 1
ATOM 2834 C C . VAL A 1 366 ? -36.018 -13.344 13.250 1.00 37.59 366 VAL A C 1
ATOM 2836 O O . VAL A 1 366 ? -36.720 -13.345 14.259 1.00 37.59 366 VAL A O 1
ATOM 2839 N N . GLU A 1 367 ? -36.414 -12.784 12.106 1.00 42.59 367 GLU A N 1
ATOM 2840 C CA . GLU A 1 367 ? -37.827 -12.526 11.819 1.00 42.59 367 GLU A CA 1
ATOM 2841 C C . GLU A 1 367 ? -38.495 -13.863 11.478 1.00 42.59 367 GLU A C 1
ATOM 2843 O O . GLU A 1 367 ? -38.411 -14.376 10.363 1.00 42.59 367 GLU A O 1
ATOM 2848 N N . GLY A 1 368 ? -39.124 -14.471 12.478 1.00 43.09 368 GLY A N 1
ATOM 2849 C CA . GLY A 1 368 ? -40.015 -15.607 12.297 1.00 43.09 368 GLY A CA 1
ATOM 2850 C C . GLY A 1 368 ? -41.381 -15.271 12.871 1.00 43.09 368 GLY A C 1
ATOM 2851 O O . GLY A 1 368 ? -41.475 -14.801 14.006 1.00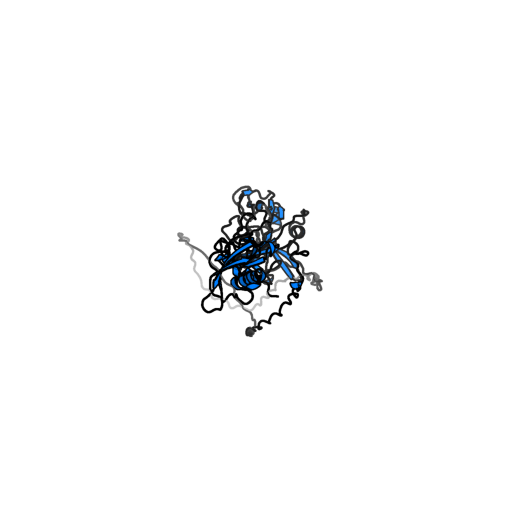 43.09 368 GLY A O 1
ATOM 2852 N N . ASP A 1 369 ? -42.447 -15.542 12.120 1.00 45.97 369 ASP A N 1
ATOM 2853 C CA . ASP A 1 369 ? -43.787 -15.560 12.698 1.00 45.97 369 ASP A CA 1
ATOM 2854 C C . ASP A 1 369 ? -43.820 -16.598 13.824 1.00 45.97 369 ASP A C 1
ATOM 2856 O O . ASP A 1 369 ? -43.450 -17.762 13.641 1.00 45.97 369 ASP A O 1
ATOM 2860 N N . VAL A 1 370 ? -44.278 -16.193 15.009 1.00 43.25 370 VAL A N 1
ATOM 2861 C CA . VAL A 1 370 ? -44.523 -17.117 16.121 1.00 43.25 370 VAL A CA 1
ATOM 2862 C C . VAL A 1 370 ? -45.707 -18.006 15.738 1.00 43.25 370 VAL A C 1
ATOM 2864 O O . VAL A 1 370 ? -46.856 -17.711 16.059 1.00 43.25 370 VAL A O 1
ATOM 2867 N N . VAL A 1 371 ? -45.436 -19.114 15.046 1.00 45.28 371 VAL A N 1
ATOM 2868 C CA . VAL A 1 371 ? -46.471 -20.064 14.599 1.00 45.28 371 VAL A CA 1
ATOM 2869 C C . VAL A 1 371 ? -47.056 -20.851 15.780 1.00 45.28 371 VAL A C 1
ATOM 2871 O O . VAL A 1 371 ? -48.119 -21.461 15.671 1.00 45.28 371 VAL A O 1
ATOM 2874 N N . TRP A 1 372 ? -46.393 -20.827 16.943 1.00 41.81 372 TRP A N 1
ATOM 2875 C CA . TRP A 1 372 ? -46.885 -21.501 18.136 1.00 41.81 372 TRP A CA 1
ATOM 2876 C C . TRP A 1 372 ? -46.489 -20.781 19.429 1.00 41.81 372 TRP A C 1
ATOM 2878 O O . TRP A 1 372 ? -45.317 -20.700 19.788 1.00 41.81 372 TRP A O 1
ATOM 2888 N N . ARG A 1 373 ? -47.490 -20.284 20.165 1.00 42.56 373 ARG A N 1
ATOM 2889 C CA . ARG A 1 373 ? -47.340 -19.942 21.586 1.00 42.56 373 ARG A CA 1
ATOM 2890 C C . ARG A 1 373 ? -47.541 -21.209 22.410 1.00 42.56 373 ARG A C 1
ATOM 2892 O O . ARG A 1 373 ? -48.542 -21.900 22.223 1.00 42.56 373 ARG A O 1
ATOM 2899 N N . VAL A 1 374 ? -46.654 -21.458 23.375 1.00 46.62 374 VAL A N 1
ATOM 2900 C CA . VAL A 1 374 ? -46.916 -22.424 24.451 1.00 46.62 374 VAL A CA 1
ATOM 2901 C C . VAL A 1 374 ? -48.248 -22.044 25.093 1.00 46.62 374 VAL A C 1
ATOM 2903 O O . VAL A 1 374 ? -48.417 -20.926 25.586 1.00 46.62 374 VAL A O 1
ATOM 2906 N N . ARG A 1 375 ? -49.225 -22.954 25.041 1.00 48.53 375 ARG A N 1
ATOM 2907 C CA . ARG A 1 375 ? -50.506 -22.766 25.719 1.00 48.53 375 ARG A CA 1
ATOM 2908 C C . ARG A 1 375 ? -50.208 -22.601 27.208 1.00 48.53 375 ARG A C 1
ATOM 2910 O O . ARG A 1 375 ? -49.665 -23.513 27.824 1.00 48.53 375 ARG A O 1
ATOM 2917 N N . VAL A 1 376 ? -50.574 -21.454 27.777 1.00 45.81 376 VAL A N 1
ATOM 2918 C CA . VAL A 1 376 ? -50.601 -21.282 29.232 1.00 45.81 376 VAL A CA 1
ATOM 2919 C C . VAL A 1 376 ? -51.513 -22.379 29.768 1.00 45.81 376 VAL A C 1
ATOM 2921 O O . VAL A 1 376 ? -52.698 -22.413 29.430 1.00 45.81 376 VAL A O 1
ATOM 2924 N N . ILE A 1 377 ? -50.957 -23.318 30.534 1.00 47.50 377 ILE A N 1
ATOM 2925 C CA . ILE A 1 377 ? -51.774 -24.252 31.302 1.00 47.50 377 ILE A CA 1
ATOM 2926 C C . ILE A 1 377 ? -52.549 -23.357 32.271 1.00 47.50 377 ILE A C 1
ATOM 2928 O O . ILE A 1 377 ? -51.908 -22.660 33.063 1.00 47.50 377 ILE A O 1
ATOM 2932 N N . PRO A 1 378 ? -53.890 -23.267 32.176 1.00 44.97 378 PRO A N 1
ATOM 2933 C CA . PRO A 1 378 ? -54.639 -22.492 33.145 1.00 44.97 378 PRO A CA 1
ATOM 2934 C C . PRO A 1 378 ? -54.288 -23.047 34.518 1.00 44.97 378 PRO A C 1
ATOM 2936 O O . PRO A 1 378 ? -54.279 -24.264 34.711 1.00 44.97 378 PRO A O 1
ATOM 2939 N N . ASN A 1 379 ? -53.952 -22.153 35.444 1.00 44.09 379 ASN A N 1
ATOM 2940 C CA . ASN A 1 379 ? -53.751 -22.514 36.833 1.00 44.09 379 ASN A CA 1
ATOM 2941 C C . ASN A 1 379 ? -55.112 -22.980 37.363 1.00 44.09 379 ASN A C 1
ATOM 2943 O O . ASN A 1 379 ? -55.924 -22.175 37.817 1.00 44.09 379 ASN A O 1
ATOM 2947 N N . VAL A 1 380 ? -55.414 -24.264 37.185 1.00 47.91 380 VAL A N 1
ATOM 2948 C CA . VAL A 1 380 ? -56.555 -24.894 37.829 1.00 47.91 380 VAL A CA 1
ATOM 2949 C C . VAL A 1 380 ? -56.156 -24.966 39.297 1.00 47.91 380 VAL A C 1
ATOM 2951 O O . VAL A 1 380 ? -55.148 -25.611 39.598 1.00 47.91 380 VAL A O 1
ATOM 2954 N N . PRO A 1 381 ? -56.864 -24.283 40.213 1.00 42.31 381 PRO A N 1
ATOM 2955 C CA . PRO A 1 381 ? -56.603 -24.453 41.628 1.00 42.31 381 PRO A CA 1
ATOM 2956 C C . PRO A 1 381 ? -56.695 -25.945 41.931 1.00 42.31 381 PRO A C 1
ATOM 2958 O O . PRO A 1 381 ? -57.718 -26.582 41.670 1.00 42.31 381 PRO A O 1
ATOM 2961 N N . SER A 1 382 ? -55.585 -26.499 42.417 1.00 44.62 382 SER A N 1
ATOM 2962 C CA . SER A 1 382 ? -55.535 -27.846 42.967 1.00 44.62 382 SER A CA 1
ATOM 2963 C C . SER A 1 382 ? -56.740 -28.013 43.893 1.00 44.62 382 SER A C 1
ATOM 2965 O O . SER A 1 382 ? -56.904 -27.174 44.787 1.00 44.62 382 SER A O 1
ATOM 2967 N N . PRO A 1 383 ? -57.578 -29.058 43.748 1.00 48.75 383 PRO A N 1
ATOM 2968 C CA . PRO A 1 383 ? -58.378 -29.476 44.881 1.00 48.75 383 PRO A CA 1
ATOM 2969 C C . PRO A 1 383 ? -57.397 -29.688 46.035 1.00 48.75 383 PRO A C 1
ATOM 2971 O O . PRO A 1 383 ? -56.314 -30.256 45.870 1.00 48.75 383 PRO A O 1
ATOM 2974 N N . GLN A 1 384 ? -57.738 -29.056 47.148 1.00 46.97 384 GLN A N 1
ATOM 2975 C CA . GLN A 1 384 ? -57.038 -29.071 48.420 1.00 46.97 384 GLN A CA 1
ATOM 2976 C C . GLN A 1 384 ? -56.445 -30.470 48.676 1.00 46.97 384 GLN A C 1
ATOM 2978 O O . GLN A 1 384 ? -57.174 -31.447 48.500 1.00 46.97 384 GLN A O 1
ATOM 2983 N N . PRO A 1 385 ? -55.156 -30.609 49.041 1.00 42.62 385 PRO A N 1
ATOM 2984 C CA . PRO A 1 385 ? -54.617 -31.925 49.346 1.00 42.62 385 PRO A CA 1
ATOM 2985 C C . PRO A 1 385 ? -55.432 -32.516 50.494 1.00 42.62 385 PRO A C 1
ATOM 2987 O O . PRO A 1 385 ? -55.588 -31.874 51.539 1.00 42.62 385 PRO A O 1
ATOM 2990 N N . ASP A 1 386 ? -55.978 -33.713 50.280 1.00 43.44 386 ASP A N 1
ATOM 2991 C CA . ASP A 1 386 ? -56.632 -34.470 51.337 1.00 43.44 386 ASP A CA 1
ATOM 2992 C C . ASP A 1 386 ? -55.681 -34.541 52.532 1.00 43.44 386 ASP A C 1
ATOM 2994 O O . ASP A 1 386 ? -54.519 -34.941 52.422 1.00 43.44 386 ASP A O 1
ATOM 2998 N N . SER A 1 387 ? -56.178 -34.086 53.680 1.00 42.31 387 SER A N 1
ATOM 2999 C CA . SER A 1 387 ? -55.458 -34.115 54.945 1.00 42.31 387 SER A CA 1
ATOM 3000 C C . SER A 1 387 ? -54.885 -35.514 55.174 1.00 42.31 387 SER A C 1
ATOM 3002 O O . SER A 1 387 ? -55.649 -36.478 55.271 1.00 42.31 387 SER A O 1
ATOM 3004 N N . ILE A 1 388 ? -53.563 -35.627 55.304 1.00 42.16 388 ILE A N 1
ATOM 3005 C CA . ILE A 1 388 ? -52.923 -36.853 55.781 1.00 42.16 388 ILE A CA 1
ATOM 3006 C C . ILE A 1 388 ? -53.440 -37.087 57.203 1.00 42.16 388 ILE A C 1
ATOM 3008 O O . ILE A 1 388 ? -53.074 -36.377 58.139 1.00 42.16 388 ILE A O 1
ATOM 3012 N N . ARG A 1 389 ? -54.347 -38.052 57.364 1.00 43.44 389 ARG A N 1
ATOM 3013 C CA . ARG A 1 389 ? -54.763 -38.536 58.683 1.00 43.44 389 ARG A CA 1
ATOM 3014 C C . ARG A 1 389 ? -53.675 -39.481 59.207 1.00 43.44 389 ARG A C 1
ATOM 3016 O O . ARG A 1 389 ? -53.163 -40.276 58.418 1.00 43.44 389 ARG A O 1
ATOM 3023 N N . PRO A 1 390 ? -53.320 -39.440 60.503 1.00 36.16 390 PRO A N 1
ATOM 3024 C CA . PRO A 1 390 ? -52.430 -40.444 61.071 1.00 36.16 390 PRO A CA 1
ATOM 3025 C C . PRO A 1 390 ? -53.074 -41.828 60.924 1.00 36.16 390 PRO A C 1
ATOM 3027 O O . PRO A 1 390 ? -54.259 -41.986 61.227 1.00 36.16 390 PRO A O 1
ATOM 3030 N N . LEU A 1 391 ? -52.308 -42.824 60.466 1.00 36.66 391 LEU A N 1
ATOM 3031 C CA . LEU A 1 391 ? -52.744 -44.219 60.516 1.00 36.66 391 LEU A CA 1
ATOM 3032 C C . LEU A 1 391 ? -53.001 -44.608 61.978 1.00 36.66 391 LEU A C 1
ATOM 3034 O O . LEU A 1 391 ? -52.116 -44.476 62.825 1.00 36.66 391 LEU A O 1
ATOM 3038 N N . ALA A 1 392 ? -54.203 -45.107 62.266 1.00 38.22 392 ALA A N 1
ATOM 3039 C CA . ALA A 1 392 ? -54.483 -45.780 63.523 1.00 38.22 392 ALA A CA 1
ATOM 3040 C C . ALA A 1 392 ? -53.677 -47.086 63.557 1.00 38.22 392 ALA A C 1
ATOM 3042 O O . ALA A 1 392 ? -53.884 -47.977 62.735 1.00 38.22 392 ALA A O 1
ATOM 3043 N N . VAL A 1 393 ? -52.731 -47.180 64.489 1.00 37.12 393 VAL A N 1
ATOM 3044 C CA . VAL A 1 393 ? -52.044 -48.433 64.802 1.00 37.12 393 VAL A CA 1
ATOM 3045 C C . VAL A 1 393 ? -53.034 -49.297 65.579 1.00 37.12 393 VAL A C 1
ATOM 3047 O O . VAL A 1 393 ? -53.269 -49.063 66.764 1.00 37.12 393 VAL A O 1
ATOM 3050 N N . GLU A 1 394 ? -53.646 -50.276 64.915 1.00 35.94 394 GLU A N 1
ATOM 3051 C CA . GLU A 1 394 ? -54.360 -51.344 65.612 1.00 35.94 394 GLU A CA 1
ATOM 3052 C C . GLU A 1 394 ? -53.334 -52.253 66.293 1.00 35.94 394 GLU A C 1
ATOM 3054 O O . GLU A 1 394 ? -52.584 -52.992 65.654 1.00 35.94 394 GLU A O 1
ATOM 3059 N N . VAL A 1 395 ? -53.277 -52.165 67.621 1.00 35.72 395 VAL A N 1
ATOM 3060 C CA . VAL A 1 395 ? -52.526 -53.099 68.459 1.00 35.72 395 VAL A CA 1
ATOM 3061 C C . VAL A 1 395 ? -53.290 -54.421 68.467 1.00 35.72 395 VAL A C 1
ATOM 3063 O O . VAL A 1 395 ? -54.262 -54.582 69.203 1.00 35.72 395 VAL A O 1
ATOM 3066 N N . ALA A 1 396 ? -52.856 -55.374 67.644 1.00 31.22 396 ALA A N 1
ATOM 3067 C CA . ALA A 1 396 ? -53.286 -56.757 67.771 1.00 31.22 396 ALA A CA 1
ATOM 3068 C C . ALA A 1 396 ? -52.644 -57.359 69.030 1.00 31.22 396 ALA A C 1
ATOM 3070 O O . ALA A 1 396 ? -51.433 -57.567 69.104 1.00 31.22 396 ALA A O 1
ATOM 3071 N N . THR A 1 397 ? -53.465 -57.611 70.046 1.00 39.28 397 THR A N 1
ATOM 3072 C CA . THR A 1 397 ? -53.092 -58.374 71.236 1.00 39.28 397 THR A CA 1
ATOM 3073 C C . THR A 1 397 ? -52.933 -59.847 70.871 1.00 39.28 397 THR A C 1
ATOM 3075 O O . THR A 1 397 ? -53.921 -60.519 70.576 1.00 39.28 397 THR A O 1
ATOM 3078 N N . THR A 1 398 ? -51.716 -60.374 70.952 1.00 35.03 398 THR A N 1
ATOM 3079 C CA . THR A 1 398 ? -51.483 -61.815 71.114 1.00 35.03 398 THR A CA 1
ATOM 3080 C C . THR A 1 398 ? -50.536 -62.040 72.286 1.00 35.03 398 THR A C 1
ATOM 3082 O O . THR A 1 398 ? -49.544 -61.327 72.429 1.00 35.03 398 THR A O 1
ATOM 3085 N N . ASP A 1 399 ? -50.909 -62.993 73.139 1.00 32.22 399 ASP A N 1
ATOM 3086 C CA . ASP A 1 399 ? -50.378 -63.223 74.482 1.00 32.22 399 ASP A CA 1
ATOM 3087 C C . ASP A 1 399 ? -48.864 -63.476 74.567 1.00 32.22 399 ASP A C 1
ATOM 3089 O O . ASP A 1 399 ? -48.240 -64.113 73.719 1.00 32.22 399 ASP A O 1
ATOM 3093 N N . ALA A 1 400 ? -48.299 -62.998 75.675 1.00 35.03 400 ALA A N 1
ATOM 3094 C CA . ALA A 1 400 ? -46.902 -63.132 76.067 1.00 35.03 400 ALA A CA 1
ATOM 3095 C C . ALA A 1 400 ? -46.523 -64.550 76.539 1.00 35.03 400 ALA A C 1
ATOM 3097 O O . ALA A 1 400 ? -47.315 -65.215 77.209 1.00 35.03 400 ALA A O 1
ATOM 3098 N N . PRO A 1 401 ? -45.236 -64.918 76.418 1.00 30.75 401 PRO A N 1
ATOM 3099 C CA . PRO A 1 401 ? -44.538 -65.673 77.455 1.00 30.75 401 PRO A CA 1
ATOM 3100 C C . PRO A 1 401 ? -43.703 -64.738 78.346 1.00 30.75 401 PRO A C 1
ATOM 3102 O O . PRO A 1 401 ? -42.991 -63.854 77.877 1.00 30.75 401 PRO A O 1
ATOM 3105 N N . ARG A 1 402 ? -43.819 -64.952 79.659 1.00 34.66 402 ARG A N 1
ATOM 3106 C CA . ARG A 1 402 ? -43.115 -64.265 80.759 1.00 34.66 402 ARG A CA 1
ATOM 3107 C C . ARG A 1 402 ? -41.645 -64.746 80.925 1.00 34.66 402 ARG A C 1
ATOM 3109 O O . ARG A 1 402 ? -41.257 -65.708 80.272 1.00 34.66 402 ARG A O 1
ATOM 3116 N N . PRO A 1 403 ? -40.823 -64.069 81.760 1.00 40.44 403 PRO A N 1
ATOM 3117 C CA . PRO A 1 403 ? -39.449 -63.652 81.452 1.00 40.44 403 PRO A CA 1
ATOM 3118 C C . PRO A 1 403 ? -38.353 -64.585 81.993 1.00 40.44 403 PRO A C 1
ATOM 3120 O O . PRO A 1 403 ? -38.601 -65.386 82.891 1.00 40.44 403 PRO A O 1
ATOM 3123 N N . LEU A 1 404 ? -37.107 -64.360 81.556 1.00 26.91 404 LEU A N 1
ATOM 3124 C CA . LEU A 1 404 ? -35.918 -64.671 82.357 1.00 26.91 404 LEU A CA 1
ATOM 3125 C C . LEU A 1 404 ? -35.140 -63.382 82.654 1.00 26.91 404 LEU A C 1
ATOM 3127 O O . LEU A 1 404 ? -34.806 -62.622 81.749 1.00 26.91 404 LEU A O 1
ATOM 3131 N N . ALA A 1 405 ? -34.877 -63.149 83.936 1.00 31.25 405 ALA A N 1
ATOM 3132 C CA . ALA A 1 405 ? -34.046 -62.070 84.451 1.00 31.25 405 ALA A CA 1
ATOM 3133 C C . ALA A 1 405 ? -32.615 -62.569 84.680 1.00 31.25 405 ALA A C 1
ATOM 3135 O O . ALA A 1 405 ? -32.470 -63.673 85.193 1.00 31.25 405 ALA A O 1
ATOM 3136 N N . THR A 1 406 ? -31.604 -61.727 84.435 1.00 30.81 406 THR A N 1
ATOM 3137 C CA . THR A 1 406 ? -30.387 -61.655 85.268 1.00 30.81 406 THR A CA 1
ATOM 3138 C C . THR A 1 406 ? -29.703 -60.286 85.150 1.00 30.81 406 THR A C 1
ATOM 3140 O O . THR A 1 406 ? -29.675 -59.660 84.097 1.00 30.81 406 THR A O 1
ATOM 3143 N N . THR A 1 407 ? -29.210 -59.863 86.306 1.00 28.17 407 THR A N 1
ATOM 3144 C CA . THR A 1 407 ? -28.703 -58.587 86.835 1.00 28.17 407 THR A CA 1
ATOM 3145 C C . THR A 1 407 ? -27.299 -58.121 86.410 1.00 28.17 407 THR A C 1
ATOM 3147 O O . THR A 1 407 ? -26.426 -58.960 86.246 1.00 28.17 407 THR A O 1
ATOM 3150 N N . ALA A 1 408 ? -27.129 -56.781 86.458 1.00 29.39 408 ALA A N 1
ATOM 3151 C CA . ALA A 1 408 ? -25.979 -55.956 86.919 1.00 29.39 408 ALA A CA 1
ATOM 3152 C C . ALA A 1 408 ? -24.616 -56.060 86.170 1.00 29.39 408 ALA A C 1
ATOM 3154 O O . ALA A 1 408 ? -24.293 -57.098 85.622 1.00 29.39 408 ALA A O 1
ATOM 3155 N N . GLU A 1 409 ? -23.782 -55.020 86.009 1.00 29.95 409 GLU A N 1
ATOM 3156 C CA . GLU A 1 409 ? -23.302 -53.982 86.943 1.00 29.95 409 GLU A CA 1
ATOM 3157 C C . GLU A 1 409 ? -22.839 -52.686 86.223 1.00 29.95 409 GLU A C 1
ATOM 3159 O O . GLU A 1 409 ? -22.603 -52.664 85.017 1.00 29.95 409 GLU A O 1
ATOM 3164 N N . GLN A 1 410 ? -22.722 -51.609 87.011 1.00 31.44 410 GLN A N 1
ATOM 3165 C CA . GLN A 1 410 ? -22.198 -50.271 86.690 1.00 31.44 410 GLN A CA 1
ATOM 3166 C C . GLN A 1 410 ? -20.683 -50.258 86.379 1.00 31.44 410 GLN A C 1
ATOM 3168 O O . GLN A 1 410 ? -19.982 -51.174 86.794 1.00 31.44 410 GLN A O 1
ATOM 3173 N N . VAL A 1 411 ? -20.168 -49.173 85.765 1.00 29.62 411 VAL A N 1
ATOM 3174 C CA . VAL A 1 411 ? -19.172 -48.229 86.354 1.00 29.62 411 VAL A CA 1
ATOM 3175 C C . VAL A 1 411 ? -18.821 -47.095 85.359 1.00 29.62 411 VAL A C 1
ATOM 3177 O O . VAL A 1 411 ? -18.832 -47.278 84.144 1.00 29.62 411 VAL A O 1
ATOM 3180 N N . GLU A 1 412 ? -18.580 -45.916 85.940 1.00 29.91 412 GLU A N 1
ATOM 3181 C CA . GLU A 1 412 ? -18.369 -44.554 85.418 1.00 29.91 412 GLU A CA 1
ATOM 3182 C C . GLU A 1 412 ? -17.038 -44.288 84.653 1.00 29.91 412 GLU A C 1
ATOM 3184 O O . GLU A 1 412 ? -16.021 -44.902 84.953 1.00 29.91 412 GLU A O 1
ATOM 3189 N N . GLU A 1 413 ? -17.116 -43.354 83.680 1.00 29.20 413 GLU A N 1
ATOM 3190 C CA . GLU A 1 413 ? -16.235 -42.231 83.213 1.00 29.20 413 GLU A CA 1
ATOM 3191 C C . GLU A 1 413 ? -14.753 -42.043 83.697 1.00 29.20 413 GLU A C 1
ATOM 3193 O O . GLU A 1 413 ? -14.329 -42.689 84.648 1.00 29.20 413 GLU A O 1
ATOM 3198 N N . PRO A 1 414 ? -13.962 -41.013 83.262 1.00 44.12 414 PRO A N 1
ATOM 3199 C CA . PRO A 1 414 ? -13.737 -40.314 81.958 1.00 44.12 414 PRO A CA 1
ATOM 3200 C C . PRO A 1 414 ? -12.233 -39.959 81.689 1.00 44.12 414 PRO A C 1
ATOM 3202 O O . PRO A 1 414 ? -11.515 -39.740 82.652 1.00 44.12 414 PRO A O 1
ATOM 3205 N N . ILE A 1 415 ? -11.736 -39.726 80.451 1.00 28.19 415 ILE A N 1
ATOM 3206 C CA . ILE A 1 415 ? -10.567 -38.816 80.202 1.00 28.19 415 ILE A CA 1
ATOM 3207 C C . ILE A 1 415 ? -10.585 -38.211 78.772 1.00 28.19 415 ILE A C 1
ATOM 3209 O O . ILE A 1 415 ? -10.559 -38.937 77.783 1.00 28.19 415 ILE A O 1
ATOM 3213 N N . SER A 1 416 ? -10.512 -36.877 78.688 1.00 29.44 416 SER A N 1
ATOM 3214 C CA . SER A 1 416 ? -10.098 -36.040 77.533 1.00 29.44 416 SER A CA 1
ATOM 3215 C C . SER A 1 416 ? -8.952 -35.112 78.005 1.00 29.44 416 SER A C 1
ATOM 3217 O O . SER A 1 416 ? -8.844 -34.930 79.218 1.00 29.44 416 SER A O 1
ATOM 3219 N N . PRO A 1 417 ? -8.234 -34.323 77.172 1.00 37.94 417 PRO A N 1
ATOM 3220 C CA . PRO A 1 417 ? -7.591 -34.524 75.861 1.00 37.94 417 PRO A CA 1
ATOM 3221 C C . PRO A 1 417 ? -6.058 -34.212 75.916 1.00 37.94 417 PRO A C 1
ATOM 3223 O O . PRO A 1 417 ? -5.586 -33.604 76.873 1.00 37.94 417 PRO A O 1
ATOM 3226 N N . ILE A 1 418 ? -5.271 -34.518 74.870 1.00 32.94 418 ILE A N 1
ATOM 3227 C CA . ILE A 1 418 ? -3.929 -33.916 74.655 1.00 32.94 418 ILE A CA 1
ATOM 3228 C C . ILE A 1 418 ? -3.774 -33.486 73.188 1.00 32.94 418 ILE A C 1
ATOM 3230 O O . ILE A 1 418 ? -4.095 -34.238 72.272 1.00 32.94 418 ILE A O 1
ATOM 3234 N N . VAL A 1 419 ? -3.289 -32.255 73.003 1.00 33.56 419 VAL A N 1
ATOM 3235 C CA . VAL A 1 419 ? -3.043 -31.547 71.735 1.00 33.56 419 VAL A CA 1
ATOM 3236 C C . VAL A 1 419 ? -1.530 -31.481 71.454 1.00 33.56 419 VAL A C 1
ATOM 3238 O O . VAL A 1 419 ? -0.731 -31.518 72.390 1.00 33.56 419 VAL A O 1
ATOM 3241 N N . VAL A 1 420 ? -1.208 -31.235 70.173 1.00 27.08 420 VAL A N 1
ATOM 3242 C CA . VAL A 1 420 ? 0.007 -30.632 69.560 1.00 27.08 420 VAL A CA 1
ATOM 3243 C C . VAL A 1 420 ? 0.895 -31.651 68.814 1.00 27.08 420 VAL A C 1
ATOM 3245 O O . VAL A 1 420 ? 1.305 -32.644 69.396 1.00 27.08 420 VAL A O 1
ATOM 3248 N N . GLY A 1 421 ? 1.260 -31.482 67.533 1.00 25.25 421 GLY A N 1
ATOM 3249 C CA . GLY A 1 421 ? 1.095 -30.358 66.600 1.00 25.25 421 GLY A CA 1
ATOM 3250 C C . GLY A 1 421 ? 1.385 -30.761 65.141 1.00 25.25 421 GLY A C 1
ATOM 3251 O O . GLY A 1 421 ? 1.861 -31.862 64.873 1.00 25.25 421 GLY A O 1
ATOM 3252 N N . GLU A 1 422 ? 1.045 -29.869 64.211 1.00 40.53 422 GLU A N 1
ATOM 3253 C CA . GLU A 1 422 ? 1.128 -30.055 62.752 1.00 40.53 422 GLU A CA 1
ATOM 3254 C C . GLU A 1 422 ? 2.570 -30.104 62.210 1.00 40.53 422 GLU A C 1
ATOM 3256 O O . GLU A 1 422 ? 3.482 -29.503 62.785 1.00 40.53 422 GLU A O 1
ATOM 3261 N N . PRO A 1 423 ? 2.750 -30.699 61.016 1.00 31.58 423 PRO A N 1
ATOM 3262 C CA . PRO A 1 423 ? 3.206 -29.856 59.917 1.00 31.58 423 PRO A CA 1
ATOM 3263 C C . PRO A 1 423 ? 2.291 -29.908 58.682 1.00 31.58 423 PRO A C 1
ATOM 3265 O O . PRO A 1 423 ? 1.925 -30.966 58.175 1.00 31.58 423 PRO A O 1
ATOM 3268 N N . ASN A 1 424 ? 2.002 -28.693 58.218 1.00 32.97 424 ASN A N 1
ATOM 3269 C CA . ASN A 1 424 ? 1.653 -28.216 56.872 1.00 32.97 424 ASN A CA 1
ATOM 3270 C C . ASN A 1 424 ? 2.371 -29.030 55.751 1.00 32.97 424 ASN A C 1
ATOM 3272 O O . ASN A 1 424 ? 3.501 -29.468 55.962 1.00 32.97 424 ASN A O 1
ATOM 3276 N N . VAL A 1 425 ? 1.856 -29.258 54.532 1.00 31.27 425 VAL A N 1
ATOM 3277 C CA . VAL A 1 425 ? 1.274 -28.296 53.573 1.00 31.27 425 VAL A CA 1
ATOM 3278 C C . VAL A 1 425 ? 0.388 -29.003 52.516 1.00 31.27 425 VAL A C 1
ATOM 3280 O O . VAL A 1 425 ? 0.747 -30.070 52.021 1.00 31.27 425 VAL A O 1
ATOM 3283 N N . ASP A 1 426 ? -0.717 -28.317 52.191 1.00 32.81 426 ASP A N 1
ATOM 3284 C CA . ASP A 1 426 ? -1.605 -28.284 51.003 1.00 32.81 426 ASP A CA 1
ATOM 3285 C C . ASP A 1 426 ? -2.227 -29.570 50.431 1.00 32.81 426 ASP A C 1
ATOM 3287 O O . ASP A 1 426 ? -1.567 -30.400 49.814 1.00 32.81 426 ASP A O 1
ATOM 3291 N N . THR A 1 427 ? -3.512 -29.853 50.707 1.00 33.28 427 THR A N 1
ATOM 3292 C CA . THR A 1 427 ? -4.767 -29.269 50.140 1.00 33.28 427 THR A CA 1
ATOM 3293 C C . THR A 1 427 ? -4.914 -29.544 48.629 1.00 33.28 427 THR A C 1
ATOM 3295 O O . THR A 1 427 ? -4.137 -29.065 47.819 1.00 33.28 427 THR A O 1
ATOM 3298 N N . ALA A 1 428 ? -5.735 -30.502 48.169 1.00 31.95 428 ALA A N 1
ATOM 3299 C CA . ALA A 1 428 ? -7.210 -30.668 48.177 1.00 31.95 428 ALA A CA 1
ATOM 3300 C C . ALA A 1 428 ? -7.710 -30.539 46.708 1.00 31.95 428 ALA A C 1
ATOM 3302 O O . ALA A 1 428 ? -7.491 -29.507 46.091 1.00 31.95 428 ALA A O 1
ATOM 3303 N N . LEU A 1 429 ? -8.141 -31.603 46.002 1.00 35.84 429 LEU A N 1
ATOM 3304 C CA . LEU A 1 429 ? -9.439 -32.329 46.054 1.00 35.84 429 LEU A CA 1
ATOM 3305 C C . LEU A 1 429 ? -10.662 -31.466 45.624 1.00 35.84 429 LEU A C 1
ATOM 3307 O O . LEU A 1 429 ? -10.610 -30.261 45.835 1.00 35.84 429 LEU A O 1
ATOM 3311 N N . PRO A 1 430 ? -11.825 -32.027 45.188 1.00 42.91 430 PRO A N 1
ATOM 3312 C CA . PRO A 1 430 ? -12.115 -33.391 44.698 1.00 42.91 430 PRO A CA 1
ATOM 3313 C C . PRO A 1 430 ? -13.156 -33.546 43.534 1.00 42.91 430 PRO A C 1
ATOM 3315 O O . PRO A 1 430 ? -14.046 -32.735 43.320 1.00 42.91 430 PRO A O 1
ATOM 3318 N N . LEU A 1 431 ? -13.044 -34.714 42.880 1.00 28.95 431 LEU A N 1
ATOM 3319 C CA . LEU A 1 431 ? -14.034 -35.721 42.421 1.00 28.95 431 LEU A CA 1
ATOM 3320 C C . LEU A 1 431 ? -15.285 -35.441 41.539 1.00 28.95 431 LEU A C 1
ATOM 3322 O O . LEU A 1 431 ? -16.306 -34.924 41.971 1.00 28.95 431 LEU A O 1
ATOM 3326 N N . SER A 1 432 ? -15.220 -36.104 40.371 1.00 39.19 432 SER A N 1
ATOM 3327 C CA . SER A 1 432 ? -16.124 -37.114 39.766 1.00 39.19 432 SER A CA 1
ATOM 3328 C C . SER A 1 432 ? -17.625 -36.860 39.590 1.00 39.19 432 SER A C 1
ATOM 3330 O O . SER A 1 432 ? -18.367 -36.748 40.560 1.00 39.19 432 SER A O 1
ATOM 3332 N N . THR A 1 433 ? -18.102 -37.087 38.361 1.00 28.69 433 THR A N 1
ATOM 3333 C CA . THR A 1 433 ? -19.400 -37.737 38.107 1.00 28.69 433 THR A CA 1
ATOM 3334 C C . THR A 1 433 ? -19.318 -38.685 36.905 1.00 28.69 433 THR A C 1
ATOM 3336 O O . THR A 1 433 ? -18.575 -38.465 35.951 1.00 28.69 433 THR A O 1
ATOM 3339 N N . VAL A 1 434 ? -20.060 -39.788 37.010 1.00 32.66 434 VAL A N 1
ATOM 3340 C CA . VAL A 1 434 ? -20.165 -40.920 36.078 1.00 32.66 434 VAL A CA 1
ATOM 3341 C C . VAL A 1 434 ? -21.571 -40.907 35.461 1.00 32.66 434 VAL A C 1
ATOM 3343 O O . VAL A 1 434 ? -22.501 -40.501 36.153 1.00 32.66 434 VAL A O 1
ATOM 3346 N N . SER A 1 435 ? -21.722 -41.452 34.240 1.00 31.66 435 SER A N 1
ATOM 3347 C CA . SER A 1 435 ? -22.866 -42.268 33.748 1.00 31.66 435 SER A CA 1
ATOM 3348 C C . SER A 1 435 ? -23.497 -41.855 32.399 1.00 31.66 435 SER A C 1
ATOM 3350 O O . SER A 1 435 ? -24.418 -41.050 32.340 1.00 31.66 435 SER A O 1
ATOM 3352 N N . ASN A 1 436 ? -23.031 -42.531 31.338 1.00 35.19 436 ASN A N 1
ATOM 3353 C CA . ASN A 1 436 ? -23.722 -43.157 30.190 1.00 35.19 436 ASN A CA 1
ATOM 3354 C C . ASN A 1 436 ? -25.134 -42.707 29.740 1.00 35.19 436 ASN A C 1
ATOM 3356 O O . ASN A 1 436 ? -26.103 -42.850 30.481 1.00 35.19 436 ASN A O 1
ATOM 3360 N N . SER A 1 437 ? -25.297 -42.481 28.423 1.00 31.42 437 SER A N 1
ATOM 3361 C CA . SER A 1 437 ? -26.186 -43.314 27.572 1.00 31.42 437 SER A CA 1
ATOM 3362 C C . SER A 1 437 ? -26.052 -43.063 26.049 1.00 31.42 437 SER A C 1
ATOM 3364 O O . SER A 1 437 ? -26.248 -41.967 25.549 1.00 31.42 437 SER A O 1
ATOM 3366 N N . VAL A 1 438 ? -25.722 -44.157 25.346 1.00 36.97 438 VAL A N 1
ATOM 3367 C CA . VAL A 1 438 ? -26.164 -44.642 24.016 1.00 36.97 438 VAL A CA 1
ATOM 3368 C C . VAL A 1 438 ? -26.273 -43.660 22.831 1.00 36.97 438 VAL A C 1
ATOM 3370 O O . VAL A 1 438 ? -27.286 -42.998 22.634 1.00 36.97 438 VAL A O 1
ATOM 3373 N N . GLY A 1 439 ? -25.300 -43.750 21.915 1.00 30.59 439 GLY A N 1
ATOM 3374 C CA . GLY A 1 439 ? -25.420 -43.302 20.524 1.00 30.59 439 GLY A CA 1
ATOM 3375 C C . GLY A 1 439 ? -24.698 -44.268 19.579 1.00 30.59 439 GLY A C 1
ATOM 3376 O O . GLY A 1 439 ? -23.487 -44.446 19.661 1.00 30.59 439 GLY A O 1
ATOM 3377 N N . THR A 1 440 ? -25.448 -44.931 18.701 1.00 32.00 440 THR A N 1
ATOM 3378 C CA . THR A 1 440 ? -24.950 -45.801 17.623 1.00 32.00 440 THR A CA 1
ATOM 3379 C C . THR A 1 440 ? -23.962 -45.053 16.722 1.00 32.00 440 THR A C 1
ATOM 3381 O O . THR A 1 440 ? -24.354 -44.130 16.010 1.00 32.00 440 THR A O 1
ATOM 3384 N N . VAL A 1 441 ? -22.693 -45.470 16.706 1.00 31.48 441 VAL A N 1
ATOM 3385 C CA . VAL A 1 441 ? -21.681 -44.954 15.772 1.00 31.48 441 VAL A CA 1
ATOM 3386 C C . VAL A 1 441 ? -21.893 -45.615 14.409 1.00 31.48 441 VAL A C 1
ATOM 3388 O O . VAL A 1 441 ? -21.732 -46.827 14.270 1.00 31.48 441 VAL A O 1
ATOM 3391 N N . ARG A 1 442 ? -22.262 -44.834 13.389 1.00 32.25 442 ARG A N 1
ATOM 3392 C CA . ARG A 1 442 ? -22.146 -45.267 11.988 1.00 32.25 442 ARG A CA 1
ATOM 3393 C C . ARG A 1 442 ? -20.706 -45.017 11.521 1.00 32.25 442 ARG A C 1
ATOM 3395 O O . ARG A 1 442 ? -20.194 -43.932 11.792 1.00 32.25 442 ARG A O 1
ATOM 3402 N N . PRO A 1 443 ? -20.045 -45.964 10.834 1.00 31.56 443 PRO A N 1
ATOM 3403 C CA . PRO A 1 443 ? -18.714 -45.721 10.297 1.00 31.56 443 PRO A CA 1
ATOM 3404 C C . PRO A 1 443 ? -18.767 -44.615 9.238 1.00 31.56 443 PRO A C 1
ATOM 3406 O O . PRO A 1 443 ? -19.632 -44.605 8.360 1.00 31.56 443 PRO A O 1
ATOM 3409 N N . MET A 1 444 ? -17.841 -43.670 9.363 1.00 34.59 444 MET A N 1
ATOM 3410 C CA . MET A 1 444 ? -17.638 -42.561 8.440 1.00 34.59 444 MET A CA 1
ATOM 3411 C C . MET A 1 444 ? -17.150 -43.128 7.100 1.00 34.59 444 MET A C 1
ATOM 3413 O O . MET A 1 444 ? -16.118 -43.797 7.049 1.00 34.59 444 MET A O 1
ATOM 3417 N N . VAL A 1 445 ? -17.899 -42.900 6.020 1.00 32.69 445 VAL A N 1
ATOM 3418 C CA . VAL A 1 445 ? -17.430 -43.198 4.661 1.00 32.69 445 VAL A CA 1
ATOM 3419 C C . VAL A 1 445 ? -16.361 -42.164 4.324 1.00 32.69 445 VAL A C 1
ATOM 3421 O O . VAL A 1 445 ? -16.666 -40.983 4.174 1.00 32.69 445 VAL A O 1
ATOM 3424 N N . VAL A 1 446 ? -15.107 -42.605 4.238 1.00 32.56 446 VAL A N 1
ATOM 3425 C CA . VAL A 1 446 ? -14.008 -41.796 3.705 1.00 32.56 446 VAL A CA 1
ATOM 3426 C C . VAL A 1 446 ? -14.247 -41.657 2.203 1.00 32.56 446 VAL A C 1
ATOM 3428 O O . VAL A 1 446 ? -14.066 -42.610 1.450 1.00 32.56 446 VAL A O 1
ATOM 3431 N N . LEU A 1 447 ? -14.719 -40.487 1.775 1.00 31.36 447 LEU A N 1
ATOM 3432 C CA . LEU A 1 447 ? -14.736 -40.118 0.364 1.00 31.36 447 LEU A CA 1
ATOM 3433 C C . LEU A 1 447 ? -13.309 -39.737 -0.035 1.00 31.36 447 LEU A C 1
ATOM 3435 O O . LEU A 1 447 ? -12.713 -38.840 0.562 1.00 31.36 447 LEU A O 1
ATOM 3439 N N . GLU A 1 448 ? -12.759 -40.441 -1.022 1.00 35.16 448 GLU A N 1
ATOM 3440 C CA . GLU A 1 448 ? -11.469 -40.102 -1.620 1.00 35.16 448 GLU A CA 1
ATOM 3441 C C . GLU A 1 448 ? -11.483 -38.660 -2.167 1.00 35.16 448 GLU A C 1
ATOM 3443 O O . GLU A 1 448 ? -12.515 -38.198 -2.670 1.00 35.16 448 GLU A O 1
ATOM 3448 N N . PRO A 1 449 ? -10.357 -37.927 -2.085 1.00 31.08 449 PRO A N 1
ATOM 3449 C CA . PRO A 1 449 ? -10.279 -36.553 -2.556 1.00 31.08 449 PRO A CA 1
ATOM 3450 C C . PRO A 1 449 ? -10.472 -36.503 -4.075 1.00 31.08 449 PRO A C 1
ATOM 3452 O O . PRO A 1 449 ? -9.632 -36.955 -4.852 1.00 31.08 449 PRO A O 1
ATOM 3455 N N . ARG A 1 450 ? -11.591 -35.920 -4.508 1.00 32.75 450 ARG A N 1
ATOM 3456 C CA . ARG A 1 450 ? -11.845 -35.612 -5.914 1.00 32.75 450 ARG A CA 1
ATOM 3457 C C . ARG A 1 450 ? -11.042 -34.369 -6.295 1.00 32.75 450 ARG A C 1
ATOM 3459 O O . ARG A 1 450 ? -11.383 -33.261 -5.896 1.00 32.75 450 ARG A O 1
ATOM 3466 N N . VAL A 1 451 ? -9.971 -34.562 -7.060 1.00 33.44 451 VAL A N 1
ATOM 3467 C CA . VAL A 1 451 ? -9.235 -33.473 -7.712 1.00 33.44 451 VAL A CA 1
ATOM 3468 C C . VAL A 1 451 ? -9.954 -33.148 -9.018 1.00 33.44 451 VAL A C 1
ATOM 3470 O O . VAL A 1 451 ? -9.871 -33.912 -9.979 1.00 33.44 451 VAL A O 1
ATOM 3473 N N . ASP A 1 452 ? -10.678 -32.031 -9.061 1.00 33.94 452 ASP A N 1
ATOM 3474 C CA . ASP A 1 452 ? -11.129 -31.473 -10.334 1.00 33.94 452 ASP A CA 1
ATOM 3475 C C . ASP A 1 452 ? -9.911 -30.880 -11.055 1.00 33.94 452 ASP A C 1
ATOM 3477 O O . ASP A 1 452 ? -9.224 -29.996 -10.539 1.00 33.94 452 ASP A O 1
ATOM 3481 N N . ALA A 1 453 ? -9.606 -31.403 -12.244 1.00 33.66 453 ALA A N 1
ATOM 3482 C CA . ALA A 1 453 ? -8.523 -30.881 -13.067 1.00 33.66 453 ALA A CA 1
ATOM 3483 C C . ALA A 1 453 ? -8.777 -29.395 -13.400 1.00 33.66 453 ALA A C 1
ATOM 3485 O O . ALA A 1 453 ? -9.918 -29.030 -13.708 1.00 33.66 453 ALA A O 1
ATOM 3486 N N . PRO A 1 454 ? -7.743 -28.531 -13.379 1.00 32.88 454 PRO A N 1
ATOM 3487 C CA . PRO A 1 454 ? -7.906 -27.119 -13.690 1.00 32.88 454 PRO A CA 1
ATOM 3488 C C . PRO A 1 454 ? -8.460 -26.959 -15.107 1.00 32.88 454 PRO A C 1
ATOM 3490 O O . PRO A 1 454 ? -7.890 -27.440 -16.089 1.00 32.88 454 PRO A O 1
ATOM 3493 N N . ARG A 1 455 ? -9.603 -26.280 -15.207 1.00 35.59 455 ARG A N 1
ATOM 3494 C CA . ARG A 1 455 ? -10.215 -25.910 -16.481 1.00 35.59 455 ARG A CA 1
ATOM 3495 C C . ARG A 1 455 ? -9.275 -24.917 -17.191 1.00 35.59 455 ARG A C 1
ATOM 3497 O O . ARG A 1 455 ? -8.901 -23.926 -16.564 1.00 35.59 455 ARG A O 1
ATOM 3504 N N . PRO A 1 456 ? -8.894 -25.132 -18.464 1.00 32.53 456 PRO A N 1
ATOM 3505 C CA . PRO A 1 456 ? -8.098 -24.159 -19.204 1.00 32.53 456 PRO A CA 1
ATOM 3506 C C . PRO A 1 456 ? -8.833 -22.818 -19.265 1.00 32.53 456 PRO A C 1
ATOM 3508 O O . PRO A 1 456 ? -10.018 -22.773 -19.605 1.00 32.53 456 PRO A O 1
ATOM 3511 N N . LEU A 1 457 ? -8.133 -21.737 -18.924 1.00 32.44 457 LEU A N 1
ATOM 3512 C CA . LEU A 1 457 ? -8.645 -20.378 -19.077 1.00 32.44 457 LEU A CA 1
ATOM 3513 C C . LEU A 1 457 ? -8.918 -20.106 -20.569 1.00 32.44 457 LEU A C 1
ATOM 3515 O O . LEU A 1 457 ? -8.065 -20.423 -21.404 1.00 32.44 457 LEU A O 1
ATOM 3519 N N . PRO A 1 458 ? -10.074 -19.527 -20.939 1.00 31.97 458 PRO A N 1
ATOM 3520 C CA . PRO A 1 458 ? -10.279 -19.045 -22.297 1.00 31.97 458 PRO A CA 1
ATOM 3521 C C . PRO A 1 458 ? -9.319 -17.874 -22.577 1.00 31.97 458 PRO A C 1
ATOM 3523 O O . PRO A 1 458 ? -9.098 -17.047 -21.690 1.00 31.97 458 PRO A O 1
ATOM 3526 N N . PRO A 1 459 ? -8.741 -17.779 -23.789 1.00 35.03 459 PRO A N 1
ATOM 3527 C CA . PRO A 1 459 ? -7.858 -16.678 -24.147 1.00 35.03 459 PRO A CA 1
ATOM 3528 C C . PRO A 1 459 ? -8.622 -15.354 -24.083 1.00 35.03 459 PRO A C 1
ATOM 3530 O O . PRO A 1 459 ? -9.667 -15.193 -24.716 1.00 35.03 459 PRO A O 1
ATOM 3533 N N . THR A 1 460 ? -8.091 -14.402 -23.320 1.00 35.03 460 THR A N 1
ATOM 3534 C CA . THR A 1 460 ? -8.572 -13.022 -23.270 1.00 35.03 460 THR A CA 1
ATOM 3535 C C . THR A 1 460 ? -8.481 -12.432 -24.679 1.00 35.03 460 THR A C 1
ATOM 3537 O O . THR A 1 460 ? -7.389 -12.313 -25.236 1.00 35.03 460 THR A O 1
ATOM 3540 N N . GLN A 1 461 ? -9.620 -12.089 -25.287 1.00 34.72 461 GLN A N 1
ATOM 3541 C CA . GLN A 1 461 ? -9.643 -11.276 -26.503 1.00 34.72 461 GLN A CA 1
ATOM 3542 C C . GLN A 1 461 ? -9.101 -9.888 -26.149 1.00 34.72 461 GLN A C 1
ATOM 3544 O O . GLN A 1 461 ? -9.822 -9.053 -25.610 1.00 34.72 461 GLN A O 1
ATOM 3549 N N . ALA A 1 462 ? -7.821 -9.648 -26.426 1.00 35.03 462 ALA A N 1
ATOM 3550 C CA . ALA A 1 462 ? -7.315 -8.291 -26.553 1.00 35.03 462 ALA A CA 1
ATOM 3551 C C . ALA A 1 462 ? -8.000 -7.643 -27.767 1.00 35.03 462 ALA A C 1
ATOM 3553 O O . ALA A 1 462 ? -8.076 -8.261 -28.835 1.00 35.03 462 ALA A O 1
ATOM 3554 N N . GLU A 1 463 ? -8.508 -6.420 -27.604 1.00 36.06 463 GLU A N 1
ATOM 3555 C CA . GLU A 1 463 ? -8.981 -5.615 -28.729 1.00 36.06 463 GLU A CA 1
ATOM 3556 C C . GLU A 1 463 ? -7.895 -5.548 -29.816 1.00 36.06 463 GLU A C 1
ATOM 3558 O O . GLU A 1 463 ? -6.706 -5.409 -29.502 1.00 36.06 463 GLU A O 1
ATOM 3563 N N . PRO A 1 464 ? -8.259 -5.676 -31.104 1.00 35.50 464 PRO A N 1
ATOM 3564 C CA . PRO A 1 464 ? -7.278 -5.651 -32.172 1.00 35.50 464 PRO A CA 1
ATOM 3565 C C . PRO A 1 464 ? -6.600 -4.271 -32.216 1.00 35.50 464 PRO A C 1
ATOM 3567 O O . PRO A 1 464 ? -7.291 -3.259 -32.344 1.00 35.50 464 PRO A O 1
ATOM 3570 N N . PRO A 1 465 ? -5.258 -4.197 -32.154 1.00 38.31 465 PRO A N 1
ATOM 3571 C CA . PRO A 1 465 ? -4.554 -2.924 -32.216 1.00 38.31 465 PRO A CA 1
ATOM 3572 C C . PRO A 1 465 ? -4.797 -2.248 -33.571 1.00 38.31 465 PRO A C 1
ATOM 3574 O O . PRO A 1 465 ? -4.588 -2.860 -34.628 1.00 38.31 465 PRO A O 1
ATOM 3577 N N . LEU A 1 466 ? -5.229 -0.983 -33.529 1.00 36.91 466 LEU A N 1
ATOM 3578 C CA . LEU A 1 466 ? -5.443 -0.139 -34.705 1.00 36.91 466 LEU A CA 1
ATOM 3579 C C . LEU A 1 466 ? -4.150 -0.061 -35.533 1.00 36.91 466 LEU A C 1
ATOM 3581 O O . LEU A 1 466 ? -3.099 0.309 -35.016 1.00 36.91 466 LEU A O 1
ATOM 3585 N N . LYS A 1 467 ? -4.224 -0.432 -36.816 1.00 34.84 467 LYS A N 1
ATOM 3586 C CA . LYS A 1 467 ? -3.101 -0.390 -37.763 1.00 34.84 467 LYS A CA 1
ATOM 3587 C C . LYS A 1 467 ? -3.036 0.975 -38.439 1.00 34.84 467 LYS A C 1
ATOM 3589 O O . LYS A 1 467 ? -3.944 1.305 -39.194 1.00 34.84 467 LYS A O 1
ATOM 3594 N N . THR A 1 468 ? -1.943 1.707 -38.235 1.00 44.34 468 THR A N 1
ATOM 3595 C CA . THR A 1 468 ? -1.622 2.909 -39.019 1.00 44.34 468 THR A CA 1
ATOM 3596 C C . THR A 1 468 ? -0.461 2.598 -39.959 1.00 44.34 468 THR A C 1
ATOM 3598 O O . THR A 1 468 ? 0.572 2.087 -39.527 1.00 44.34 468 THR A O 1
ATOM 3601 N N . ASP A 1 469 ? -0.659 2.861 -41.251 1.00 38.75 469 ASP A N 1
ATOM 3602 C CA . ASP A 1 469 ?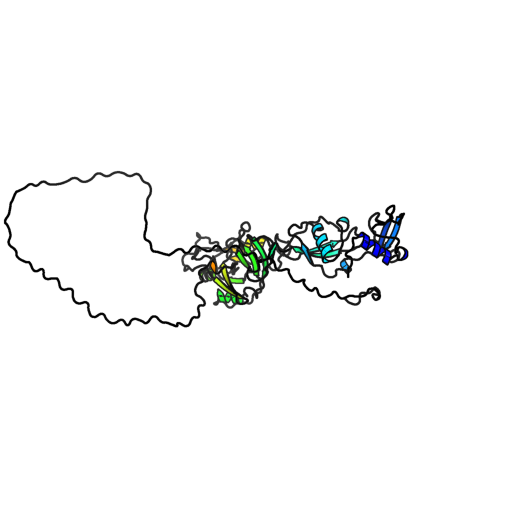 0.314 2.621 -42.318 1.00 38.75 469 ASP A CA 1
ATOM 3603 C C . ASP A 1 469 ? 1.398 3.715 -42.324 1.00 38.75 469 ASP A C 1
ATOM 3605 O O . ASP A 1 469 ? 1.103 4.913 -42.318 1.00 38.75 469 ASP A O 1
ATOM 3609 N N . LEU A 1 470 ? 2.668 3.302 -42.320 1.00 43.00 470 LEU A N 1
ATOM 3610 C CA . LEU A 1 470 ? 3.820 4.207 -42.293 1.00 43.00 470 LEU A CA 1
ATOM 3611 C C . LEU A 1 470 ? 4.068 4.897 -43.643 1.00 43.00 470 LEU A C 1
ATOM 3613 O O . LEU A 1 470 ? 4.805 5.879 -43.687 1.00 43.00 470 LEU A O 1
ATOM 3617 N N . ALA A 1 471 ? 3.457 4.428 -44.737 1.00 41.47 471 ALA A N 1
ATOM 3618 C CA . ALA A 1 471 ? 3.600 5.057 -46.052 1.00 41.47 471 ALA A CA 1
ATOM 3619 C C . ALA A 1 471 ? 2.953 6.455 -46.130 1.00 41.47 471 ALA A C 1
ATOM 3621 O O . ALA A 1 471 ? 3.236 7.212 -47.058 1.00 41.47 471 ALA A O 1
ATOM 3622 N N . THR A 1 472 ? 2.103 6.811 -45.160 1.00 39.72 472 THR A N 1
ATOM 3623 C CA . THR A 1 472 ? 1.343 8.071 -45.140 1.00 39.72 472 THR A CA 1
ATOM 3624 C C . THR A 1 472 ? 1.763 9.057 -44.045 1.00 39.72 472 THR A C 1
ATOM 3626 O O . THR A 1 472 ? 1.148 10.111 -43.935 1.00 39.72 472 THR A O 1
ATOM 3629 N N . ALA A 1 473 ? 2.786 8.758 -43.233 1.00 42.44 473 ALA A N 1
ATOM 3630 C CA . ALA A 1 473 ? 3.181 9.601 -42.098 1.00 42.44 473 ALA A CA 1
ATOM 3631 C C . ALA A 1 473 ? 4.389 10.496 -42.433 1.00 42.44 473 ALA A C 1
ATOM 3633 O O . ALA A 1 473 ? 5.548 10.093 -42.372 1.00 42.44 473 ALA A O 1
ATOM 3634 N N . ASN A 1 474 ? 4.106 11.748 -42.771 1.00 39.88 474 ASN A N 1
ATOM 3635 C CA . ASN A 1 474 ? 5.039 12.791 -43.203 1.00 39.88 474 ASN A CA 1
ATOM 3636 C C . ASN A 1 474 ? 5.707 13.552 -42.038 1.00 39.88 474 ASN A C 1
ATOM 3638 O O . ASN A 1 474 ? 5.837 14.770 -42.073 1.00 39.88 474 ASN A O 1
ATOM 3642 N N . GLY A 1 475 ? 6.180 12.829 -41.020 1.00 44.44 475 GLY A N 1
ATOM 3643 C CA . GLY A 1 475 ? 7.103 13.373 -40.011 1.00 44.44 475 GLY A CA 1
ATOM 3644 C C . GLY A 1 475 ? 6.515 14.337 -38.971 1.00 44.44 475 GLY A C 1
ATOM 3645 O O . GLY A 1 475 ? 7.229 14.690 -38.039 1.00 44.44 475 GLY A O 1
ATOM 3646 N N . GLU A 1 476 ? 5.236 14.703 -39.052 1.00 40.66 476 GLU A N 1
ATOM 3647 C CA . GLU A 1 476 ? 4.527 15.415 -37.983 1.00 40.66 476 GLU A CA 1
ATOM 3648 C C . GLU A 1 476 ? 3.387 14.547 -37.438 1.00 40.66 476 GLU A C 1
ATOM 3650 O O . GLU A 1 476 ? 2.454 14.178 -38.153 1.00 40.66 476 GLU A O 1
ATOM 3655 N N . LEU A 1 477 ? 3.472 14.205 -36.150 1.00 40.12 477 LEU A N 1
ATOM 3656 C CA . LEU A 1 477 ? 2.404 13.555 -35.392 1.00 40.12 477 LEU A CA 1
ATOM 3657 C C . LEU A 1 477 ? 1.290 14.575 -35.103 1.00 40.12 477 LEU A C 1
ATOM 3659 O O . LEU A 1 477 ? 1.159 15.062 -33.985 1.00 40.12 477 LEU A O 1
ATOM 3663 N N . ASN A 1 478 ? 0.470 14.896 -36.103 1.00 36.56 478 ASN A N 1
ATOM 3664 C CA . ASN A 1 478 ? -0.836 15.505 -35.855 1.00 36.56 478 ASN A CA 1
ATOM 3665 C C . ASN A 1 478 ? -1.834 14.387 -35.552 1.00 36.56 478 ASN A C 1
ATOM 3667 O O . ASN A 1 478 ? -2.450 13.831 -36.460 1.00 36.56 478 ASN A O 1
ATOM 3671 N N . GLY A 1 479 ? -1.965 14.052 -34.268 1.00 38.00 479 GLY A N 1
ATOM 3672 C CA . GLY A 1 479 ? -3.011 13.156 -33.777 1.00 38.00 479 GLY A CA 1
ATOM 3673 C C . GLY A 1 479 ? -2.539 12.127 -32.758 1.00 38.00 479 GLY A C 1
ATOM 3674 O O . GLY A 1 479 ? -2.677 10.933 -33.008 1.00 38.00 479 GLY A O 1
ATOM 3675 N N . PHE A 1 480 ? -2.017 12.597 -31.626 1.00 31.84 480 PHE A N 1
ATOM 3676 C CA . PHE A 1 480 ? -2.211 11.974 -30.315 1.00 31.84 480 PHE A CA 1
ATOM 3677 C C . PHE A 1 480 ? -2.527 13.068 -29.302 1.00 31.84 480 PHE A C 1
ATOM 3679 O O . PHE A 1 480 ? -1.821 14.103 -29.337 1.00 31.84 480 PHE A O 1
#

Organism: NCBI:txid340190

InterPro domains:
  IPR057701 Protein of unknown function DUF7941 [PF25613] (1-148)

Secondary structure (DSSP, 8-state):
---S-S-HHHHHHHHHHHH-GGGTTT--TTTEEEEEEEEE--GGG-SEEEEEEEPTTSS--SEEEEEE--EEHHHH-SS--EEEE-TT--BGGGGHHHHHHHH-----GGGBTTTT-B----SS-EEEEEEBSS-SSEESEEEEEEEEPPSEE-TTS-SS--EE-EE-SSEEEEEEE-TTTS--HHHHHHHH-TTSPPP-----EEEEEETTEEEEEESS--EEEEHHHHHHTT-SS-SSS--S--TTS-------EEEEEETTEEEEEEEE--S-S-TTSSSHHHHHHTEE-SSS--SSEE-SS--TT-EEEEEEEEBTBSS-EEEEEETTS-S-EEEETTSEEEE--EEEEE-GGGS-------------PPP---------PPP-PPP-------PPPPP--------------------------------------PPP-------PPPPPPPP--PPPPPP--GGG--S-----

Sequence (480 aa):
MGLYSAPELELLCQQVVRDNPELAGRISADSIGVRGIPAETTKNGRNTVITLVGKPGKGFSGECTVYYDRLTLSDLFKIAPRVYVPQTAKTVRDLLPALRDLYGVWLSDSSVQSVDAPIKSLATPTRINLTAYNSVCYRGYIPVDYLNEAVGYYPDSGPGNKYLLAGDSTNGYFGHVSQQELFTFAELNNLIRPDVSPTKMTFEWLKFFKDGKIVYLPTTGTLTATWTALYQAGAIFGTGDAGPYPDGIEPVDQALIVTKTENNKTHYYRVSVPVSPDLSKATPLWLISQLGDGSTGGDWANDTTLTRTTVFFTQQLLTGGNPVKVQRCNMHGGSVEWVTLTDTTYWWPVLEEINKDDIVLPLADVEGDVVWRVRVIPNVPSPQPDSIRPLAVEVATTDAPRPLATTAEQVEEPISPIVVGEPNVDTALPLSTVSNSVGTVRPMVVLEPRVDAPRPLPPTQAEPPLKTDLATANGELNGF

Foldseek 3Di:
DQPQLDALLQLLLVQQCVVVVVCPPQDGSQFWDWDDFWDADCPPNAGTKTKIATDPPRRHHDIDITGGHAAEQCVVPVDAAEFAFEPPDFWLLRCQVRCCVPVSDHADCLQWPRRRHTDAAALAWDWDWTAGDRRSRYGGTHIHTYHYDFPDAAPPQAWDARTFRDDDLAKTWRAKGACVRPNALQRVCCLQPVVDDDDHDGWIWTWIRHHNWIKIWILAFRDKDFLLSNLQSLQAALAQWQPDDFPPRDRDGNNDWDWDADPNDIWIWGKHFWAALDLVDRTPLVSCQQQACQVDGHNHHDDVRRPFQFKEWHNDWDPPDVVIWTWIATSNSHPTDTHGSRDIGGHIIMIIIDDPVVDDDDPPDPPDDCPDDDPDPPPPPPPDPDDPDDDDPDPDDDDDDDDDDDDDDDDDDDDDDDDDDDDDDDDYDDDDDDDDDDDDDDDDPPDDDDDDDDDDDDDPPDDDDDDDDPVPDPPDPPDD

Radius of gyration: 41.53 Å; chains: 1; bounding box: 94×84×137 Å